Protein AF-0000000073552516 (afdb_homodimer)

Foldseek 3Di:
DVVVVVVVVVVVVVVVVVVVVVVVVVVVVVVCCVVVVCPDPNPPPVVLPPQDDQAADDPPDDPVVSLVVLVVSCVSNVPDQQCSLVRVQVRYDDQLNVQLVVDDPVLSSHPVSSVVSSCVSVVQALVSLVVCLVPPDDDPPDDPVVSVVSNVVSLCSNQVPPVDDPVSSVFSVVQVVVLVPDDPVLSVQLVVVPDPTNVRSVVSSVVVPPPDPPPPPPVPPVPPPDPPDDDDDDPPPPDDD/DVVVVVVVVVVVVVVVVVVVVVVVVVVVVVVCCVVVVCPDVNPCPVVLPPQDDQAAADPPDDPVVSVVVLVVSCVSNVPDQQCSLVRCQVRYDDQLNVQLVVDDPVLSSHPVSSVVSSCVSVVQALVSLVVCLVPPDDDPPDDPVVSVVSNVVSLCSNQVPPVDDPVSSVFSVVQVVVLVPDPPVLSVQLVVVPDPTNVRSVVSSVVVPPPPDPPPPPPPPVPPPDPPDDDPDDPDPPDDD

Organism: Merluccius polli (NCBI:txid89951)

Secondary structure (DSSP, 8-state):
-HHHHHHHHHHHHHHHHHHHHHHHHHHHHHHHHHHHTTTSS-----------PPPPPPTTS-HHHHHHHHHHHHHHHT--HHHHHHHHGGG--HHHHHHHHTS-TTGGG-HHHHHHHHHHHHT-SHHHHHHHHHH----TT--HHHHHHHHHHHHHHHH-TTTS-HHHHHHHHHHHHHHHHS-HHHHHHHHHH--SSHHHHHHHHHHHHS-------------------------------/-HHHHHHHHHHHHHHHHHHHHHHHHHHHHHHHHHHHTTTSS----S------PPPPPPTTS-HHHHHHHHHHHHHHHT--HHHHHHHHGGG--HHHHHHHHTS-HHHHT-HHHHHHHHHHHHT-SHHHHHHHHHH----TT--HHHHHHHHHHHHHHHH-TTTS-HHHHHHHHHHHHHHHHS-HHHHHHHHHH--SSHHHHHHHHHHHHS-------------------------------

Solvent-accessible surface area (backbone atoms only — not comparable to full-atom values): 27420 Å² total; per-residue (Å²): 123,70,63,62,58,48,52,54,49,50,49,50,47,47,51,50,47,48,49,49,47,47,49,50,47,50,48,46,48,48,46,38,39,62,57,43,57,40,44,67,76,48,57,76,66,74,74,63,68,60,87,75,79,81,75,64,51,52,93,85,52,54,63,67,60,49,52,51,50,51,50,50,50,37,58,74,67,60,58,58,68,75,48,46,16,69,62,46,58,82,28,46,45,70,69,46,32,51,29,35,66,70,43,54,77,74,44,42,46,32,38,69,53,31,50,49,37,24,30,59,74,69,51,65,42,38,67,51,24,43,51,48,41,74,63,55,76,65,55,90,87,61,50,51,61,60,55,44,50,53,33,41,53,25,35,40,58,32,52,28,45,89,81,32,52,28,62,54,37,44,42,52,54,30,34,54,53,50,46,69,41,40,60,67,70,51,24,52,52,36,59,72,66,58,54,90,45,48,69,51,37,32,54,48,39,45,63,66,66,50,70,71,68,76,68,69,78,69,73,71,71,69,74,72,78,75,77,80,72,81,80,82,80,83,80,79,77,76,81,84,127,125,68,64,63,56,50,54,52,52,50,49,50,47,48,50,50,47,47,49,48,48,46,48,49,47,49,47,46,47,48,45,40,40,60,55,44,54,35,45,68,73,48,52,74,61,72,77,60,67,60,89,76,80,77,74,63,52,52,92,84,51,54,63,67,61,49,53,50,50,50,51,50,50,38,58,72,67,60,58,58,69,74,48,47,16,69,62,47,58,81,28,47,46,71,70,46,33,52,29,34,65,70,43,53,76,74,44,42,47,33,37,68,52,31,50,48,37,26,30,60,73,69,52,66,40,39,66,49,24,42,52,48,43,72,63,56,75,67,55,91,89,61,49,53,61,60,55,45,50,51,34,41,54,26,37,40,57,33,52,28,46,90,80,32,53,28,63,53,37,42,42,51,54,30,33,54,52,47,44,69,42,38,59,67,70,52,24,53,51,35,58,73,67,57,54,89,46,47,68,50,37,31,52,49,38,45,62,65,67,49,71,70,70,77,68,71,79,69,72,70,72,68,74,73,76,74,78,81,72,83,77,80,79,80,77,78,79,74,80,83,125

pLDDT: mean 78.01, std 23.93, range [27.19, 98.75]

InterPro domains:
  IPR003309 SCAN domain [PF02023] (126-207)
  IPR003309 SCAN domain [PS50804] (130-206)
  IPR003309 SCAN domain [SM00431] (126-228)
  IPR038269 SCAN domain superfamily [G3DSA:1.10.4020.10] (123-210)

Nearest PDB structures (foldseek):
  3lhr-assembly1_A  TM=9.445E-01  e=2.628E-04  Homo sapiens
  2fi2-assembly1_B  TM=8.277E-01  e=6.182E-04  Homo sapiens
  2fi2-assembly1_A  TM=8.047E-01  e=2.353E-03  Homo sapiens
  4e6s-assembly1_A-2  TM=8.278E-01  e=2.230E-03  Mus musculus
  7r1z-assembly1_A  TM=4.523E-01  e=7.201E-02  Rattus norvegicus

Sequence (482 aa):
MSERQAQVQQAQNEVLLELGQALTADRAVLQELLVSGDRGRGPRAAGAVGPIHVPKMGEADDAEAFLETFRGVAEVSGWPRQEWAHRLLPLLTGEAQLAAHSLLAGAQRDYEAVERAIRDRLGLTPEEHRRRFRALPFAEGDRPFTYAQQLRDQARRWLGPERNTPDEIVEQVALERFIEGLPARTSTWVRYHRPENLQAAVNIAEGHLVPPPDGQTTTSTNPEPADRRGGPAGLQTHPATMSERQAQVQQAQNEVLLELGQALTADRAVLQELLVSGDRGRGPRAAGAVGPIHVPKMGEADDAEAFLETFRGVAEVSGWPRQEWAHRLLPLLTGEAQLAAHSLLAGAQRDYEAVERAIRDRLGLTPEEHRRRFRALPFAEGDRPFTYAQQLRDQARRWLGPERNTPDEIVEQVALERFIEGLPARTSTWVRYHRPENLQAAVNIAEGHLVPPPDGQTTTSTNPEPADRRGGPAGLQTHPAT

Structure (mmCIF, N/CA/C/O backbone):
data_AF-0000000073552516-model_v1
#
loop_
_entity.id
_entity.type
_entity.pdbx_description
1 polymer 'SCAN domain-containing protein 3'
#
loop_
_atom_site.group_PDB
_atom_site.id
_atom_site.type_symbol
_atom_site.label_atom_id
_atom_site.label_alt_id
_atom_site.label_comp_id
_atom_site.label_asym_id
_atom_site.label_entity_id
_atom_site.label_seq_id
_atom_site.pdbx_PDB_ins_code
_atom_site.Cartn_x
_atom_site.Cartn_y
_atom_site.Cartn_z
_atom_site.occupancy
_atom_site.B_iso_or_equiv
_atom_site.auth_seq_id
_atom_site.auth_comp_id
_atom_site.auth_asym_id
_atom_site.auth_atom_id
_atom_site.pdbx_PDB_model_num
ATOM 1 N N . MET A 1 1 ? 86.688 -8.789 9.227 1 39.28 1 MET A N 1
ATOM 2 C CA . MET A 1 1 ? 85.562 -8.977 8.352 1 39.28 1 MET A CA 1
ATOM 3 C C . MET A 1 1 ? 84.312 -8.219 8.891 1 39.28 1 MET A C 1
ATOM 5 O O . MET A 1 1 ? 83.375 -8.008 8.164 1 39.28 1 MET A O 1
ATOM 9 N N . SER A 1 2 ? 84.438 -7.863 10.086 1 53.47 2 SER A N 1
ATOM 10 C CA . SER A 1 2 ? 83.375 -7.285 10.953 1 53.47 2 SER A CA 1
ATOM 11 C C . SER A 1 2 ? 83.125 -5.824 10.602 1 53.47 2 SER A C 1
ATOM 13 O O . SER A 1 2 ? 82 -5.363 10.641 1 53.47 2 SER A O 1
ATOM 15 N N . GLU A 1 3 ? 84.188 -5.199 10.07 1 53.72 3 GLU A N 1
ATOM 16 C CA . GLU A 1 3 ? 84.125 -3.75 9.898 1 53.72 3 GLU A CA 1
ATOM 17 C C . GLU A 1 3 ? 83.312 -3.367 8.641 1 53.72 3 GLU A C 1
ATOM 19 O O . GLU A 1 3 ? 82.625 -2.354 8.625 1 53.72 3 GLU A O 1
ATOM 24 N N . ARG A 1 4 ? 83.5 -4.152 7.586 1 54.25 4 ARG A N 1
ATOM 25 C CA . ARG A 1 4 ? 82.875 -3.83 6.305 1 54.25 4 ARG A CA 1
ATOM 26 C C . ARG A 1 4 ? 81.312 -3.893 6.402 1 54.25 4 ARG A C 1
ATOM 28 O O . ARG A 1 4 ? 80.625 -3.078 5.793 1 54.25 4 ARG A O 1
ATOM 35 N N . GLN A 1 5 ? 80.938 -4.879 7.242 1 55.34 5 GLN A N 1
ATOM 36 C CA . GLN A 1 5 ? 79.5 -5.055 7.391 1 55.34 5 GLN A CA 1
ATOM 37 C C . GLN A 1 5 ? 78.875 -3.863 8.102 1 55.34 5 GLN A C 1
ATOM 39 O O . GLN A 1 5 ? 77.75 -3.453 7.777 1 55.34 5 GLN A O 1
ATOM 44 N N . ALA A 1 6 ? 79.75 -3.236 8.875 1 59.5 6 ALA A N 1
ATOM 45 C CA . ALA A 1 6 ? 79.25 -2.084 9.625 1 59.5 6 ALA A CA 1
ATOM 46 C C . ALA A 1 6 ? 79.062 -0.877 8.711 1 59.5 6 ALA A C 1
ATOM 48 O O . ALA A 1 6 ? 78.125 -0.127 8.859 1 59.5 6 ALA A O 1
ATOM 49 N N . GLN A 1 7 ? 79.938 -0.745 7.738 1 59.69 7 GLN A N 1
ATOM 50 C CA . GLN A 1 7 ? 79.875 0.421 6.863 1 59.69 7 GLN A CA 1
ATOM 51 C C . GLN A 1 7 ? 78.688 0.356 5.941 1 59.69 7 GLN A C 1
ATOM 53 O O . GLN A 1 7 ? 78.062 1.379 5.66 1 59.69 7 GLN A O 1
ATOM 58 N N . VAL A 1 8 ? 78.438 -0.927 5.562 1 59.06 8 VAL A N 1
ATOM 59 C CA . VAL A 1 8 ? 77.312 -1.078 4.656 1 59.06 8 VAL A CA 1
ATOM 60 C C . VAL A 1 8 ? 76 -0.771 5.402 1 59.06 8 VAL A C 1
ATOM 62 O O . VAL A 1 8 ? 75.062 -0.113 4.859 1 59.06 8 VAL A O 1
ATOM 65 N N . GLN A 1 9 ? 76 -1.118 6.688 1 59.5 9 GLN A N 1
ATOM 66 C CA . GLN A 1 9 ? 74.812 -0.867 7.504 1 59.5 9 GLN A CA 1
ATOM 67 C C . GLN A 1 9 ? 74.562 0.627 7.738 1 59.5 9 GLN A C 1
ATOM 69 O O . GLN A 1 9 ? 73.438 1.122 7.695 1 59.5 9 GLN A O 1
ATOM 74 N N . GLN A 1 10 ? 75.75 1.337 7.848 1 61.19 10 GLN A N 1
ATOM 75 C CA . GLN A 1 10 ? 75.625 2.779 8.055 1 61.19 10 GLN A CA 1
ATOM 76 C C . GLN A 1 10 ? 75.125 3.479 6.797 1 61.19 10 GLN A C 1
ATOM 78 O O . GLN A 1 10 ? 74.25 4.387 6.883 1 61.19 10 GLN A O 1
ATOM 83 N N . ALA A 1 11 ? 75.625 2.949 5.656 1 59.75 11 ALA A N 1
ATOM 84 C CA . ALA A 1 11 ? 75.188 3.584 4.418 1 59.75 11 ALA A CA 1
ATOM 85 C C . ALA A 1 11 ? 73.75 3.332 4.168 1 59.75 11 ALA A C 1
ATOM 87 O O . ALA A 1 11 ? 73 4.227 3.725 1 59.75 11 ALA A O 1
ATOM 88 N N . GLN A 1 12 ? 73.438 2.062 4.516 1 58.19 12 GLN A N 1
ATOM 89 C CA . GLN A 1 12 ? 72 1.738 4.348 1 58.19 12 GLN A CA 1
ATOM 90 C C . GLN A 1 12 ? 71.125 2.584 5.27 1 58.19 12 GLN A C 1
ATOM 92 O O . GLN A 1 12 ? 70.062 3.051 4.867 1 58.19 12 GLN A O 1
ATOM 97 N N . ASN A 1 13 ? 71.625 2.84 6.438 1 62.44 13 ASN A N 1
ATOM 98 C CA . ASN A 1 13 ? 70.938 3.676 7.375 1 62.44 13 ASN A CA 1
ATOM 99 C C . ASN A 1 13 ? 70.812 5.113 6.879 1 62.44 13 ASN A C 1
ATOM 101 O O . ASN A 1 13 ? 69.75 5.762 7.051 1 62.44 13 ASN A O 1
ATOM 105 N N . GLU A 1 14 ? 71.875 5.547 6.238 1 64.06 14 GLU A N 1
ATOM 106 C CA . GLU A 1 14 ? 71.875 6.918 5.734 1 64.06 14 GLU A CA 1
ATOM 107 C C . GLU A 1 14 ? 70.875 7.074 4.598 1 64.06 14 GLU A C 1
ATOM 109 O O . GLU A 1 14 ? 70.125 8.07 4.535 1 64.06 14 GLU A O 1
ATOM 114 N N . VAL A 1 15 ? 70.938 5.965 3.752 1 63.59 15 VAL A N 1
ATOM 115 C CA . VAL A 1 15 ? 70 6.039 2.658 1 63.59 15 VAL A CA 1
ATOM 116 C C 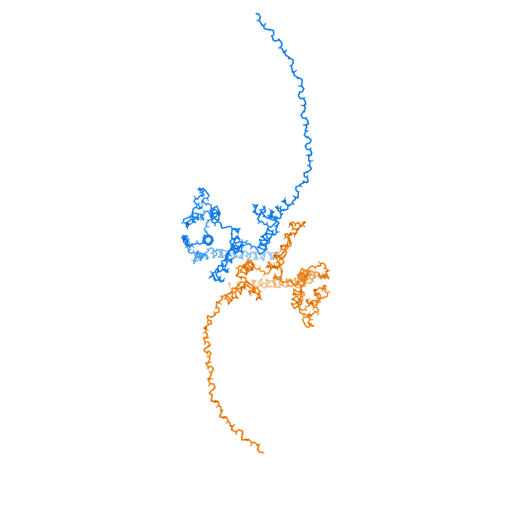. VAL A 1 15 ? 68.562 6 3.217 1 63.59 15 VAL A C 1
ATOM 118 O O . VAL A 1 15 ? 67.688 6.742 2.758 1 63.59 15 VAL A O 1
ATOM 121 N N . LEU A 1 16 ? 68.375 5.191 4.277 1 61 16 LEU A N 1
ATOM 122 C CA . LEU A 1 16 ? 67.062 5.109 4.879 1 61 16 LEU A CA 1
ATOM 123 C C . LEU A 1 16 ? 66.688 6.438 5.527 1 61 16 LEU A C 1
ATOM 125 O O . LEU A 1 16 ? 65.5 6.867 5.434 1 61 16 LEU A O 1
ATOM 129 N N . LEU A 1 17 ? 67.688 7.117 6.09 1 63.59 17 LEU A N 1
ATOM 130 C CA . LEU A 1 17 ? 67.438 8.43 6.676 1 63.59 17 LEU A CA 1
ATOM 131 C C . LEU A 1 17 ?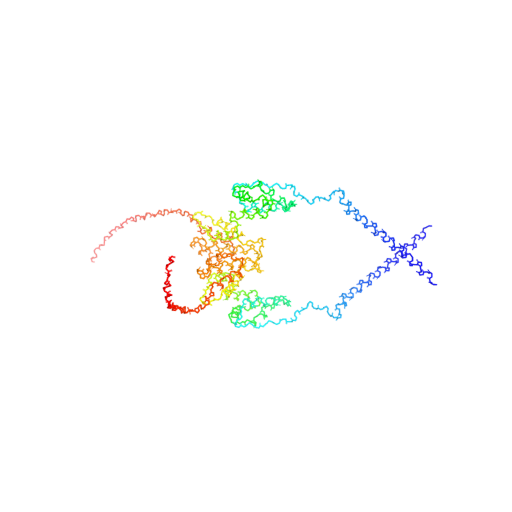 67.125 9.445 5.59 1 63.59 17 LEU A C 1
ATOM 133 O O . LEU A 1 17 ? 66.188 10.258 5.758 1 63.59 17 LEU A O 1
ATOM 137 N N . GLU A 1 18 ? 67.812 9.328 4.508 1 64.94 18 GLU A N 1
ATOM 138 C CA . GLU A 1 18 ? 67.562 10.258 3.426 1 64.94 18 GLU A CA 1
ATOM 139 C C . GLU A 1 18 ? 66.188 10 2.828 1 64.94 18 GLU A C 1
ATOM 141 O O . GLU A 1 18 ? 65.438 10.938 2.51 1 64.94 18 GLU A O 1
ATOM 146 N N . LEU A 1 19 ? 65.938 8.633 2.707 1 58.69 19 LEU A N 1
ATOM 147 C CA . LEU A 1 19 ? 64.625 8.312 2.211 1 58.69 19 LEU A CA 1
ATOM 148 C C . LEU A 1 19 ? 63.562 8.789 3.186 1 58.69 19 LEU A C 1
ATOM 150 O O . LEU A 1 19 ? 62.531 9.312 2.77 1 58.69 19 LEU A O 1
ATOM 154 N N . GLY A 1 20 ? 63.844 8.648 4.48 1 59.12 20 GLY A N 1
ATOM 155 C CA . GLY A 1 20 ? 62.938 9.172 5.48 1 59.12 20 GLY A CA 1
ATOM 156 C C . GLY A 1 20 ? 62.75 10.672 5.402 1 59.12 20 GLY A C 1
ATOM 157 O O . GLY A 1 20 ? 61.625 11.18 5.516 1 59.12 20 GLY A O 1
ATOM 158 N N . GLN A 1 21 ? 63.875 11.312 5.148 1 64.12 21 GLN A N 1
ATOM 159 C CA . GLN A 1 21 ? 63.812 12.766 5.023 1 64.12 21 GLN A CA 1
ATOM 160 C C . GLN A 1 21 ? 63.062 13.164 3.742 1 64.12 21 GLN A C 1
ATOM 162 O O . GLN A 1 21 ? 62.312 14.125 3.738 1 64.12 21 GLN A O 1
ATOM 167 N N . ALA A 1 22 ? 63.406 12.359 2.715 1 59.19 22 ALA A N 1
ATOM 168 C CA . ALA A 1 22 ? 62.688 12.672 1.479 1 59.19 22 ALA A CA 1
ATOM 169 C C . ALA A 1 22 ? 61.188 12.422 1.634 1 59.19 22 ALA A C 1
ATOM 171 O O . ALA A 1 22 ? 60.375 13.203 1.159 1 59.19 22 ALA A O 1
ATOM 172 N N . LEU A 1 23 ? 60.875 11.297 2.357 1 54 23 LEU A N 1
ATOM 173 C CA . LEU A 1 23 ? 59.469 11.031 2.584 1 54 23 LEU A CA 1
ATOM 174 C C . LEU A 1 23 ? 58.844 12.102 3.467 1 54 23 LEU A C 1
ATOM 176 O O . LEU A 1 23 ? 57.719 12.523 3.232 1 54 23 LEU A O 1
ATOM 180 N N . THR A 1 24 ? 59.594 12.547 4.395 1 61.19 24 THR A N 1
ATOM 181 C CA . THR A 1 24 ? 59.094 13.641 5.219 1 61.19 24 THR A CA 1
ATOM 182 C C . THR A 1 24 ? 58.938 14.914 4.395 1 61.19 24 THR A C 1
ATOM 184 O O . THR A 1 24 ? 57.969 15.648 4.562 1 61.19 24 THR A O 1
ATOM 187 N N . ALA A 1 25 ? 59.875 15.164 3.49 1 62.16 25 ALA A N 1
ATOM 188 C CA . ALA A 1 25 ? 59.719 16.328 2.621 1 62.16 25 ALA A CA 1
ATOM 189 C C . ALA A 1 25 ? 58.531 16.172 1.681 1 62.16 25 ALA A C 1
ATOM 191 O O . ALA A 1 25 ? 57.781 17.125 1.447 1 62.16 25 ALA A O 1
ATOM 192 N N . ASP A 1 26 ? 58.469 14.938 1.14 1 55.19 26 ASP A N 1
ATOM 193 C CA . ASP A 1 26 ? 57.312 14.719 0.273 1 55.19 26 ASP A CA 1
ATOM 194 C C . ASP A 1 26 ? 56 14.867 1.05 1 55.19 26 ASP A C 1
ATOM 196 O O . ASP A 1 26 ? 55.031 15.445 0.545 1 55.19 26 ASP A O 1
ATOM 200 N N . ARG A 1 27 ? 55.969 14.352 2.277 1 55.59 27 ARG A N 1
ATOM 201 C CA . ARG A 1 27 ? 54.781 14.539 3.092 1 55.59 27 ARG A CA 1
ATOM 202 C C . ARG A 1 27 ? 54.531 16.016 3.387 1 55.59 27 ARG A C 1
ATOM 204 O O . ARG A 1 27 ? 53.406 16.469 3.398 1 55.59 27 ARG A O 1
ATOM 211 N N . ALA A 1 28 ? 55.594 16.703 3.592 1 60.41 28 ALA A N 1
ATOM 212 C CA . ALA A 1 28 ? 55.438 18.141 3.816 1 60.41 28 ALA A CA 1
ATOM 213 C C . ALA A 1 28 ? 54.906 18.844 2.566 1 60.41 28 ALA A C 1
ATOM 215 O O . ALA A 1 28 ? 54.031 19.703 2.652 1 60.41 28 ALA A O 1
ATOM 216 N N . VAL A 1 29 ? 55.438 18.453 1.419 1 57.19 29 VAL A N 1
ATOM 217 C CA . VAL A 1 29 ? 54.906 19.031 0.188 1 57.19 29 VAL A CA 1
ATOM 218 C C . VAL A 1 29 ? 53.438 18.609 0.004 1 57.19 29 VAL A C 1
ATOM 220 O O . VAL A 1 29 ? 52.594 19.422 -0.369 1 57.19 29 VAL A O 1
ATOM 223 N N . LEU A 1 30 ? 53.188 17.297 0.227 1 54.69 30 LEU A N 1
ATOM 224 C CA . LEU A 1 30 ? 51.781 16.891 0.142 1 54.69 30 LEU A CA 1
ATOM 225 C C . LEU A 1 30 ? 50.938 17.625 1.178 1 54.69 30 LEU A C 1
ATOM 227 O O . LEU A 1 30 ? 49.812 18.062 0.881 1 54.69 30 LEU A O 1
ATOM 231 N N . GLN A 1 31 ? 51.438 17.703 2.381 1 55.69 31 GLN A N 1
ATOM 232 C CA . GLN A 1 31 ? 50.75 18.5 3.385 1 55.69 31 GLN A CA 1
ATOM 233 C C . GLN A 1 31 ? 50.656 19.953 2.961 1 55.69 31 GLN A C 1
ATOM 235 O O . GLN A 1 31 ? 49.625 20.609 3.141 1 55.69 31 GLN A O 1
ATOM 240 N N . GLU A 1 32 ? 51.75 20.453 2.514 1 53.53 32 GLU A N 1
ATOM 241 C CA . GLU A 1 32 ? 51.656 21.812 1.982 1 53.53 32 GLU A CA 1
ATOM 242 C C . GLU A 1 32 ? 50.75 21.891 0.774 1 53.53 32 GLU A C 1
ATOM 244 O O . GLU A 1 32 ? 50 22.859 0.62 1 53.53 32 GLU A O 1
ATOM 249 N N . LEU A 1 33 ? 50.844 20.969 -0.152 1 49.84 33 LEU A N 1
ATOM 250 C CA . LEU A 1 33 ? 49.875 20.953 -1.239 1 49.84 33 LEU A CA 1
ATOM 251 C C . LEU A 1 33 ? 48.469 20.766 -0.701 1 49.84 33 LEU A C 1
ATOM 253 O O . LEU A 1 33 ? 47.5 21.359 -1.222 1 49.84 33 LEU A O 1
ATOM 257 N N . LEU A 1 34 ? 48.219 19.828 0.264 1 47.03 34 LEU A N 1
ATOM 258 C CA . LEU A 1 34 ? 46.938 19.766 0.918 1 47.03 34 LEU A CA 1
ATOM 259 C C . LEU A 1 34 ? 46.625 21.078 1.636 1 47.03 34 LEU A C 1
ATOM 261 O O . LEU A 1 34 ? 45.469 21.531 1.634 1 47.03 34 LEU A O 1
ATOM 265 N N . VAL A 1 35 ? 47.531 21.5 2.357 1 44.84 35 VAL A N 1
ATOM 266 C CA . VAL A 1 35 ? 47.312 22.797 2.98 1 44.84 35 VAL A CA 1
ATOM 267 C C . VAL A 1 35 ? 47.406 23.891 1.923 1 44.84 35 VAL A C 1
ATOM 269 O O . VAL A 1 35 ? 46.625 24.844 1.932 1 44.84 35 VAL A O 1
ATOM 272 N N . SER A 1 36 ? 48.438 23.969 1.192 1 40.31 36 SER A N 1
ATOM 273 C CA . SER A 1 36 ? 48.625 25.016 0.18 1 40.31 36 SER A CA 1
ATOM 274 C C . SER A 1 36 ? 47.75 24.75 -1.038 1 40.31 36 SER A C 1
ATOM 276 O O . SER A 1 36 ? 47.594 25.625 -1.894 1 40.31 36 SER A O 1
ATOM 278 N N . GLY A 1 37 ? 47.625 23.438 -1.553 1 39.12 37 GLY A N 1
ATOM 279 C CA . GLY A 1 37 ? 46.688 23.281 -2.65 1 39.12 37 GLY A CA 1
ATOM 280 C C . GLY A 1 37 ? 45.312 23.875 -2.346 1 39.12 37 GLY A C 1
ATOM 281 O O . GLY A 1 37 ? 44.406 23.75 -3.15 1 39.12 37 GLY A O 1
ATOM 282 N N . ASP A 1 38 ? 44.938 23.875 -1.075 1 35.16 38 ASP A N 1
ATOM 283 C CA . ASP A 1 38 ? 43.844 24.766 -0.688 1 35.16 38 ASP A CA 1
ATOM 284 C C . ASP A 1 38 ? 44.219 26.234 -0.862 1 35.16 38 ASP A C 1
ATOM 286 O O . ASP A 1 38 ? 43.469 27.125 -0.489 1 35.16 38 ASP A O 1
ATOM 290 N N . ARG A 1 39 ? 45.406 26.484 -0.757 1 33.5 39 ARG A N 1
ATOM 291 C CA . ARG A 1 39 ? 45.562 27.922 -0.846 1 33.5 39 ARG A CA 1
ATOM 292 C C . ARG A 1 39 ? 45.094 28.453 -2.201 1 33.5 39 ARG A C 1
ATOM 294 O O . ARG A 1 39 ? 44.719 29.609 -2.328 1 33.5 39 ARG A O 1
ATOM 301 N N . GLY A 1 40 ? 45.906 28.125 -3.17 1 33.44 40 GLY A N 1
ATOM 302 C CA . GLY A 1 40 ? 45.75 29.109 -4.219 1 33.44 40 GLY A CA 1
ATOM 303 C C . GLY A 1 40 ? 44.312 29.297 -4.68 1 33.44 40 GLY A C 1
ATOM 304 O O . GLY A 1 40 ? 43.812 30.422 -4.75 1 33.44 40 GLY A O 1
ATOM 305 N N . ARG A 1 41 ? 43.906 28.688 -5.961 1 34.22 41 ARG A N 1
ATOM 306 C CA . ARG A 1 41 ? 42.5 28.922 -6.133 1 34.22 41 ARG A CA 1
ATOM 307 C C . ARG A 1 41 ? 41.688 28.297 -5 1 34.22 41 ARG A C 1
ATOM 309 O O . ARG A 1 41 ? 41.844 27.094 -4.723 1 34.22 41 ARG A O 1
ATOM 316 N N . GLY A 1 42 ? 41.406 28.844 -3.822 1 30.7 42 GLY A N 1
ATOM 317 C CA . GLY A 1 42 ? 40.688 28.344 -2.674 1 30.7 42 GLY A CA 1
ATOM 318 C C . GLY A 1 42 ? 39.812 27.141 -2.992 1 30.7 42 GLY A C 1
ATOM 319 O O . GLY A 1 42 ? 39.5 26.891 -4.156 1 30.7 42 GLY A O 1
ATOM 320 N N . PRO A 1 43 ? 40.062 25.891 -2.475 1 32.81 43 PRO A N 1
ATOM 321 C CA . PRO A 1 43 ? 39.156 24.844 -2.922 1 32.81 43 PRO A CA 1
ATOM 322 C C . PRO A 1 43 ? 37.781 25.391 -3.346 1 32.81 43 PRO A C 1
ATOM 324 O O . PRO A 1 43 ? 37.312 26.391 -2.789 1 32.81 43 PRO A O 1
ATOM 327 N N . ARG A 1 44 ? 37.438 25.391 -4.586 1 30.69 44 ARG A N 1
ATOM 328 C CA . ARG A 1 44 ? 36.094 25.891 -4.812 1 30.69 44 ARG A CA 1
ATOM 329 C C . ARG A 1 44 ? 35.188 25.578 -3.613 1 30.69 44 ARG A C 1
ATOM 331 O O . ARG A 1 44 ? 35.312 24.516 -2.996 1 30.69 44 ARG A O 1
ATOM 338 N N . ALA A 1 45 ? 34.625 26.516 -2.748 1 31.92 45 ALA A N 1
ATOM 339 C CA . ALA A 1 45 ? 33.406 26.453 -1.946 1 31.92 45 ALA A CA 1
ATOM 340 C C . ALA A 1 45 ? 32.531 25.266 -2.365 1 31.92 45 ALA A C 1
ATOM 342 O O . ALA A 1 45 ? 32.375 25 -3.557 1 31.92 45 ALA A O 1
ATOM 343 N N . ALA A 1 46 ? 32.656 24.078 -1.997 1 35.41 46 ALA A N 1
ATOM 344 C CA . ALA A 1 46 ? 31.469 23.25 -2.188 1 35.41 46 ALA A CA 1
ATOM 345 C C . ALA A 1 46 ? 30.281 24.078 -2.658 1 35.41 46 ALA A C 1
ATOM 347 O O . ALA A 1 46 ? 29.984 25.125 -2.08 1 35.41 46 ALA A O 1
ATOM 348 N N . GLY A 1 47 ? 30.094 24.359 -3.879 1 36.38 47 GLY A N 1
ATOM 349 C CA . GLY A 1 47 ? 29.234 25.375 -4.469 1 36.38 47 GLY A CA 1
ATOM 350 C C . GLY A 1 47 ? 28.078 25.781 -3.572 1 36.38 47 GLY A C 1
ATOM 351 O O . GLY A 1 47 ? 27.172 24.984 -3.34 1 36.38 47 GLY A O 1
ATOM 352 N N . ALA A 1 48 ? 28.219 26.297 -2.34 1 39.69 48 ALA A N 1
ATOM 353 C CA . ALA A 1 48 ? 27.156 26.906 -1.546 1 39.69 48 ALA A CA 1
ATOM 354 C C . ALA A 1 48 ? 25.969 27.297 -2.422 1 39.69 48 ALA A C 1
ATOM 356 O O . ALA A 1 48 ? 26.125 28.031 -3.4 1 39.69 48 ALA A O 1
ATOM 357 N N . VAL A 1 49 ? 25.266 26.391 -2.889 1 48.78 49 VAL A N 1
ATOM 358 C CA . VAL A 1 49 ? 24.016 26.922 -3.434 1 48.78 49 VAL A CA 1
ATOM 359 C C . VAL A 1 49 ? 23.797 28.328 -2.889 1 48.78 49 VAL A C 1
ATOM 361 O O . VAL A 1 49 ? 24.047 28.594 -1.712 1 48.78 49 VAL A O 1
ATOM 364 N N . GLY A 1 50 ? 24.406 29.438 -3.496 1 54.47 50 GLY A N 1
ATOM 365 C CA . GLY A 1 50 ? 23.984 30.75 -3.043 1 54.47 50 GLY A CA 1
ATOM 366 C C . GLY A 1 50 ? 22.766 30.719 -2.133 1 54.47 50 GLY A C 1
ATOM 367 O O . GLY A 1 50 ? 22.109 29.688 -2.02 1 54.47 50 GLY A O 1
ATOM 368 N N . PRO A 1 51 ? 22.734 31.609 -1.146 1 64.12 51 PRO A N 1
ATOM 369 C CA . PRO A 1 51 ? 21.562 31.641 -0.259 1 64.12 51 PRO A CA 1
ATOM 370 C C . PRO A 1 51 ? 20.25 31.391 -0.998 1 64.12 51 PRO A C 1
ATOM 372 O O . PRO A 1 51 ? 19.938 32.094 -1.975 1 64.12 51 PRO A O 1
ATOM 375 N N . ILE A 1 52 ? 19.984 30.125 -0.967 1 77.19 52 ILE A N 1
ATOM 376 C CA . ILE A 1 52 ? 18.672 29.859 -1.54 1 77.19 52 ILE A CA 1
ATOM 377 C C . ILE A 1 52 ? 17.594 30.547 -0.702 1 77.19 52 ILE A C 1
ATOM 379 O O . ILE A 1 52 ? 17.516 30.344 0.514 1 77.19 52 ILE A O 1
ATOM 383 N N . HIS A 1 53 ? 16.969 31.484 -1.28 1 84.19 53 HIS A N 1
ATOM 384 C CA . HIS A 1 53 ? 15.859 32.188 -0.631 1 84.19 53 HIS A CA 1
ATOM 385 C C . HIS A 1 53 ? 14.578 31.344 -0.71 1 84.19 53 HIS A C 1
ATOM 387 O O . HIS A 1 53 ? 14.25 30.812 -1.769 1 84.19 53 HIS A O 1
ATOM 393 N N . VAL A 1 54 ? 14.031 31.078 0.465 1 88.69 54 VAL A N 1
ATOM 394 C CA . VAL A 1 54 ? 12.727 30.438 0.482 1 88.69 54 VAL A CA 1
ATOM 395 C C . VAL A 1 54 ? 11.633 31.5 0.489 1 88.69 54 VAL A C 1
ATOM 397 O O . VAL A 1 54 ? 11.484 32.25 1.462 1 88.69 54 VAL A O 1
ATOM 400 N N . PRO A 1 55 ? 10.844 31.516 -0.527 1 90.12 55 PRO A N 1
ATOM 401 C CA . PRO A 1 55 ? 9.766 32.5 -0.546 1 90.12 55 PRO A CA 1
ATOM 402 C C . PRO A 1 55 ? 8.688 32.219 0.5 1 90.12 55 PRO A C 1
ATOM 404 O O . PRO A 1 55 ? 8.578 31.094 0.989 1 90.12 55 PRO A O 1
ATOM 407 N N . LYS A 1 56 ? 8.031 33.281 0.776 1 94.06 56 LYS A N 1
ATOM 408 C CA . LYS A 1 56 ? 6.91 33.156 1.705 1 94.06 56 LYS A CA 1
ATOM 409 C C . LYS A 1 56 ? 5.828 32.219 1.136 1 94.06 56 LYS A C 1
ATOM 411 O O . LYS A 1 56 ? 5.57 32.25 -0.07 1 94.06 56 LYS A O 1
ATOM 416 N N . MET A 1 57 ? 5.164 31.578 2.002 1 94.19 57 MET A N 1
ATOM 417 C CA . MET A 1 57 ? 4.094 30.672 1.626 1 94.19 57 MET A CA 1
ATOM 418 C C . MET A 1 57 ? 2.881 31.438 1.104 1 94.19 57 MET A C 1
ATOM 420 O O . MET A 1 57 ? 2.389 32.344 1.761 1 94.19 57 MET A O 1
ATOM 424 N N . GLY A 1 58 ? 2.447 31.109 -0.006 1 90.31 58 GLY A N 1
ATOM 425 C CA . GLY A 1 58 ? 1.235 31.703 -0.553 1 90.31 58 GLY A CA 1
ATOM 426 C C . GLY A 1 58 ? -0.033 31.062 -0.021 1 90.31 58 GLY A C 1
ATOM 427 O O . GLY A 1 58 ? 0.012 29.984 0.575 1 90.31 58 GLY A O 1
ATOM 428 N N . GLU A 1 59 ? -1.149 31.75 -0.324 1 87.06 59 GLU A N 1
ATOM 429 C CA . GLU A 1 59 ? -2.438 31.234 0.144 1 87.06 59 GLU A CA 1
ATOM 430 C C . GLU A 1 59 ? -2.82 29.953 -0.576 1 87.06 59 GLU A C 1
ATOM 432 O O . GLU A 1 59 ? -3.498 29.094 -0.005 1 87.06 59 GLU A O 1
ATOM 437 N N . ALA A 1 60 ? -2.264 29.859 -1.696 1 88.44 60 ALA A N 1
ATOM 438 C CA . ALA A 1 60 ? -2.643 28.703 -2.52 1 88.44 60 ALA A CA 1
ATOM 439 C C . ALA A 1 60 ? -1.628 27.578 -2.385 1 88.44 60 ALA A C 1
ATOM 441 O O . ALA A 1 60 ? -1.829 26.484 -2.926 1 88.44 60 ALA A O 1
ATOM 442 N N . ASP A 1 61 ? -0.656 27.828 -1.569 1 89.12 61 ASP A N 1
ATOM 443 C CA . ASP A 1 61 ? 0.401 26.828 -1.454 1 89.12 61 ASP A CA 1
ATOM 444 C C . ASP A 1 61 ? -0.037 25.672 -0.564 1 89.12 61 ASP A C 1
ATOM 446 O O . ASP A 1 61 ? -0.754 25.875 0.418 1 89.12 61 ASP A O 1
ATOM 450 N N . ASP A 1 62 ? 0.39 24.5 -0.916 1 90.38 62 ASP A N 1
ATOM 451 C CA . ASP A 1 62 ? 0.228 23.344 -0.056 1 90.38 62 ASP A CA 1
ATOM 452 C C . ASP A 1 62 ? 1.213 23.375 1.11 1 90.38 62 ASP A C 1
ATOM 454 O O . ASP A 1 62 ? 2.428 23.375 0.904 1 90.38 62 ASP A O 1
ATOM 458 N N . ALA A 1 63 ? 0.657 23.406 2.191 1 92.12 63 ALA A N 1
ATOM 459 C CA . ALA A 1 63 ? 1.48 23.578 3.387 1 92.12 63 ALA A CA 1
ATOM 460 C C . ALA A 1 63 ? 2.486 22.438 3.521 1 92.12 63 ALA A C 1
ATOM 462 O O . ALA A 1 63 ? 3.633 22.656 3.92 1 92.12 63 ALA A O 1
ATOM 463 N N . GLU A 1 64 ? 2.027 21.266 3.258 1 90.94 64 GLU A N 1
ATOM 464 C CA . GLU A 1 64 ? 2.918 20.109 3.379 1 90.94 64 GLU A CA 1
ATOM 465 C C . GLU A 1 64 ? 4.078 20.203 2.393 1 90.94 64 GLU A C 1
ATOM 467 O O . GLU A 1 64 ? 5.23 19.953 2.752 1 90.94 64 GLU A O 1
ATOM 472 N N . ALA A 1 65 ? 3.775 20.5 1.198 1 90.94 65 ALA A N 1
ATOM 473 C CA . ALA A 1 65 ? 4.816 20.703 0.191 1 90.94 65 ALA A CA 1
ATOM 474 C C . ALA A 1 65 ? 5.754 21.844 0.59 1 90.94 65 ALA A C 1
ATOM 476 O O . ALA A 1 65 ? 6.965 21.75 0.373 1 90.94 65 ALA A O 1
ATOM 477 N N . PHE A 1 66 ? 5.203 22.859 1.151 1 93.75 66 PHE A N 1
ATOM 478 C CA . PHE A 1 66 ? 6 24 1.594 1 93.75 66 PHE A CA 1
ATOM 479 C C . PHE A 1 66 ? 6.996 23.578 2.668 1 93.75 66 PHE A C 1
ATOM 481 O O . PHE A 1 66 ? 8.172 23.938 2.6 1 93.75 66 PHE A O 1
ATOM 488 N N . LEU A 1 67 ? 6.5 22.781 3.629 1 93.62 67 LEU A N 1
ATOM 489 C CA . LEU A 1 67 ? 7.355 22.328 4.719 1 93.62 67 LEU A CA 1
ATOM 490 C C . LEU A 1 67 ? 8.469 21.438 4.191 1 93.62 67 LEU A C 1
ATOM 492 O O . LEU A 1 67 ? 9.617 21.531 4.641 1 93.62 67 LEU A O 1
ATOM 496 N N . GLU A 1 68 ? 8.148 20.641 3.252 1 90.38 68 GLU A N 1
ATOM 497 C CA . GLU A 1 68 ? 9.148 19.766 2.654 1 90.38 68 GLU A CA 1
ATOM 498 C C . GLU A 1 68 ? 10.211 20.562 1.907 1 90.38 68 GLU A C 1
ATOM 500 O O . GLU A 1 68 ? 11.406 20.25 2 1 90.38 68 GLU A O 1
ATOM 505 N N . THR A 1 69 ? 9.742 21.453 1.149 1 91.69 69 THR A N 1
ATOM 506 C CA . THR A 1 69 ? 10.664 22.312 0.415 1 91.69 69 THR A CA 1
ATOM 507 C C . THR A 1 69 ? 11.57 23.078 1.374 1 91.69 69 THR A C 1
ATOM 509 O O . THR A 1 69 ? 12.773 23.172 1.152 1 91.69 69 THR A O 1
ATOM 512 N N . PHE A 1 70 ? 11.016 23.672 2.426 1 94.06 70 PHE A N 1
ATOM 513 C CA . PHE A 1 70 ? 11.797 24.375 3.43 1 94.06 70 PHE A CA 1
ATOM 514 C C . PHE A 1 70 ? 12.875 23.484 4.012 1 94.06 70 PHE A C 1
ATOM 516 O O . PHE A 1 70 ? 14.039 23.875 4.113 1 94.06 70 PHE A O 1
ATOM 523 N N . ARG A 1 71 ? 12.43 22.297 4.375 1 92.62 71 ARG A N 1
ATOM 524 C CA . ARG A 1 71 ? 13.375 21.344 4.949 1 92.62 71 ARG A CA 1
ATOM 525 C C . ARG A 1 71 ? 14.508 21.047 3.975 1 92.62 71 ARG A C 1
ATOM 527 O O . ARG A 1 71 ? 15.68 21.016 4.367 1 92.62 71 ARG A O 1
ATOM 534 N N . GLY A 1 72 ? 14.18 20.812 2.76 1 90.88 72 GLY A N 1
ATOM 535 C CA . GLY A 1 72 ? 15.195 20.562 1.746 1 90.88 72 GLY A CA 1
ATOM 536 C C . GLY A 1 72 ? 16.203 21.688 1.61 1 90.88 72 GLY A C 1
ATOM 537 O O . GLY A 1 72 ? 17.406 21.453 1.549 1 90.88 72 GLY A O 1
ATOM 538 N N . VAL A 1 73 ? 15.695 22.859 1.515 1 91.56 73 VAL A N 1
ATOM 539 C CA . VAL A 1 73 ? 16.547 24.031 1.386 1 91.56 73 VAL A CA 1
ATOM 540 C C . VAL A 1 73 ? 17.422 24.172 2.623 1 91.56 73 VAL A C 1
ATOM 542 O O . VAL A 1 73 ? 18.625 24.469 2.514 1 91.56 73 VAL A O 1
ATOM 545 N N . ALA A 1 74 ? 16.844 23.969 3.77 1 92.06 74 ALA A N 1
ATOM 546 C CA . ALA A 1 74 ? 17.594 24.078 5.023 1 92.06 74 ALA A CA 1
ATOM 547 C C . ALA A 1 74 ? 18.734 23.078 5.059 1 92.06 74 ALA A C 1
ATOM 549 O O . ALA A 1 74 ? 19.844 23.406 5.48 1 92.06 74 ALA A O 1
ATOM 550 N N . GLU A 1 75 ? 18.484 21.938 4.633 1 90.81 75 GLU A N 1
ATOM 551 C CA . GLU A 1 75 ? 19.5 20.875 4.648 1 90.81 75 GLU A CA 1
ATOM 552 C C . GLU A 1 75 ? 20.625 21.172 3.654 1 90.81 75 GLU A C 1
ATOM 554 O O . GLU A 1 75 ? 21.797 21.047 3.988 1 90.81 75 GLU A O 1
ATOM 559 N N . VAL A 1 76 ? 20.219 21.547 2.473 1 89.38 76 VAL A N 1
ATOM 560 C CA . VAL A 1 76 ? 21.203 21.797 1.431 1 89.38 76 VAL A CA 1
ATOM 561 C C . VAL A 1 76 ? 22.016 23.031 1.782 1 89.38 76 VAL A C 1
ATOM 563 O O . VAL A 1 76 ? 23.219 23.094 1.499 1 89.38 76 VAL A O 1
ATOM 566 N N . SER A 1 77 ? 21.391 24 2.324 1 90.94 77 SER A N 1
ATOM 567 C CA . SER A 1 77 ? 22.062 25.234 2.711 1 90.94 77 SER A CA 1
ATOM 568 C C . SER A 1 77 ? 22.906 25.031 3.963 1 90.94 77 SER A C 1
ATOM 570 O O . SER A 1 77 ? 23.703 25.906 4.324 1 90.94 77 SER A O 1
ATOM 572 N N . GLY A 1 78 ? 22.703 23.969 4.668 1 89.5 78 GLY A N 1
ATOM 573 C CA . GLY A 1 78 ? 23.469 23.656 5.859 1 89.5 78 GLY A CA 1
ATOM 574 C C . GLY A 1 78 ? 23.125 24.516 7.055 1 89.5 78 GLY A C 1
ATOM 575 O O . GLY A 1 78 ? 23.984 24.828 7.879 1 89.5 78 GLY A O 1
ATOM 576 N N . TRP A 1 79 ? 21.938 25 7.094 1 90.19 79 TRP A N 1
ATOM 577 C CA . TRP A 1 79 ? 21.516 25.781 8.25 1 90.19 79 TRP A CA 1
ATOM 578 C C . TRP A 1 79 ? 21.516 24.922 9.516 1 90.19 79 TRP A C 1
ATOM 580 O O . TRP A 1 79 ? 21.094 23.766 9.484 1 90.19 79 TRP A O 1
ATOM 590 N N . PRO A 1 80 ? 22.062 25.469 10.617 1 91.19 80 PRO A N 1
ATOM 591 C CA . PRO A 1 80 ? 21.922 24.734 11.883 1 91.19 80 PRO A CA 1
ATOM 592 C C . PRO A 1 80 ? 20.469 24.516 12.281 1 91.19 80 PRO A C 1
ATOM 594 O O . PRO A 1 80 ? 19.625 25.391 12.055 1 91.19 80 PRO A O 1
ATOM 597 N N . ARG A 1 81 ? 20.188 23.453 12.906 1 92.69 81 ARG A N 1
ATOM 598 C CA . ARG A 1 81 ? 18.828 23.047 13.258 1 92.69 81 ARG A CA 1
ATOM 599 C C . ARG A 1 81 ? 18.172 24.078 14.18 1 92.69 81 ARG A C 1
ATOM 601 O O . ARG A 1 81 ? 16.969 24.312 14.109 1 92.69 81 ARG A O 1
ATOM 608 N N . GLN A 1 82 ? 18.984 24.672 14.945 1 91.5 82 GLN A N 1
ATOM 609 C CA . GLN A 1 82 ? 18.484 25.625 15.93 1 91.5 82 GLN A CA 1
ATOM 610 C C . GLN A 1 82 ? 17.938 26.875 15.25 1 91.5 82 GLN A C 1
ATOM 612 O O . GLN A 1 82 ? 17.156 27.625 15.852 1 91.5 82 GLN A O 1
ATOM 617 N N . GLU A 1 83 ? 18.25 27.062 13.969 1 92.88 83 GLU A N 1
ATOM 618 C CA . GLU A 1 83 ? 17.812 28.266 13.258 1 92.88 83 GLU A CA 1
ATOM 619 C C . GLU A 1 83 ? 16.594 27.969 12.383 1 92.88 83 GLU A C 1
ATOM 621 O O . GLU A 1 83 ? 15.969 28.891 11.852 1 92.88 83 GLU A O 1
ATOM 626 N N . TRP A 1 84 ? 16.219 26.703 12.281 1 95.19 84 TRP A N 1
ATOM 627 C CA . TRP A 1 84 ? 15.18 26.328 11.32 1 95.19 84 TRP A CA 1
ATOM 628 C C . TRP A 1 84 ? 13.844 26.984 11.672 1 95.19 84 TRP A C 1
ATOM 630 O O . TRP A 1 84 ? 13.18 27.547 10.805 1 95.19 84 TRP A O 1
ATOM 640 N N . ALA A 1 85 ? 13.523 26.938 12.891 1 95.12 85 ALA A N 1
ATOM 641 C CA . ALA A 1 85 ? 12.242 27.5 13.32 1 95.12 85 ALA A CA 1
ATOM 642 C C . ALA A 1 85 ? 12.188 29 13.07 1 95.12 85 ALA A C 1
ATOM 644 O O . ALA A 1 85 ? 11.188 29.516 12.57 1 95.12 85 ALA A O 1
ATOM 645 N N . HIS A 1 86 ? 13.234 29.672 13.383 1 92.69 86 HIS A N 1
ATOM 646 C CA . HIS A 1 86 ? 13.305 31.125 13.234 1 92.69 86 HIS A CA 1
ATOM 647 C C . HIS A 1 86 ? 13.211 31.531 11.766 1 92.69 86 HIS A C 1
ATOM 649 O O . HIS A 1 86 ? 12.68 32.594 11.445 1 92.69 86 HIS A O 1
ATOM 655 N N . ARG A 1 87 ? 13.672 30.672 10.953 1 93.31 87 ARG A N 1
ATOM 656 C CA . ARG A 1 87 ? 13.656 30.969 9.523 1 93.31 87 ARG A CA 1
ATOM 657 C C . ARG A 1 87 ? 12.297 30.609 8.914 1 93.31 87 ARG A C 1
ATOM 659 O O . ARG A 1 87 ? 11.859 31.25 7.949 1 93.31 87 ARG A O 1
ATOM 666 N N . LEU A 1 88 ? 11.68 29.625 9.453 1 95.94 88 LEU A N 1
ATOM 667 C CA . LEU A 1 88 ? 10.422 29.125 8.906 1 95.94 88 LEU A CA 1
ATOM 668 C C . LEU A 1 88 ? 9.258 30.016 9.328 1 95.94 88 LEU A C 1
ATOM 670 O O . LEU A 1 88 ? 8.375 30.312 8.516 1 95.94 88 LEU A O 1
ATOM 674 N N . LEU A 1 89 ? 9.234 30.547 10.531 1 94.88 89 LEU A N 1
ATOM 675 C CA . LEU A 1 89 ? 8.086 31.203 11.148 1 94.88 89 LEU A CA 1
ATOM 676 C C . LEU A 1 89 ? 7.625 32.375 10.312 1 94.88 89 LEU A C 1
ATOM 678 O O . LEU A 1 89 ? 6.438 32.531 10.016 1 94.88 89 LEU A O 1
ATOM 682 N N . PRO A 1 90 ? 8.547 33.188 9.859 1 94.38 90 PRO A N 1
ATOM 683 C CA . PRO A 1 90 ? 8.102 34.375 9.102 1 94.38 90 PRO A CA 1
ATOM 684 C C . PRO A 1 90 ? 7.539 34 7.73 1 94.38 90 PRO A C 1
ATOM 686 O O . PRO A 1 90 ? 6.891 34.812 7.086 1 94.38 90 PRO A O 1
ATOM 689 N N . LEU A 1 91 ? 7.742 32.781 7.32 1 95.62 91 LEU A N 1
ATOM 690 C CA . LEU A 1 91 ? 7.363 32.406 5.969 1 95.62 91 LEU A CA 1
ATOM 691 C C . LEU A 1 91 ? 5.969 31.781 5.953 1 95.62 91 LEU A C 1
ATOM 693 O O . LEU A 1 91 ? 5.402 31.547 4.883 1 95.62 91 LEU A O 1
ATOM 697 N N . LEU A 1 92 ? 5.41 31.516 7.051 1 95.88 92 LEU A N 1
ATOM 698 C CA . LEU A 1 92 ? 4.148 30.781 7.145 1 95.88 92 LEU A CA 1
ATOM 699 C C . LEU A 1 92 ? 2.961 31.719 6.961 1 95.88 92 LEU A C 1
ATOM 701 O O . LEU A 1 92 ? 3.051 32.906 7.266 1 95.88 92 LEU A O 1
ATOM 705 N N . THR A 1 93 ? 1.869 31.203 6.426 1 94.31 93 THR A N 1
ATOM 706 C CA . THR A 1 93 ? 0.627 31.938 6.234 1 94.31 93 THR A CA 1
ATOM 707 C C . THR A 1 93 ? -0.574 31.109 6.664 1 94.31 93 THR A C 1
ATOM 709 O O . THR A 1 93 ? -0.453 29.891 6.871 1 94.31 93 THR A O 1
ATOM 712 N N . GLY A 1 94 ?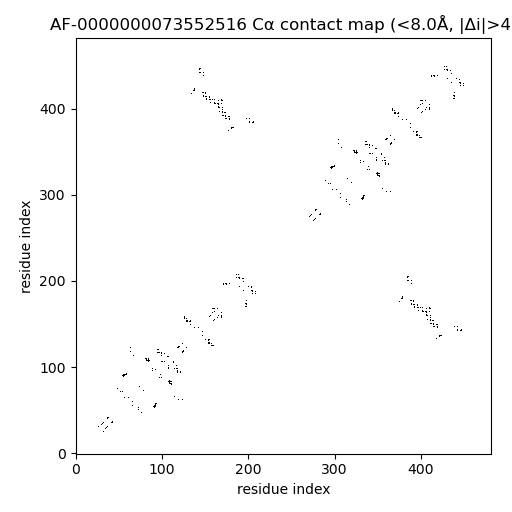 -1.69 31.781 6.961 1 93.5 94 GLY A N 1
ATOM 713 C CA . GLY A 1 94 ? -2.957 31.109 7.203 1 93.5 94 GLY A CA 1
ATOM 714 C C . GLY A 1 94 ? -2.936 30.234 8.438 1 93.5 94 GLY A C 1
ATOM 715 O O . GLY A 1 94 ? -2.426 30.625 9.484 1 93.5 94 GLY A O 1
ATOM 716 N N . GLU A 1 95 ? -3.475 29.031 8.344 1 94.06 95 GLU A N 1
ATOM 717 C CA . GLU A 1 95 ? -3.617 28.109 9.469 1 94.06 95 GLU A CA 1
ATOM 718 C C . GLU A 1 95 ? -2.258 27.641 9.969 1 94.06 95 GLU A C 1
ATOM 720 O O . GLU A 1 95 ? -2.082 27.406 11.164 1 94.06 95 GLU A O 1
ATOM 725 N N . ALA A 1 96 ? -1.369 27.594 9.062 1 95.56 96 ALA A N 1
ATOM 726 C CA . ALA A 1 96 ? -0.022 27.203 9.469 1 95.56 96 ALA A CA 1
ATOM 727 C C . ALA A 1 96 ? 0.595 28.234 10.414 1 95.56 96 ALA A C 1
ATOM 729 O O . ALA A 1 96 ? 1.221 27.859 11.406 1 95.56 96 ALA A O 1
ATOM 730 N N . GLN A 1 97 ? 0.48 29.469 10.023 1 94.62 97 GLN A N 1
ATOM 731 C CA . GLN A 1 97 ? 0.978 30.547 10.859 1 94.62 97 GLN A CA 1
ATOM 732 C C . GLN A 1 97 ? 0.311 30.547 12.234 1 94.62 97 GLN A C 1
ATOM 734 O O . GLN A 1 97 ? 0.983 30.688 13.258 1 94.62 97 GLN A O 1
ATOM 739 N N . LEU A 1 98 ? -1.009 30.328 12.219 1 94.88 98 LEU A N 1
ATOM 740 C CA . LEU A 1 98 ? -1.763 30.297 13.461 1 94.88 98 LEU A CA 1
ATOM 741 C C . LEU A 1 98 ? -1.303 29.156 14.352 1 94.88 98 LEU A C 1
ATOM 743 O O . LEU A 1 98 ? -1.157 29.312 15.562 1 94.88 98 LEU A O 1
ATOM 747 N N . ALA A 1 99 ? -1.023 28.062 13.758 1 95.12 99 ALA A N 1
ATOM 748 C CA . ALA A 1 99 ? -0.575 26.875 14.492 1 95.12 99 ALA A CA 1
ATOM 749 C C . ALA A 1 99 ? 0.767 27.141 15.172 1 95.12 99 ALA A C 1
ATOM 751 O O . ALA A 1 99 ? 0.94 26.812 16.359 1 95.12 99 ALA A O 1
ATOM 752 N N . ALA A 1 100 ? 1.617 27.719 14.438 1 94.38 100 ALA A N 1
ATOM 753 C CA . ALA A 1 100 ? 2.947 28 14.977 1 94.38 100 ALA A CA 1
ATOM 754 C C . ALA A 1 100 ? 2.881 29 16.125 1 94.38 100 ALA A C 1
ATOM 756 O O . ALA A 1 100 ? 3.578 28.844 17.125 1 94.38 100 ALA A O 1
ATOM 757 N N . HIS A 1 101 ? 2.025 29.969 16 1 92.75 101 HIS A N 1
ATOM 758 C CA . HIS A 1 101 ? 1.946 31.047 16.984 1 92.75 101 HIS A CA 1
ATOM 759 C C . HIS A 1 101 ? 1.188 30.609 18.234 1 92.75 101 HIS A C 1
ATOM 761 O O . HIS A 1 101 ? 1.24 31.266 19.266 1 92.75 101 HIS A O 1
ATOM 767 N N . SER A 1 102 ? 0.459 29.562 18.078 1 94.06 102 SER A N 1
ATOM 768 C CA . SER A 1 102 ? -0.271 29.047 19.219 1 94.06 102 SER A CA 1
ATOM 769 C C . SER A 1 102 ? 0.668 28.359 20.219 1 94.06 102 SER A C 1
ATOM 771 O O . SER A 1 102 ? 0.297 28.125 21.359 1 94.06 102 SER A O 1
ATOM 773 N N . LEU A 1 103 ? 1.795 28.078 19.812 1 94.44 103 LEU A N 1
ATOM 774 C CA . LEU A 1 103 ? 2.791 27.422 20.656 1 94.44 103 LEU A CA 1
ATOM 775 C C . LEU A 1 103 ? 3.379 28.422 21.656 1 94.44 103 LEU A C 1
ATOM 777 O O . LEU A 1 103 ? 3.398 29.625 21.406 1 94.44 103 LEU A O 1
ATOM 781 N N . LEU A 1 104 ? 3.826 27.906 22.781 1 92.44 104 LEU A N 1
ATOM 782 C CA . LEU A 1 104 ? 4.57 28.734 23.719 1 92.44 104 LEU A CA 1
ATOM 783 C C . LEU A 1 104 ? 5.891 29.203 23.125 1 92.44 104 LEU A C 1
ATOM 785 O O . LEU A 1 104 ? 6.41 28.578 22.188 1 92.44 104 LEU A O 1
ATOM 789 N N . ALA A 1 105 ? 6.422 30.25 23.734 1 89.5 105 ALA A N 1
ATOM 790 C CA . ALA A 1 105 ? 7.605 30.922 23.188 1 89.5 105 ALA A CA 1
ATOM 791 C C . ALA A 1 105 ? 8.773 29.938 23.078 1 89.5 105 ALA A C 1
ATOM 793 O O . ALA A 1 105 ? 9.484 29.938 22.062 1 89.5 105 ALA A O 1
ATOM 794 N N . GLY A 1 106 ? 8.898 29.156 24 1 90.5 106 GLY A N 1
ATOM 795 C CA . GLY A 1 106 ? 9.984 28.188 23.969 1 90.5 106 GLY A CA 1
ATOM 796 C C . GLY A 1 106 ? 9.82 27.141 22.875 1 90.5 106 GLY A C 1
ATOM 797 O O . GLY A 1 106 ? 10.789 26.781 22.203 1 90.5 106 GLY A O 1
ATOM 798 N N . ALA A 1 107 ? 8.602 26.734 22.625 1 92.5 107 ALA A N 1
ATOM 799 C CA . ALA A 1 107 ? 8.305 25.703 21.625 1 92.5 107 ALA A CA 1
ATOM 800 C C . ALA A 1 107 ? 8.398 26.281 20.219 1 92.5 107 ALA A C 1
ATOM 802 O O . ALA A 1 107 ? 8.688 25.547 19.266 1 92.5 107 ALA A O 1
ATOM 803 N N . GLN A 1 108 ? 8.242 27.562 20.078 1 92.69 108 GLN A N 1
ATOM 804 C CA . GLN A 1 108 ? 8.305 28.203 18.766 1 92.69 108 GLN A CA 1
ATOM 805 C C . GLN A 1 108 ? 9.734 28.219 18.219 1 92.69 108 GLN A C 1
ATOM 807 O O . GLN A 1 108 ? 9.945 28.422 17.031 1 92.69 108 GLN A O 1
ATOM 812 N N . ARG A 1 109 ? 10.68 27.938 19.094 1 92.31 109 ARG A N 1
ATOM 813 C CA . ARG A 1 109 ? 12.078 27.969 18.672 1 92.31 109 ARG A CA 1
ATOM 814 C C . ARG A 1 109 ? 12.539 26.578 18.219 1 92.31 109 ARG A C 1
ATOM 816 O O . ARG A 1 109 ? 13.648 26.422 17.703 1 92.31 109 ARG A O 1
ATOM 823 N N . ASP A 1 110 ? 11.703 25.625 18.484 1 94.56 110 ASP A N 1
ATOM 824 C CA . ASP A 1 110 ? 12 24.25 18.109 1 94.56 110 ASP A CA 1
ATOM 825 C C . ASP A 1 110 ? 11.297 23.875 16.812 1 94.56 110 ASP A C 1
ATOM 827 O O . ASP A 1 110 ? 10.062 23.812 16.75 1 94.56 110 ASP A O 1
ATOM 831 N N . TYR A 1 111 ? 12.062 23.516 15.852 1 95.5 111 TYR A N 1
ATOM 832 C CA . TYR A 1 111 ? 11.508 23.219 14.539 1 95.5 111 TYR A CA 1
ATOM 833 C C . TYR A 1 111 ? 10.539 22.047 14.609 1 95.5 111 TYR A C 1
ATOM 835 O O . TYR A 1 111 ? 9.469 22.062 13.984 1 95.5 111 TYR A O 1
ATOM 843 N N . GLU A 1 112 ? 10.938 21.016 15.328 1 94.31 112 GLU A N 1
ATOM 844 C CA . GLU A 1 112 ? 10.109 19.812 15.406 1 94.31 112 GLU A CA 1
ATOM 845 C C . GLU A 1 112 ? 8.75 20.125 16.031 1 94.31 112 GLU A C 1
ATOM 847 O O . GLU A 1 112 ? 7.719 19.625 15.586 1 94.31 112 GLU A O 1
ATOM 852 N N . ALA A 1 113 ? 8.789 20.953 17.016 1 94.81 113 ALA A N 1
ATOM 853 C CA . ALA A 1 113 ? 7.543 21.344 17.672 1 94.81 113 ALA A CA 1
ATOM 854 C C . ALA A 1 113 ? 6.664 22.172 16.734 1 94.81 113 ALA A C 1
ATOM 856 O O . ALA A 1 113 ? 5.453 21.953 16.672 1 94.81 113 ALA A O 1
ATOM 857 N N . VAL A 1 114 ? 7.258 23.062 16.047 1 95 114 VAL A N 1
ATOM 858 C CA . VAL A 1 114 ? 6.531 23.906 15.117 1 95 114 VAL A CA 1
ATOM 859 C C . VAL A 1 114 ? 5.914 23.062 14.008 1 95 114 VAL A C 1
ATOM 861 O O . VAL A 1 114 ? 4.73 23.203 13.695 1 95 114 VAL A O 1
ATOM 864 N N . GLU A 1 115 ? 6.715 22.234 13.5 1 94.75 115 GLU A N 1
ATOM 865 C CA . GLU A 1 115 ? 6.238 21.359 12.422 1 94.75 115 GLU A CA 1
ATOM 866 C C . GLU A 1 115 ? 5.082 20.484 12.898 1 94.75 115 GLU A C 1
ATOM 868 O O . GLU A 1 115 ? 4.078 20.344 12.195 1 94.75 115 GLU A O 1
ATOM 873 N N . ARG A 1 116 ? 5.289 19.938 13.984 1 93 116 ARG A N 1
ATOM 874 C CA . ARG A 1 116 ? 4.254 19.078 14.547 1 93 116 ARG A CA 1
ATOM 875 C C . ARG A 1 116 ? 2.949 19.844 14.734 1 93 116 ARG A C 1
ATOM 877 O O . ARG A 1 116 ? 1.871 19.328 14.422 1 93 116 ARG A O 1
ATOM 884 N N . ALA A 1 117 ? 3.006 21.016 15.273 1 93.81 117 ALA A N 1
ATOM 885 C CA . ALA A 1 117 ? 1.824 21.844 15.5 1 93.81 117 ALA A CA 1
ATOM 886 C C . ALA A 1 117 ? 1.105 22.156 14.188 1 93.81 117 ALA A C 1
ATOM 888 O O . ALA A 1 117 ? -0.125 22.094 14.117 1 93.81 117 ALA A O 1
ATOM 889 N N . ILE A 1 118 ? 1.901 22.422 13.188 1 94.94 118 ILE A N 1
ATOM 890 C CA . ILE A 1 118 ? 1.335 22.75 11.875 1 94.94 118 ILE A CA 1
ATOM 891 C C . ILE A 1 118 ? 0.648 21.5 11.305 1 94.94 118 ILE A C 1
ATOM 893 O O . ILE A 1 118 ? -0.493 21.578 10.844 1 94.94 118 ILE A O 1
ATOM 897 N N . ARG A 1 119 ? 1.314 20.453 11.344 1 92.94 119 ARG A N 1
ATOM 898 C CA . ARG A 1 119 ? 0.793 19.219 10.789 1 92.94 119 ARG A CA 1
ATOM 899 C C . ARG A 1 119 ? -0.49 18.797 11.5 1 92.94 119 ARG A C 1
ATOM 901 O O . ARG A 1 119 ? -1.448 18.359 10.852 1 92.94 119 ARG A O 1
ATOM 908 N N . ASP A 1 120 ? -0.493 18.969 12.758 1 90.81 120 ASP A N 1
ATOM 909 C CA . ASP A 1 120 ? -1.666 18.625 13.555 1 90.81 120 ASP A CA 1
ATOM 910 C C . ASP A 1 120 ? -2.854 19.516 13.203 1 90.81 120 ASP A C 1
ATOM 912 O O . ASP A 1 120 ? -3.957 19.031 12.961 1 90.81 120 ASP A O 1
ATOM 916 N N . ARG A 1 121 ? -2.592 20.781 13.172 1 91.31 121 ARG A N 1
ATOM 917 C CA . ARG A 1 121 ? -3.65 21.75 12.914 1 91.31 121 ARG A CA 1
ATOM 918 C C . ARG A 1 121 ? -4.23 21.562 11.516 1 91.31 121 ARG A C 1
ATOM 920 O O . ARG A 1 121 ? -5.438 21.703 11.312 1 91.31 121 ARG A O 1
ATOM 927 N N . LEU A 1 122 ? -3.416 21.188 10.625 1 92.19 122 LEU A N 1
ATOM 928 C CA . LEU A 1 122 ? -3.84 21.125 9.227 1 92.19 122 LEU A CA 1
ATOM 929 C C . LEU A 1 122 ? -4.223 19.703 8.852 1 92.19 122 LEU A C 1
ATOM 931 O O . LEU A 1 122 ? -4.594 19.438 7.703 1 92.19 122 LEU A O 1
ATOM 935 N N . GLY A 1 123 ? -4.109 18.812 9.789 1 90.19 123 GLY A N 1
ATOM 936 C CA . GLY A 1 123 ? -4.457 17.422 9.516 1 90.19 123 GLY A CA 1
ATOM 937 C C . GLY A 1 123 ? -3.537 16.781 8.5 1 90.19 123 GLY A C 1
ATOM 938 O O . GLY A 1 123 ? -4.004 16.109 7.574 1 90.19 123 GLY A O 1
ATOM 939 N N . LEU A 1 124 ? -2.365 17.031 8.641 1 90.62 124 LEU A N 1
ATOM 940 C CA . LEU A 1 124 ? -1.366 16.484 7.727 1 90.62 124 LEU A CA 1
ATOM 941 C C . LEU A 1 124 ? -0.733 15.227 8.297 1 90.62 124 LEU A C 1
ATOM 943 O O . LEU A 1 124 ? 0.49 15.141 8.43 1 90.62 124 LEU A O 1
ATOM 947 N N . THR A 1 125 ? -1.512 14.32 8.766 1 90.12 125 THR A N 1
ATOM 948 C CA . THR A 1 125 ? -1.06 13.039 9.289 1 90.12 125 THR A CA 1
ATOM 949 C C . THR A 1 125 ? -1.313 11.922 8.281 1 90.12 125 THR A C 1
ATOM 951 O O . THR A 1 125 ? -2.207 12.031 7.438 1 90.12 125 THR A O 1
ATOM 954 N N . PRO A 1 126 ? -0.533 10.906 8.359 1 92.75 126 PRO A N 1
ATOM 955 C CA . PRO A 1 126 ? -0.766 9.773 7.457 1 92.75 126 PRO A CA 1
ATOM 956 C C . PRO A 1 126 ? -2.203 9.266 7.512 1 92.75 126 PRO A C 1
ATOM 958 O O . PRO A 1 126 ? -2.791 8.953 6.473 1 92.75 126 PRO A O 1
ATOM 961 N N . GLU A 1 127 ? -2.723 9.25 8.688 1 93.12 127 GLU A N 1
ATOM 962 C CA . GLU A 1 127 ? -4.09 8.766 8.836 1 93.12 127 GLU A CA 1
ATOM 963 C C . GLU A 1 127 ? -5.086 9.68 8.133 1 93.12 127 GLU A C 1
ATOM 965 O O . GLU A 1 127 ? -6.039 9.211 7.508 1 93.12 127 GLU A O 1
ATOM 970 N N . GLU A 1 128 ? -4.934 10.914 8.273 1 94.12 128 GLU A N 1
ATOM 971 C CA . GLU A 1 128 ? -5.832 11.844 7.594 1 94.12 128 GLU A CA 1
ATOM 972 C C . GLU A 1 128 ? -5.703 11.734 6.078 1 94.12 128 GLU A C 1
ATOM 974 O O . GLU A 1 128 ? -6.695 11.836 5.355 1 94.12 128 GLU A O 1
ATOM 979 N N . HIS A 1 129 ? -4.504 11.57 5.629 1 96.25 129 HIS A N 1
ATOM 980 C CA . HIS A 1 129 ? -4.293 11.359 4.199 1 96.25 129 HIS A CA 1
ATOM 981 C C . HIS A 1 129 ? -4.945 10.07 3.727 1 96.25 129 HIS A C 1
ATOM 983 O O . HIS A 1 129 ? -5.531 10.023 2.643 1 96.25 129 HIS A O 1
ATOM 989 N N . ARG A 1 130 ? -4.809 9.016 4.52 1 97.56 130 ARG A N 1
ATOM 990 C CA . ARG A 1 130 ? -5.488 7.762 4.207 1 97.56 130 ARG A CA 1
ATOM 991 C C . ARG A 1 130 ? -6.992 7.98 4.051 1 97.56 130 ARG A C 1
ATOM 993 O O . ARG A 1 130 ? -7.602 7.48 3.107 1 97.56 130 ARG A O 1
ATOM 1000 N N . ARG A 1 131 ? -7.562 8.664 4.996 1 96.06 131 ARG A N 1
ATOM 1001 C CA . ARG A 1 131 ? -8.992 8.938 4.965 1 96.06 131 ARG A CA 1
ATOM 1002 C C . ARG A 1 131 ? -9.383 9.688 3.689 1 96.06 131 ARG A C 1
ATOM 1004 O O . ARG A 1 131 ? -10.375 9.344 3.045 1 96.06 131 ARG A O 1
ATOM 1011 N N . ARG A 1 132 ? -8.594 10.688 3.354 1 96.12 132 ARG A N 1
ATOM 1012 C CA . ARG A 1 132 ? -8.852 11.445 2.133 1 96.12 132 ARG A CA 1
ATOM 1013 C C . ARG A 1 132 ? -8.695 10.57 0.899 1 96.12 132 ARG A C 1
ATOM 1015 O O . ARG A 1 132 ? -9.469 10.672 -0.051 1 96.12 132 ARG A O 1
ATOM 1022 N N . PHE A 1 133 ? -7.691 9.766 0.893 1 98.25 133 PHE A N 1
ATOM 1023 C CA . PHE A 1 133 ? -7.426 8.82 -0.19 1 98.25 133 PHE A CA 1
ATOM 1024 C C . PHE A 1 133 ? -8.633 7.922 -0.432 1 98.25 133 PHE A C 1
ATOM 1026 O O . PHE A 1 133 ? -9.047 7.723 -1.576 1 98.25 133 PHE A O 1
ATOM 1033 N N . ARG A 1 134 ? -9.18 7.422 0.66 1 98.19 134 ARG A N 1
ATOM 1034 C CA . ARG A 1 134 ? -10.289 6.477 0.568 1 98.19 134 ARG A CA 1
ATOM 1035 C C . ARG A 1 134 ? -11.594 7.195 0.24 1 98.19 134 ARG A C 1
ATOM 1037 O O . ARG A 1 134 ? -12.477 6.633 -0.414 1 98.19 134 ARG A O 1
ATOM 1044 N N . ALA A 1 135 ? -11.703 8.375 0.606 1 97.12 135 ALA A N 1
ATOM 1045 C CA . ALA A 1 135 ? -12.969 9.094 0.486 1 97.12 135 ALA A CA 1
ATOM 1046 C C . ALA A 1 135 ? -13.023 9.898 -0.81 1 97.12 135 ALA A C 1
ATOM 1048 O O . ALA A 1 135 ? -14.078 10.414 -1.188 1 97.12 135 ALA A O 1
ATOM 1049 N N . LEU A 1 136 ? -11.945 10.039 -1.512 1 96.81 136 LEU A N 1
ATOM 1050 C CA . LEU A 1 136 ? -11.875 10.883 -2.695 1 96.81 136 LEU A CA 1
ATOM 1051 C C . LEU A 1 136 ? -12.852 10.414 -3.764 1 96.81 136 LEU A C 1
ATOM 1053 O O . LEU A 1 136 ? -12.734 9.289 -4.262 1 96.81 136 LEU A O 1
ATOM 1057 N N . PRO A 1 137 ? -13.766 11.219 -4.176 1 96.06 137 PRO A N 1
ATOM 1058 C CA . PRO A 1 137 ? -14.758 10.805 -5.172 1 96.06 137 PRO A CA 1
ATOM 1059 C C . PRO A 1 137 ? -14.32 11.117 -6.602 1 96.06 137 PRO A C 1
ATOM 1061 O O . PRO A 1 137 ? -13.508 12.023 -6.82 1 96.06 137 PRO A O 1
ATOM 1064 N N . PHE A 1 138 ? -14.766 10.383 -7.488 1 96.69 138 PHE A N 1
ATOM 1065 C CA . PHE A 1 138 ? -14.766 10.75 -8.898 1 96.69 138 PHE A CA 1
ATOM 1066 C C . PHE A 1 138 ? -16.078 11.43 -9.281 1 96.69 138 PHE A C 1
ATOM 1068 O O . PHE A 1 138 ? -17.109 10.766 -9.391 1 96.69 138 PHE A O 1
ATOM 1075 N N . ALA A 1 139 ? -15.984 12.688 -9.414 1 91.25 139 ALA A N 1
ATOM 1076 C CA . ALA A 1 139 ? -17.219 13.438 -9.641 1 91.25 139 ALA A CA 1
ATOM 1077 C C . ALA A 1 139 ? -17.5 13.586 -11.133 1 91.25 139 ALA A C 1
ATOM 1079 O O . ALA A 1 139 ? -16.641 13.328 -11.961 1 91.25 139 ALA A O 1
ATOM 1080 N N . GLU A 1 140 ? -18.75 13.922 -11.352 1 85.06 140 GLU A N 1
ATOM 1081 C CA . GLU A 1 140 ? -19.141 14.164 -12.742 1 85.06 140 GLU A CA 1
ATOM 1082 C C . GLU A 1 140 ? -18.297 15.281 -13.359 1 85.06 140 GLU A C 1
ATOM 1084 O O . GLU A 1 140 ? -18.109 16.328 -12.75 1 85.06 140 GLU A O 1
ATOM 1089 N N . GLY A 1 141 ? -17.766 15.047 -14.523 1 86.94 141 GLY A N 1
ATOM 1090 C CA . GLY A 1 141 ? -16.953 16.047 -15.219 1 86.94 141 GLY A CA 1
ATOM 1091 C C . GLY A 1 141 ? -15.477 15.945 -14.883 1 86.94 141 GLY A C 1
ATOM 1092 O O . GLY A 1 141 ? -14.648 16.594 -15.523 1 86.94 141 GLY A O 1
ATOM 1093 N N . ASP A 1 142 ? -15.133 15.211 -13.914 1 91.38 142 ASP A N 1
ATOM 1094 C CA . ASP A 1 142 ? -13.727 15.039 -13.555 1 91.38 142 ASP A CA 1
ATOM 1095 C C . ASP A 1 142 ? -12.961 14.336 -14.672 1 91.38 142 ASP A C 1
ATOM 1097 O O . ASP A 1 142 ? -13.516 13.492 -15.375 1 91.38 142 ASP A O 1
ATOM 1101 N N . ARG A 1 143 ? -11.719 14.641 -14.773 1 94.69 143 ARG A N 1
ATOM 1102 C CA . ARG A 1 143 ? -10.82 13.906 -15.656 1 94.69 143 ARG A CA 1
ATOM 1103 C C . ARG A 1 143 ? -10.125 12.773 -14.914 1 94.69 143 ARG A C 1
ATOM 1105 O O . ARG A 1 143 ? -9.57 12.977 -13.836 1 94.69 143 ARG A O 1
ATOM 1112 N N . PRO A 1 144 ? -10.094 11.648 -15.555 1 97.19 144 PRO A N 1
ATOM 1113 C CA . PRO A 1 144 ? -9.438 10.516 -14.906 1 97.19 144 PRO A CA 1
ATOM 1114 C C . PRO A 1 144 ? -7.988 10.805 -14.531 1 97.19 144 PRO A C 1
ATOM 1116 O O . PRO A 1 144 ? -7.527 10.391 -13.461 1 97.19 144 PRO A O 1
ATOM 1119 N N . PHE A 1 145 ? -7.34 11.531 -15.328 1 96.75 145 PHE A N 1
ATOM 1120 C CA . PHE A 1 145 ? -5.945 11.852 -15.047 1 96.75 145 PHE A CA 1
ATOM 1121 C C . PHE A 1 145 ? -5.824 12.656 -13.758 1 96.75 145 PHE A C 1
ATOM 1123 O O . PHE A 1 145 ? -5.004 12.344 -12.898 1 96.75 145 PHE A O 1
ATOM 1130 N N . THR A 1 146 ? -6.629 13.664 -13.633 1 96.75 146 THR A N 1
ATOM 1131 C CA . THR A 1 146 ? -6.598 14.516 -12.445 1 96.75 146 THR A CA 1
ATOM 1132 C C . THR A 1 146 ? -6.973 13.727 -11.203 1 96.75 146 THR A C 1
ATOM 1134 O O . THR A 1 146 ? -6.348 13.883 -10.148 1 96.75 146 THR A O 1
ATOM 1137 N N . TYR A 1 147 ? -8.055 12.961 -11.367 1 97.69 147 TYR A N 1
ATOM 1138 C CA . TYR A 1 147 ? -8.477 12.094 -10.273 1 97.69 147 TYR A CA 1
ATOM 1139 C C . TYR A 1 147 ? -7.344 11.18 -9.828 1 97.69 147 TYR A C 1
ATOM 1141 O O . TYR A 1 147 ? -7.043 11.086 -8.641 1 97.69 147 TYR A O 1
ATOM 1149 N N . ALA A 1 148 ? -6.613 10.562 -10.766 1 98.31 148 ALA A N 1
ATOM 1150 C CA . ALA A 1 148 ? -5.5 9.656 -10.484 1 98.31 148 ALA A CA 1
ATOM 1151 C C . ALA A 1 148 ? -4.359 10.391 -9.789 1 98.31 148 ALA A C 1
ATOM 1153 O O . ALA A 1 148 ? -3.725 9.844 -8.883 1 98.31 148 ALA A O 1
ATOM 1154 N N . GLN A 1 149 ? -4.094 11.531 -10.188 1 96.88 149 GLN A N 1
ATOM 1155 C CA . GLN A 1 149 ? -3.025 12.328 -9.586 1 96.88 149 GLN A CA 1
ATOM 1156 C C . GLN A 1 149 ? -3.336 12.656 -8.133 1 96.88 149 GLN A C 1
ATOM 1158 O O . GLN A 1 149 ? -2.451 12.602 -7.273 1 96.88 149 GLN A O 1
ATOM 1163 N N . GLN A 1 150 ? -4.559 13.016 -7.922 1 96.94 150 GLN A N 1
ATOM 1164 C CA . GLN A 1 150 ? -4.973 13.32 -6.555 1 96.94 150 GLN A CA 1
ATOM 1165 C C . GLN A 1 150 ? -4.855 12.086 -5.664 1 96.94 150 GLN A C 1
ATOM 1167 O O . GLN A 1 150 ? -4.375 12.172 -4.531 1 96.94 150 GLN A O 1
ATOM 1172 N N . LEU A 1 151 ? -5.266 10.969 -6.199 1 98.38 151 LEU A N 1
ATOM 1173 C CA . LEU A 1 151 ? -5.152 9.719 -5.457 1 98.38 151 LEU A CA 1
ATOM 1174 C C . LEU A 1 151 ? -3.691 9.398 -5.148 1 98.38 151 LEU A C 1
ATOM 1176 O O . LEU A 1 151 ? -3.354 9.047 -4.016 1 98.38 151 LEU A O 1
ATOM 1180 N N . ARG A 1 152 ? -2.893 9.523 -6.133 1 97.75 152 ARG A N 1
ATOM 1181 C CA . ARG A 1 152 ? -1.467 9.258 -5.969 1 97.75 152 ARG A CA 1
ATOM 1182 C C . ARG A 1 152 ? -0.866 10.156 -4.891 1 97.75 152 ARG A C 1
ATOM 1184 O O . ARG A 1 152 ? -0.075 9.695 -4.062 1 97.75 152 ARG A O 1
ATOM 1191 N N . ASP A 1 153 ? -1.235 11.406 -4.938 1 95.62 153 ASP A N 1
ATOM 1192 C CA . ASP A 1 153 ? -0.722 12.359 -3.959 1 95.62 153 ASP A CA 1
ATOM 1193 C C . ASP A 1 153 ? -1.123 11.961 -2.541 1 95.62 153 ASP A C 1
ATOM 1195 O O . ASP A 1 153 ? -0.286 11.938 -1.636 1 95.62 153 ASP A O 1
ATOM 1199 N N . GLN A 1 154 ? -2.396 11.672 -2.375 1 97 154 GLN A N 1
ATOM 1200 C CA . GLN A 1 154 ? -2.877 11.266 -1.057 1 97 154 GLN A CA 1
ATOM 1201 C C . GLN A 1 154 ? -2.25 9.945 -0.62 1 97 154 GLN A C 1
ATOM 1203 O O . GLN A 1 154 ? -1.877 9.789 0.544 1 97 154 GLN A O 1
ATOM 1208 N N . ALA A 1 155 ? -2.105 9.008 -1.51 1 98.44 155 ALA A N 1
ATOM 1209 C CA . ALA A 1 155 ? -1.491 7.723 -1.205 1 98.44 155 ALA A CA 1
ATOM 1210 C C . ALA A 1 155 ? -0.039 7.895 -0.771 1 98.44 155 ALA A C 1
ATOM 1212 O O . ALA A 1 155 ? 0.416 7.242 0.173 1 98.44 155 ALA A O 1
ATOM 1213 N N . ARG A 1 156 ? 0.674 8.711 -1.463 1 97.06 156 ARG A N 1
ATOM 1214 C CA . ARG A 1 156 ? 2.072 8.969 -1.136 1 97.06 156 ARG A CA 1
ATOM 1215 C C . ARG A 1 156 ? 2.209 9.539 0.273 1 97.06 156 ARG A C 1
ATOM 1217 O O . ARG A 1 156 ? 3.094 9.133 1.029 1 97.06 156 ARG A O 1
ATOM 1224 N N . ARG A 1 157 ? 1.393 10.43 0.573 1 94.69 157 ARG A N 1
ATOM 1225 C CA . ARG A 1 157 ? 1.448 11.078 1.882 1 94.69 157 ARG A CA 1
ATOM 1226 C C . ARG A 1 157 ? 0.982 10.125 2.979 1 94.69 157 ARG A C 1
ATOM 1228 O O . ARG A 1 157 ? 1.465 10.188 4.109 1 94.69 157 ARG A O 1
ATOM 1235 N N . TRP A 1 158 ? 0.108 9.258 2.621 1 97.19 158 TRP A N 1
ATOM 1236 C CA . TRP A 1 158 ? -0.362 8.227 3.539 1 97.19 158 TRP A CA 1
ATOM 1237 C C . TRP A 1 158 ? 0.721 7.184 3.783 1 97.19 158 TRP A C 1
ATOM 1239 O O . TRP A 1 158 ? 1.112 6.941 4.93 1 97.19 158 TRP A O 1
ATOM 1249 N N . LEU A 1 159 ? 1.293 6.707 2.754 1 98 159 LEU A N 1
ATOM 1250 C CA . LEU A 1 159 ? 2.152 5.531 2.838 1 98 159 LEU A CA 1
ATOM 1251 C C . LEU A 1 159 ? 3.615 5.934 2.986 1 98 159 LEU A C 1
ATOM 1253 O O . LEU A 1 159 ? 4.441 5.141 3.441 1 98 159 LEU A O 1
ATOM 1257 N N . GLY A 1 160 ? 3.945 7.023 2.574 1 95.31 160 GLY A N 1
ATOM 1258 C CA . GLY A 1 160 ? 5.262 7.602 2.797 1 95.31 160 GLY A CA 1
ATOM 1259 C C . GLY A 1 160 ? 6.379 6.801 2.166 1 95.31 160 GLY A C 1
ATOM 1260 O O . GLY A 1 160 ? 7.27 6.309 2.863 1 95.31 160 GLY A O 1
ATOM 1261 N N . PRO A 1 161 ? 6.383 6.758 0.845 1 95.62 161 PRO A N 1
ATOM 1262 C CA . PRO A 1 161 ? 7.434 5.984 0.176 1 95.62 161 PRO A CA 1
ATOM 1263 C C . PRO A 1 161 ? 8.828 6.57 0.395 1 95.62 161 PRO A C 1
ATOM 1265 O O . PRO A 1 161 ? 9.828 5.867 0.225 1 95.62 161 PRO A O 1
ATOM 1268 N N . GLU A 1 162 ? 8.984 7.762 0.825 1 89 162 GLU A N 1
ATOM 1269 C CA . GLU A 1 162 ? 10.266 8.406 1.08 1 89 162 GLU A CA 1
ATOM 1270 C C . GLU A 1 162 ? 10.812 8.023 2.453 1 89 162 GLU A C 1
ATOM 1272 O O . GLU A 1 162 ? 12.016 8.148 2.707 1 89 162 GLU A O 1
ATOM 1277 N N . ARG A 1 163 ? 10.016 7.586 3.258 1 90.19 163 ARG A N 1
ATOM 1278 C CA . ARG A 1 163 ? 10.414 7.348 4.645 1 90.19 163 ARG A CA 1
ATOM 1279 C C . ARG A 1 163 ? 10.297 5.871 5 1 90.19 163 ARG A C 1
ATOM 1281 O O . ARG A 1 163 ? 10.906 5.41 5.961 1 90.19 163 ARG A O 1
ATOM 1288 N N . ASN A 1 164 ? 9.5 5.195 4.246 1 94.12 164 ASN A N 1
ATOM 1289 C CA . ASN A 1 164 ? 9.203 3.811 4.598 1 94.12 164 ASN A CA 1
ATOM 1290 C C . ASN A 1 164 ? 9.75 2.84 3.551 1 94.12 164 ASN A C 1
ATOM 1292 O O . ASN A 1 164 ? 9.758 3.148 2.357 1 94.12 164 ASN A O 1
ATOM 1296 N N . THR A 1 165 ? 10.156 1.733 4.074 1 95.94 165 THR A N 1
ATOM 1297 C CA . THR A 1 165 ? 10.586 0.656 3.191 1 95.94 165 THR A CA 1
ATOM 1298 C C . THR A 1 165 ? 9.383 -0.016 2.535 1 95.94 165 THR A C 1
ATOM 1300 O O . THR A 1 165 ? 8.25 0.154 2.982 1 95.94 165 THR A O 1
ATOM 1303 N N . PRO A 1 166 ? 9.617 -0.75 1.516 1 97.25 166 PRO A N 1
ATOM 1304 C CA . PRO A 1 166 ? 8.523 -1.483 0.881 1 97.25 166 PRO A CA 1
ATOM 1305 C C . PRO A 1 166 ? 7.754 -2.365 1.863 1 97.25 166 PRO A C 1
ATOM 1307 O O . PRO A 1 166 ? 6.52 -2.383 1.852 1 97.25 166 PRO A O 1
ATOM 1310 N N . ASP A 1 167 ? 8.516 -3.031 2.754 1 97.38 167 ASP A N 1
ATOM 1311 C CA . ASP A 1 167 ? 7.875 -3.908 3.732 1 97.38 167 ASP A CA 1
ATOM 1312 C C . ASP A 1 167 ? 6.988 -3.113 4.684 1 97.38 167 ASP A C 1
ATOM 1314 O O . ASP A 1 167 ? 5.906 -3.57 5.062 1 97.38 167 ASP A O 1
ATOM 1318 N N . GLU A 1 168 ? 7.434 -2.014 5.016 1 97 168 GLU A N 1
ATOM 1319 C CA . GLU A 1 168 ? 6.672 -1.168 5.93 1 97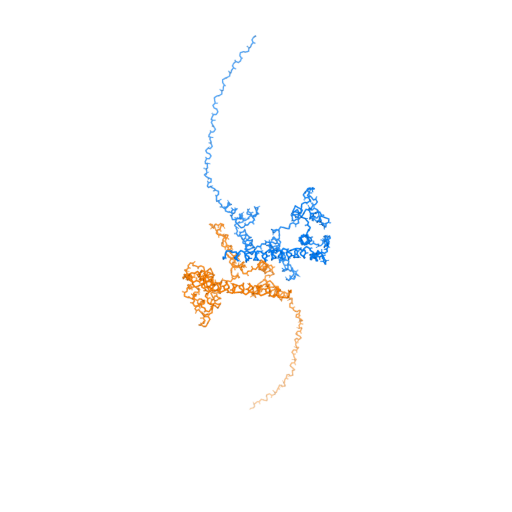 168 GLU A CA 1
ATOM 1320 C C . GLU A 1 168 ? 5.391 -0.662 5.277 1 97 168 GLU A C 1
ATOM 1322 O O . GLU A 1 168 ? 4.352 -0.556 5.938 1 97 168 GLU A O 1
ATOM 1327 N N . ILE A 1 169 ? 5.477 -0.34 4.047 1 98.5 169 ILE A N 1
ATOM 1328 C CA . ILE A 1 169 ? 4.301 0.122 3.318 1 98.5 169 ILE A CA 1
ATOM 1329 C C . ILE A 1 169 ? 3.279 -1.009 3.217 1 98.5 169 ILE A C 1
ATOM 1331 O O . ILE A 1 169 ? 2.084 -0.797 3.436 1 98.5 169 ILE A O 1
ATOM 1335 N N . VAL A 1 170 ? 3.744 -2.168 2.91 1 98.56 170 VAL A N 1
ATOM 1336 C CA . VAL A 1 170 ? 2.871 -3.334 2.832 1 98.56 170 VAL A CA 1
ATOM 1337 C C . VAL A 1 170 ? 2.154 -3.533 4.164 1 98.56 170 VAL A C 1
ATOM 1339 O O . VAL A 1 170 ? 0.958 -3.83 4.195 1 98.56 170 VAL A O 1
ATOM 1342 N N . GLU A 1 171 ? 2.873 -3.346 5.203 1 98 171 GLU A N 1
ATOM 1343 C CA . GLU A 1 171 ? 2.299 -3.508 6.535 1 98 171 GLU A CA 1
ATOM 1344 C C . GLU A 1 171 ? 1.209 -2.471 6.797 1 98 171 GLU A C 1
ATOM 1346 O O . GLU A 1 171 ? 0.204 -2.77 7.445 1 98 171 GLU A O 1
ATOM 1351 N N . GLN A 1 172 ? 1.408 -1.304 6.324 1 98.06 172 GLN A N 1
ATOM 1352 C CA . GLN A 1 172 ? 0.406 -0.257 6.492 1 98.06 172 GLN A CA 1
ATOM 1353 C C . GLN A 1 172 ? -0.875 -0.597 5.738 1 98.06 172 GLN A C 1
ATOM 1355 O O . GLN A 1 172 ? -1.978 -0.375 6.242 1 98.06 172 GLN A O 1
ATOM 1360 N N . VAL A 1 173 ? -0.724 -1.139 4.605 1 98.75 173 VAL A N 1
ATOM 1361 C CA . VAL A 1 173 ? -1.873 -1.551 3.807 1 98.75 173 VAL A CA 1
ATOM 1362 C C . VAL A 1 173 ? -2.598 -2.701 4.5 1 98.75 173 VAL A C 1
ATOM 1364 O O . VAL A 1 173 ? -3.828 -2.713 4.574 1 98.75 173 VAL A O 1
ATOM 1367 N N . ALA A 1 174 ? -1.82 -3.65 5 1 98.75 174 ALA A N 1
ATOM 1368 C CA . ALA A 1 174 ? -2.389 -4.773 5.742 1 98.75 174 ALA A CA 1
ATOM 1369 C C . ALA A 1 174 ? -3.109 -4.293 6.996 1 98.75 174 ALA A C 1
ATOM 1371 O O . ALA A 1 174 ? -4.16 -4.828 7.363 1 98.75 174 ALA A O 1
ATOM 1372 N N . LEU A 1 175 ? -2.531 -3.307 7.625 1 98.62 175 LEU A N 1
ATOM 1373 C CA . LEU A 1 175 ? -3.129 -2.727 8.82 1 98.62 175 LEU A CA 1
ATOM 1374 C C . LEU A 1 175 ? -4.512 -2.162 8.523 1 98.62 175 LEU A C 1
ATOM 1376 O O . LEU A 1 175 ? -5.469 -2.418 9.258 1 98.62 175 LEU A O 1
ATOM 1380 N N . GLU A 1 176 ? -4.582 -1.403 7.484 1 98.44 176 GLU A N 1
ATOM 1381 C CA . GLU A 1 176 ? -5.875 -0.844 7.098 1 98.44 176 GLU A CA 1
ATOM 1382 C C . GLU A 1 176 ? -6.914 -1.943 6.887 1 98.44 176 GLU A C 1
ATOM 1384 O O . GLU A 1 176 ? -8.023 -1.867 7.422 1 98.44 176 GLU A O 1
ATOM 1389 N N . ARG A 1 177 ? -6.531 -2.961 6.086 1 98.56 177 ARG A N 1
ATOM 1390 C CA . ARG A 1 177 ? -7.461 -4.043 5.777 1 98.56 177 ARG A CA 1
ATOM 1391 C C . ARG A 1 177 ? -7.816 -4.832 7.031 1 98.56 177 ARG A C 1
ATOM 1393 O O . ARG A 1 177 ? -8.953 -5.297 7.176 1 98.56 177 ARG A O 1
ATOM 1400 N N . PHE A 1 178 ? -6.898 -5.035 7.938 1 98.75 178 PHE A N 1
ATOM 1401 C CA . PHE A 1 178 ? -7.133 -5.734 9.195 1 98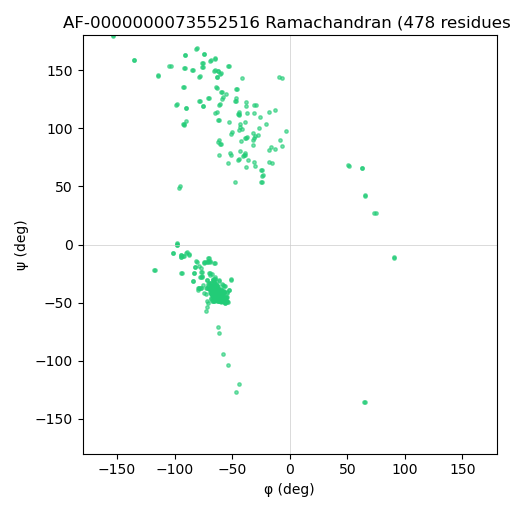.75 178 PHE A CA 1
ATOM 1402 C C . PHE A 1 178 ? -8.227 -5.043 10 1 98.75 178 PHE A C 1
ATOM 1404 O O . PHE A 1 178 ? -9.18 -5.688 10.438 1 98.75 178 PHE A O 1
ATOM 1411 N N . ILE A 1 179 ? -8.094 -3.797 10.109 1 98.5 179 ILE A N 1
ATOM 1412 C CA . ILE A 1 179 ? -9.047 -3.021 10.891 1 98.5 179 ILE A CA 1
ATOM 1413 C C . ILE A 1 179 ? -10.414 -3.064 10.227 1 98.5 179 ILE A C 1
ATOM 1415 O O . ILE A 1 179 ? -11.438 -3.246 10.898 1 98.5 179 ILE A O 1
ATOM 1419 N N . GLU A 1 180 ? -10.469 -2.965 8.953 1 97.69 180 GLU A N 1
ATOM 1420 C CA . GLU A 1 180 ? -11.711 -2.979 8.188 1 97.69 180 GLU A CA 1
ATOM 1421 C C . GLU A 1 180 ? -12.406 -4.332 8.289 1 97.69 180 GLU A C 1
ATOM 1423 O O . GLU A 1 180 ? -13.633 -4.41 8.211 1 97.69 180 GLU A O 1
ATOM 1428 N N . GLY A 1 181 ? -11.656 -5.363 8.422 1 97.88 181 GLY A N 1
ATOM 1429 C CA . GLY A 1 181 ? -12.195 -6.711 8.359 1 97.88 181 GLY A CA 1
ATOM 1430 C C . GLY A 1 181 ? -12.688 -7.219 9.703 1 97.88 181 GLY A C 1
ATOM 1431 O O . GLY A 1 181 ? -13.359 -8.25 9.773 1 97.88 181 GLY A O 1
ATOM 1432 N N . LEU A 1 182 ? -12.43 -6.516 10.68 1 97.56 182 LEU A N 1
ATOM 1433 C CA . LEU A 1 182 ? -12.859 -6.902 12.023 1 97.56 182 LEU A CA 1
ATOM 1434 C C . LEU A 1 182 ? -14.344 -6.637 12.219 1 97.56 182 LEU A C 1
ATOM 1436 O O . LEU A 1 182 ? -14.938 -5.824 11.5 1 97.56 182 LEU A O 1
ATOM 1440 N N . PRO A 1 183 ? -14.938 -7.379 13.18 1 96 183 PRO A N 1
ATOM 1441 C CA . PRO A 1 183 ? -16.312 -7.027 13.539 1 96 183 PRO A CA 1
ATOM 1442 C C . PRO A 1 183 ? -16.469 -5.551 13.898 1 96 183 PRO A C 1
ATOM 1444 O O . PRO A 1 183 ? -15.555 -4.949 14.469 1 96 183 PRO A O 1
ATOM 1447 N N . ALA A 1 184 ? -17.594 -4.992 13.742 1 96.19 184 ALA A N 1
ATOM 1448 C CA . ALA A 1 184 ? -17.828 -3.551 13.789 1 96.19 184 ALA A CA 1
ATOM 1449 C C . ALA A 1 184 ? -17.391 -2.965 15.125 1 96.19 184 ALA A C 1
ATOM 1451 O O . ALA A 1 184 ? -16.703 -1.948 15.172 1 96.19 184 ALA A O 1
ATOM 1452 N N . ARG A 1 185 ? -17.797 -3.564 16.172 1 95.62 185 ARG A N 1
ATOM 1453 C CA . ARG A 1 185 ? -17.469 -3.051 17.5 1 95.62 185 ARG A CA 1
ATOM 1454 C C . ARG A 1 185 ? -15.969 -3.062 17.734 1 95.62 185 ARG A C 1
ATOM 1456 O O . ARG A 1 185 ? -15.414 -2.102 18.281 1 95.62 185 ARG A O 1
ATOM 1463 N N . THR A 1 186 ? -15.352 -4.164 17.391 1 96.88 186 THR A N 1
ATOM 1464 C CA . THR A 1 186 ? -13.906 -4.293 17.578 1 96.88 186 THR A CA 1
ATOM 1465 C C . THR A 1 186 ? -13.156 -3.33 16.672 1 96.88 186 THR A C 1
ATOM 1467 O O . THR A 1 186 ? -12.148 -2.736 17.078 1 96.88 186 THR A O 1
ATOM 1470 N N . SER A 1 187 ? -13.586 -3.268 15.453 1 97.75 187 SER A N 1
ATOM 1471 C CA . SER A 1 187 ? -12.984 -2.33 14.508 1 97.75 187 SER A CA 1
ATOM 1472 C C . SER A 1 187 ? -13 -0.908 15.055 1 97.75 187 SER A C 1
ATOM 1474 O O . SER A 1 187 ? -11.984 -0.21 15.016 1 97.75 187 SER A O 1
ATOM 1476 N N . THR A 1 188 ? -14.117 -0.442 15.539 1 97.75 188 THR A N 1
ATOM 1477 C CA . THR A 1 188 ? -14.25 0.884 16.125 1 97.75 188 THR A CA 1
ATOM 1478 C C . THR A 1 188 ? -13.297 1.046 17.312 1 97.75 188 THR A C 1
ATOM 1480 O O . THR A 1 188 ? -12.656 2.088 17.453 1 97.75 188 THR A O 1
ATOM 1483 N N . TRP A 1 189 ? -13.227 0.032 18.109 1 97.38 189 TRP A N 1
ATOM 1484 C CA . TRP A 1 189 ? -12.344 0.022 19.266 1 97.38 189 TRP A CA 1
ATOM 1485 C C . TRP A 1 189 ? -10.891 0.183 18.844 1 97.38 189 TRP A C 1
ATOM 1487 O O . TRP A 1 189 ? -10.156 0.99 19.422 1 97.38 189 TRP A O 1
ATOM 1497 N N . VAL A 1 190 ? -10.492 -0.538 17.906 1 98 190 VAL A N 1
ATOM 1498 C CA . VAL A 1 190 ? -9.109 -0.493 17.438 1 98 190 VAL A CA 1
ATOM 1499 C C . VAL A 1 190 ? -8.812 0.881 16.844 1 98 190 VAL A C 1
ATOM 1501 O O . VAL A 1 190 ? -7.754 1.458 17.094 1 98 190 VAL A O 1
ATOM 1504 N N . ARG A 1 191 ? -9.734 1.389 16.062 1 96.94 191 ARG A N 1
ATOM 1505 C CA . ARG A 1 191 ? -9.562 2.713 15.477 1 96.94 191 ARG A CA 1
ATOM 1506 C C . ARG A 1 191 ? -9.398 3.773 16.562 1 96.94 191 ARG A C 1
ATOM 1508 O O . ARG A 1 191 ? -8.57 4.68 16.438 1 96.94 191 ARG A O 1
ATOM 1515 N N . TYR A 1 192 ? -10.211 3.627 17.562 1 95.81 192 TYR A N 1
ATOM 1516 C CA . TYR A 1 192 ? -10.18 4.57 18.672 1 95.81 192 TYR A CA 1
ATOM 1517 C C . TYR A 1 192 ? -8.797 4.598 19.328 1 95.81 192 TYR A C 1
ATOM 1519 O O . TYR A 1 192 ? -8.328 5.652 19.75 1 95.81 192 TYR A O 1
ATOM 1527 N N . HIS A 1 193 ? -8.086 3.539 19.391 1 96.56 193 HIS A N 1
ATOM 1528 C CA . HIS A 1 193 ? -6.797 3.428 20.062 1 96.56 193 HIS A CA 1
ATOM 1529 C C . HIS A 1 193 ? -5.648 3.754 19.125 1 96.56 193 HIS A C 1
ATOM 1531 O O . HIS A 1 193 ? -4.488 3.783 19.531 1 96.56 193 HIS A O 1
ATOM 1537 N N . ARG A 1 194 ? -5.871 3.951 17.859 1 93.69 194 ARG A N 1
ATOM 1538 C CA . ARG A 1 194 ? -4.922 4.438 16.859 1 93.69 194 ARG A CA 1
ATOM 1539 C C . ARG A 1 194 ? -3.631 3.631 16.891 1 93.69 194 ARG A C 1
ATOM 1541 O O . ARG A 1 194 ? -2.555 4.184 17.141 1 93.69 194 ARG A O 1
ATOM 1548 N N . PRO A 1 195 ? -3.709 2.396 16.516 1 96.44 195 PRO A N 1
ATOM 1549 C CA . PRO A 1 195 ? -2.494 1.578 16.531 1 96.44 195 PRO A CA 1
ATOM 1550 C C . PRO A 1 195 ? -1.427 2.098 15.57 1 96.44 195 PRO A C 1
ATOM 1552 O O . PRO A 1 195 ? -1.75 2.564 14.477 1 96.44 195 PRO A O 1
ATOM 1555 N N . GLU A 1 196 ? -0.184 1.978 15.969 1 92.25 196 GLU A N 1
ATOM 1556 C CA . GLU A 1 196 ? 0.932 2.486 15.18 1 92.25 196 GLU A CA 1
ATOM 1557 C C . GLU A 1 196 ? 1.342 1.489 14.102 1 92.25 196 GLU A C 1
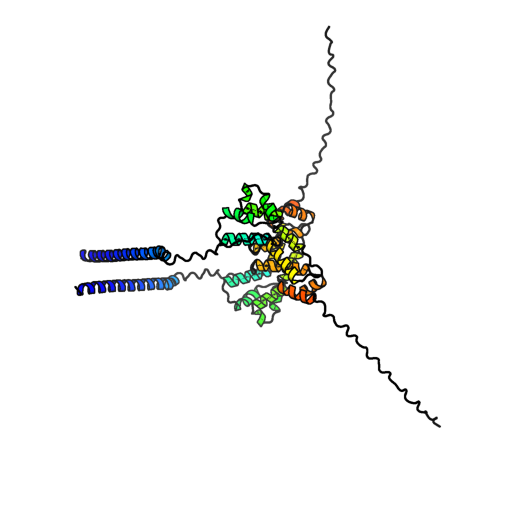ATOM 1559 O O . GLU A 1 196 ? 2.037 1.849 13.148 1 92.25 196 GLU A O 1
ATOM 1564 N N . ASN A 1 197 ? 1.065 0.288 14.312 1 94.81 197 ASN A N 1
ATOM 1565 C CA . ASN A 1 197 ? 1.406 -0.771 13.367 1 94.81 197 ASN A CA 1
ATOM 1566 C C . ASN A 1 197 ? 0.452 -1.956 13.484 1 94.81 197 ASN A C 1
ATOM 1568 O O . ASN A 1 197 ? -0.442 -1.957 14.328 1 94.81 197 ASN A O 1
ATOM 1572 N N . LEU A 1 198 ? 0.676 -2.883 12.719 1 97.69 198 LEU A N 1
ATOM 1573 C CA . LEU A 1 198 ? -0.22 -4.031 12.633 1 97.69 198 LEU A CA 1
ATOM 1574 C C . LEU A 1 198 ? -0.197 -4.832 13.93 1 97.69 198 LEU A C 1
ATOM 1576 O O . LEU A 1 198 ? -1.244 -5.27 14.414 1 97.69 198 LEU A O 1
ATOM 1580 N N . GLN A 1 199 ? 1.007 -5.059 14.484 1 97.38 199 GLN A N 1
ATOM 1581 C CA . GLN A 1 199 ? 1.128 -5.82 15.719 1 97.38 199 GLN A CA 1
ATOM 1582 C C . GLN A 1 199 ? 0.36 -5.152 16.859 1 97.38 199 GLN A C 1
ATOM 1584 O O . GLN A 1 199 ? -0.325 -5.828 17.625 1 97.38 199 GLN A O 1
ATOM 1589 N N . ALA A 1 200 ? 0.418 -3.91 16.953 1 97.75 200 ALA A N 1
ATOM 1590 C CA . ALA A 1 200 ? -0.327 -3.172 17.969 1 97.75 200 ALA A CA 1
ATOM 1591 C C . ALA A 1 200 ? -1.831 -3.334 17.766 1 97.75 200 ALA A C 1
ATOM 1593 O O . ALA A 1 200 ? -2.574 -3.51 18.734 1 97.75 200 ALA A O 1
ATOM 1594 N N . ALA A 1 201 ? -2.266 -3.27 16.547 1 98.5 201 ALA A N 1
ATOM 1595 C CA . ALA A 1 201 ? -3.682 -3.457 16.234 1 98.5 201 ALA A CA 1
ATOM 1596 C C . ALA A 1 201 ? -4.156 -4.848 16.656 1 98.5 201 ALA A C 1
ATOM 1598 O O . ALA A 1 201 ? -5.25 -4.996 17.203 1 98.5 201 ALA A O 1
ATOM 1599 N N . VAL A 1 202 ? -3.346 -5.824 16.391 1 98.12 202 VAL A N 1
ATOM 1600 C CA . VAL A 1 202 ? -3.654 -7.199 16.766 1 98.12 202 VAL A CA 1
ATOM 1601 C C . VAL A 1 202 ? -3.828 -7.285 18.281 1 98.12 202 VAL A C 1
ATOM 1603 O O . VAL A 1 202 ? -4.805 -7.859 18.766 1 98.12 202 VAL A O 1
ATOM 1606 N N . ASN A 1 203 ? -2.877 -6.711 18.984 1 97.62 203 ASN A N 1
ATOM 1607 C CA . ASN A 1 203 ? -2.93 -6.742 20.438 1 97.62 203 ASN A CA 1
ATOM 1608 C C . ASN A 1 203 ? -4.203 -6.094 20.969 1 97.62 203 ASN A C 1
ATOM 1610 O O . ASN A 1 203 ? -4.848 -6.625 21.875 1 97.62 203 ASN A O 1
ATOM 1614 N N . ILE A 1 204 ? -4.574 -5 20.438 1 97.81 204 ILE A N 1
ATOM 1615 C CA . ILE A 1 204 ? -5.773 -4.277 20.859 1 97.81 204 ILE A CA 1
ATOM 1616 C C . ILE A 1 204 ? -7.012 -5.117 20.562 1 97.81 204 ILE A C 1
ATOM 1618 O O . ILE A 1 204 ? -7.898 -5.254 21.406 1 97.81 204 ILE A O 1
ATOM 1622 N N . ALA A 1 205 ? -7.07 -5.672 19.406 1 97.69 205 ALA A N 1
ATOM 1623 C CA . ALA A 1 205 ? -8.203 -6.492 18.984 1 97.69 205 ALA A CA 1
ATOM 1624 C C . ALA A 1 205 ? -8.344 -7.727 19.875 1 97.69 205 ALA A C 1
ATOM 1626 O O . ALA A 1 205 ? -9.445 -8.086 20.297 1 97.69 205 ALA A O 1
ATOM 1627 N N . GLU A 1 206 ? -7.223 -8.391 20.062 1 96.31 206 GLU A N 1
ATOM 1628 C CA . GLU A 1 206 ? -7.246 -9.586 20.906 1 96.31 206 GLU A CA 1
ATOM 1629 C C . GLU A 1 206 ? -7.75 -9.266 22.312 1 96.31 206 GLU A C 1
ATOM 1631 O O . GLU A 1 206 ? -8.5 -10.047 22.891 1 96.31 206 GLU A O 1
ATOM 1636 N N . GLY A 1 207 ? -7.359 -8.195 22.844 1 94.38 207 GLY A N 1
ATOM 1637 C CA . GLY A 1 207 ? -7.84 -7.766 24.141 1 94.38 207 GLY A CA 1
ATOM 1638 C C . GLY A 1 207 ? -9.336 -7.492 24.172 1 94.38 207 GLY A C 1
ATOM 1639 O O . GLY A 1 207 ? -9.992 -7.73 25.188 1 94.38 207 GLY A O 1
ATOM 1640 N N . HIS A 1 208 ? -9.766 -7.004 23.125 1 94.62 208 HIS A N 1
ATOM 1641 C CA . HIS A 1 208 ? -11.188 -6.66 23.031 1 94.62 208 HIS A CA 1
ATOM 1642 C C . HIS A 1 208 ? -12.039 -7.902 22.812 1 94.62 208 HIS A C 1
ATOM 1644 O O . HIS A 1 208 ? -13.172 -7.977 23.281 1 94.62 208 HIS A O 1
ATOM 1650 N N . LEU A 1 209 ? -11.523 -8.836 22.031 1 91.81 209 LEU A N 1
ATOM 1651 C CA . LEU A 1 209 ? -12.281 -10.031 21.672 1 91.81 209 LEU A CA 1
ATOM 1652 C C . LEU A 1 209 ? -12.219 -11.07 22.797 1 91.81 209 LEU A C 1
ATOM 1654 O O . LEU A 1 209 ? -12.945 -12.062 22.766 1 91.81 209 LEU A O 1
ATOM 1658 N N . VAL A 1 210 ? -11.312 -10.977 23.812 1 77.12 210 VAL A N 1
ATOM 1659 C CA . VAL A 1 210 ? -11.25 -11.898 24.938 1 77.12 210 VAL A CA 1
ATOM 1660 C C . VAL A 1 210 ? -12.547 -11.82 25.734 1 77.12 210 VAL A C 1
ATOM 1662 O O . VAL A 1 210 ? -13 -10.727 26.094 1 77.12 210 VAL A O 1
ATOM 1665 N N . PRO A 1 211 ? -13.352 -12.883 25.578 1 66.06 211 PRO A N 1
ATOM 1666 C CA . PRO A 1 211 ? -14.57 -12.914 26.391 1 66.06 211 PRO A CA 1
ATOM 1667 C C . PRO A 1 211 ? -14.312 -12.578 27.859 1 66.06 211 PRO A C 1
ATOM 1669 O O . PRO A 1 211 ? -13.234 -12.859 28.375 1 66.06 211 PRO A O 1
ATOM 1672 N N . PRO A 1 212 ? -15 -11.562 28.359 1 58.09 212 PRO A N 1
ATOM 1673 C CA . PRO A 1 212 ? -14.852 -11.273 29.781 1 58.09 212 PRO A CA 1
ATOM 1674 C C . PRO A 1 212 ? -14.742 -12.547 30.625 1 58.09 212 PRO A C 1
ATOM 1676 O O . PRO A 1 212 ? -15.289 -13.586 30.266 1 58.09 212 PRO A O 1
ATOM 1679 N N . PRO A 1 213 ? -13.633 -12.68 31.297 1 53.75 213 PRO A N 1
ATOM 1680 C CA . PRO A 1 213 ? -13.648 -13.859 32.156 1 53.75 213 PRO A CA 1
ATOM 1681 C C . PRO A 1 213 ? -15.047 -14.234 32.625 1 53.75 213 PRO A C 1
ATOM 1683 O O . PRO A 1 213 ? -15.93 -13.375 32.688 1 53.75 213 PRO A O 1
ATOM 1686 N N . ASP A 1 214 ? -15.5 -15.32 32.344 1 49.28 214 ASP A N 1
ATOM 1687 C CA . ASP A 1 214 ? -16.734 -15.75 33 1 49.28 214 ASP A CA 1
ATOM 1688 C C . ASP A 1 214 ? -16.922 -15.023 34.344 1 49.28 214 ASP A C 1
ATOM 1690 O O . ASP A 1 214 ? -16.125 -15.195 35.281 1 49.28 214 ASP A O 1
ATOM 1694 N N . GLY A 1 215 ? -17.078 -13.82 34.406 1 42.19 215 GLY A N 1
ATOM 1695 C CA . GLY A 1 215 ? -17.547 -13.422 35.75 1 42.19 215 GLY A CA 1
ATOM 1696 C C . GLY A 1 215 ? -18.406 -14.477 36.406 1 42.19 215 GLY A C 1
ATOM 1697 O O . GLY A 1 215 ? -19.359 -14.977 35.812 1 42.19 215 GLY A O 1
ATOM 1698 N N . GLN A 1 216 ? -17.859 -15.414 37.156 1 43.34 216 GLN A N 1
ATOM 1699 C CA . GLN A 1 216 ? -18.641 -16.078 38.188 1 43.34 216 GLN A CA 1
ATOM 1700 C C . GLN A 1 216 ? -19.766 -15.195 38.688 1 43.34 216 GLN A C 1
ATOM 1702 O O . GLN A 1 216 ? -19.562 -14 38.938 1 43.34 216 GLN A O 1
ATOM 1707 N N . THR A 1 217 ? -21.031 -15.398 38.219 1 42.22 217 THR A N 1
ATOM 1708 C CA . THR A 1 217 ? -22.219 -15.016 38.969 1 42.22 217 THR A CA 1
ATOM 1709 C C . THR A 1 217 ? -21.906 -14.977 40.469 1 42.22 217 THR A C 1
ATOM 1711 O O . THR A 1 217 ? -21.75 -16.031 41.094 1 42.22 217 THR A O 1
ATOM 1714 N N . THR A 1 218 ? -20.906 -14.25 40.875 1 40.78 218 THR A N 1
ATOM 1715 C CA . THR A 1 218 ? -20.922 -14.047 42.344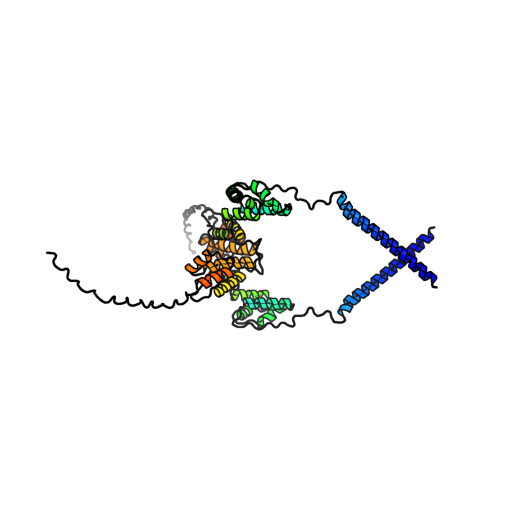 1 40.78 218 THR A CA 1
ATOM 1716 C C . THR A 1 218 ? -22.344 -13.812 42.844 1 40.78 218 THR A C 1
ATOM 1718 O O . THR A 1 218 ? -22.984 -12.828 42.438 1 40.78 218 THR A O 1
ATOM 1721 N N . THR A 1 219 ? -23.125 -14.906 42.938 1 39.66 219 THR A N 1
ATOM 1722 C CA . THR A 1 219 ? -24.312 -14.883 43.781 1 39.66 219 THR A CA 1
ATOM 1723 C C . THR A 1 219 ? -24.094 -13.953 44.969 1 39.66 219 THR A C 1
ATOM 1725 O O . THR A 1 219 ? -23.25 -14.227 45.844 1 39.66 219 THR A O 1
ATOM 1728 N N . SER A 1 220 ? -24.062 -12.68 44.719 1 38.97 220 SER A N 1
ATOM 1729 C CA . SER A 1 220 ? -24.203 -11.734 45.812 1 38.97 220 SER A CA 1
ATOM 1730 C C . SER A 1 220 ? -25.219 -12.219 46.844 1 38.97 220 SER A C 1
ATOM 1732 O O . SER A 1 220 ? -26.422 -12.25 46.562 1 38.97 220 SER A O 1
ATOM 1734 N N . THR A 1 221 ? -24.828 -13.344 47.531 1 37.34 221 THR A N 1
ATOM 1735 C CA . THR A 1 221 ? -25.625 -13.625 48.719 1 37.34 221 THR A CA 1
ATOM 1736 C C . THR A 1 221 ? -25.875 -12.344 49.5 1 37.34 221 THR A C 1
ATOM 1738 O O . THR A 1 221 ? -24.938 -11.711 50 1 37.34 221 THR A O 1
ATOM 1741 N N . ASN A 1 222 ? -26.859 -11.555 49.062 1 36.75 222 ASN A N 1
ATOM 1742 C CA . ASN A 1 222 ? -27.391 -10.445 49.844 1 36.75 222 ASN A CA 1
ATOM 1743 C C . ASN A 1 222 ? -27.328 -10.742 51.344 1 36.75 222 ASN A C 1
ATOM 1745 O O . ASN A 1 222 ? -27.969 -11.688 51.812 1 36.75 222 ASN A O 1
ATOM 1749 N N . PRO A 1 223 ? -26.203 -10.461 51.969 1 40.06 223 PRO A N 1
ATOM 1750 C CA . PRO A 1 223 ? -26.25 -10.742 53.406 1 40.06 223 PRO A CA 1
ATOM 1751 C C . PRO A 1 223 ? -27.547 -10.273 54.062 1 40.06 223 PRO A C 1
ATOM 1753 O O . PRO A 1 223 ? -28.094 -9.242 53.688 1 40.06 223 PRO A O 1
ATOM 1756 N N . GLU A 1 224 ? -28.438 -11.133 54.531 1 37.44 224 GLU A N 1
ATOM 1757 C CA . GLU A 1 224 ? -29.641 -10.844 55.281 1 37.44 224 GLU A CA 1
ATOM 1758 C C . GLU A 1 224 ? -29.391 -9.797 56.344 1 37.44 224 GLU A C 1
ATOM 1760 O O . GLU A 1 224 ? -28.406 -9.891 57.094 1 37.44 224 GLU A O 1
ATOM 1765 N N . PRO A 1 225 ? -29.812 -8.539 56.156 1 32.69 225 PRO A N 1
ATOM 1766 C CA . PRO A 1 225 ? -29.578 -7.5 57.156 1 32.69 225 PRO A CA 1
ATOM 1767 C C . PRO A 1 225 ? -29.734 -8.023 58.562 1 32.69 225 PRO A C 1
ATOM 1769 O O . PRO A 1 225 ? -30.641 -8.812 58.844 1 32.69 225 PRO A O 1
ATOM 1772 N N . ALA A 1 226 ? -28.609 -8.219 59.25 1 32.66 226 ALA A N 1
ATOM 1773 C CA . ALA A 1 226 ? -28.641 -8.648 60.625 1 32.66 226 ALA A CA 1
ATOM 1774 C C . ALA A 1 226 ? -29.688 -7.883 61.438 1 32.66 226 ALA A C 1
ATOM 1776 O O . ALA A 1 226 ? -29.906 -6.688 61.188 1 32.66 226 ALA A O 1
ATOM 1777 N N . ASP A 1 227 ? -30.766 -8.5 61.938 1 32.91 227 ASP A N 1
ATOM 1778 C CA . ASP A 1 227 ? -31.859 -8.016 62.781 1 32.91 227 ASP A CA 1
ATOM 1779 C C . ASP A 1 227 ? -31.328 -7.117 63.875 1 32.91 227 ASP A C 1
ATOM 1781 O O . ASP A 1 227 ? -30.469 -7.527 64.688 1 32.91 227 ASP A O 1
ATOM 1785 N N . ARG A 1 228 ? -31.203 -5.812 63.688 1 32.56 228 ARG A N 1
ATOM 1786 C CA . ARG A 1 228 ? -30.859 -4.789 64.688 1 32.56 228 ARG A CA 1
ATOM 1787 C C . ARG A 1 228 ? -31.516 -5.07 66 1 32.56 228 ARG A C 1
ATOM 1789 O O . ARG A 1 228 ? -32.75 -4.969 66.125 1 32.56 228 ARG A O 1
ATOM 1796 N N . ARG A 1 229 ? -30.922 -6.074 66.75 1 28.92 229 ARG A N 1
ATOM 1797 C CA . ARG A 1 229 ? -31.5 -6.426 68 1 28.92 229 ARG A CA 1
ATOM 1798 C C . ARG A 1 229 ? -31.828 -5.176 68.812 1 28.92 229 ARG A C 1
ATOM 1800 O O . ARG A 1 229 ? -31.406 -4.074 68.5 1 28.92 229 ARG A O 1
ATOM 1807 N N . GLY A 1 230 ? -31.281 -5.176 70.125 1 30.83 230 GLY A N 1
ATOM 1808 C CA . GLY A 1 230 ? -31.859 -4.957 71.438 1 30.83 230 GLY A CA 1
ATOM 1809 C C . GLY A 1 230 ? -31.781 -3.512 71.875 1 30.83 230 GLY A C 1
ATOM 1810 O O . GLY A 1 230 ? -30.797 -2.824 71.625 1 30.83 230 GLY A O 1
ATOM 1811 N N . GLY A 1 231 ? -32.875 -2.764 71.812 1 29.81 231 GLY A N 1
ATOM 1812 C CA . GLY A 1 231 ? -33.219 -1.423 72.25 1 29.81 231 GLY A CA 1
ATOM 1813 C C . GLY A 1 231 ? -32.719 -1.098 73.688 1 29.81 231 GLY A C 1
ATOM 1814 O O . GLY A 1 231 ? -32.844 -1.908 74.562 1 29.81 231 GLY A O 1
ATOM 1815 N N . PRO A 1 232 ? -31.5 -0.363 73.812 1 32.84 232 PRO A N 1
ATOM 1816 C CA . PRO A 1 232 ? -30.922 -0.004 75.125 1 32.84 232 PRO A CA 1
ATOM 1817 C C . PRO A 1 232 ? -31.953 0.569 76.062 1 32.84 232 PRO A C 1
ATOM 1819 O O . PRO A 1 232 ? -32.969 1.12 75.625 1 32.84 232 PRO A O 1
ATOM 1822 N N . ALA A 1 233 ? -31.984 0.097 77.375 1 33.69 233 ALA A N 1
ATOM 1823 C CA . ALA A 1 233 ? -32.75 0.31 78.562 1 33.69 233 ALA A CA 1
ATOM 1824 C C . ALA A 1 233 ? -32.688 1.775 79 1 33.69 233 ALA A C 1
ATOM 1826 O O . ALA A 1 233 ? -31.688 2.463 78.812 1 33.69 233 ALA A O 1
ATOM 1827 N N . GLY A 1 234 ? -33.812 2.451 79.188 1 30.38 234 GLY A N 1
ATOM 1828 C CA . GLY A 1 234 ? -34.312 3.764 79.562 1 30.38 234 GLY A CA 1
ATOM 1829 C C . GLY A 1 234 ? -33.688 4.293 80.875 1 30.38 234 GLY A C 1
ATOM 1830 O O . GLY A 1 234 ? -33.875 3.709 81.938 1 30.38 234 GLY A O 1
ATOM 1831 N N . LEU A 1 235 ? -32.438 4.801 80.875 1 32.78 235 LEU A N 1
ATOM 1832 C CA . LEU A 1 235 ? -31.719 5.355 82 1 32.78 235 LEU A CA 1
ATOM 1833 C C . LEU A 1 235 ? -32.594 6.402 82.75 1 32.78 235 LEU A C 1
ATOM 1835 O O . LEU A 1 235 ? -33.062 7.336 82.062 1 32.78 235 LEU A O 1
ATOM 1839 N N . GLN A 1 236 ? -33.281 6.066 83.812 1 33.22 236 GLN A N 1
ATOM 1840 C CA . GLN A 1 236 ? -34.094 6.797 84.812 1 33.22 236 GLN A CA 1
ATOM 1841 C C . GLN A 1 236 ? -33.312 7.938 85.438 1 33.22 236 GLN A C 1
ATOM 1843 O O . GLN A 1 236 ? -32.344 7.699 86.125 1 33.22 236 GLN A O 1
ATOM 1848 N N . THR A 1 237 ? -33.031 9 84.688 1 31.5 237 THR A N 1
ATOM 1849 C CA . THR A 1 237 ? -32.281 10.148 85.188 1 31.5 237 THR A CA 1
ATOM 1850 C C . THR A 1 237 ? -32.969 10.797 86.375 1 31.5 237 THR A C 1
ATOM 1852 O O . THR A 1 237 ? -34.125 11.211 86.25 1 31.5 237 THR A O 1
ATOM 1855 N N . HIS A 1 238 ? -32.719 10.328 87.562 1 39.06 238 HIS A N 1
ATOM 1856 C CA . HIS A 1 238 ? -33.188 10.828 88.875 1 39.06 238 HIS A CA 1
ATOM 1857 C C . HIS A 1 238 ? -32.906 12.32 89 1 39.06 238 HIS A C 1
ATOM 1859 O O . HIS A 1 238 ? -31.75 12.75 88.875 1 39.06 238 HIS A O 1
ATOM 1865 N N . PRO A 1 239 ? -33.844 13.203 88.688 1 34.81 239 PRO A N 1
ATOM 1866 C CA . PRO A 1 239 ? -33.656 14.648 88.75 1 34.81 239 PRO A CA 1
ATOM 1867 C C . PRO A 1 239 ? -33.188 15.094 90.125 1 34.81 239 PRO A C 1
ATOM 1869 O O . PRO A 1 239 ? -33.438 14.414 91.125 1 34.81 239 PRO A O 1
ATOM 1872 N N . ALA A 1 240 ? -32.125 15.898 90.312 1 35.66 240 ALA A N 1
ATOM 1873 C CA . ALA A 1 240 ? -31.359 16.625 91.312 1 35.66 240 ALA A CA 1
ATOM 1874 C C . ALA A 1 240 ? -32.281 17.516 92.125 1 35.66 240 ALA A C 1
ATOM 1876 O O . ALA A 1 240 ? -32.969 18.391 91.562 1 35.66 240 ALA A O 1
ATOM 1877 N N . THR A 1 241 ? -32.656 17.25 93.375 1 29.36 241 THR A N 1
ATOM 1878 C CA . THR A 1 241 ? -33.156 18.125 94.375 1 29.36 241 THR A CA 1
ATOM 1879 C C . THR A 1 241 ? -32.156 19.234 94.688 1 29.36 241 THR A C 1
ATOM 1881 O O . THR A 1 241 ? -30.969 18.984 94.875 1 29.36 241 THR A O 1
ATOM 1884 N N . MET B 1 1 ? 86.938 13.609 -9.336 1 39.22 1 MET B N 1
ATOM 1885 C CA . MET B 1 1 ? 85.688 13.797 -8.633 1 39.22 1 MET B CA 1
ATOM 1886 C C . MET B 1 1 ? 84.562 13 -9.289 1 39.22 1 MET B C 1
ATOM 1888 O O . MET B 1 1 ? 83.5 12.727 -8.664 1 39.22 1 MET B O 1
ATOM 1892 N N . SER B 1 2 ? 84.75 12.664 -10.492 1 54.44 2 SER B N 1
ATOM 1893 C CA . SER B 1 2 ? 83.812 12.062 -11.438 1 54.44 2 SER B CA 1
ATOM 1894 C C . SER B 1 2 ? 83.625 10.586 -11.133 1 54.44 2 SER B C 1
ATOM 1896 O O . SER B 1 2 ? 82.5 10.078 -11.266 1 54.44 2 SER B O 1
ATOM 1898 N N . GLU B 1 3 ? 84.625 9.977 -10.57 1 55 3 GLU B N 1
ATOM 1899 C CA . GLU B 1 3 ? 84.625 8.523 -10.414 1 55 3 GLU B CA 1
ATOM 1900 C C . GLU B 1 3 ? 83.75 8.094 -9.219 1 55 3 GLU B C 1
ATOM 1902 O O . GLU B 1 3 ? 83.125 7.051 -9.258 1 55 3 GLU B O 1
ATOM 1907 N N . ARG B 1 4 ? 83.812 8.891 -8.188 1 54.75 4 ARG B N 1
ATOM 1908 C CA . ARG B 1 4 ? 83.062 8.539 -6.965 1 54.75 4 ARG B CA 1
ATOM 1909 C C . ARG B 1 4 ? 81.562 8.547 -7.184 1 54.75 4 ARG B C 1
ATOM 1911 O O . ARG B 1 4 ? 80.875 7.703 -6.637 1 54.75 4 ARG B O 1
ATOM 1918 N N . GLN B 1 5 ? 81.25 9.492 -8.047 1 56.22 5 GLN B N 1
ATOM 1919 C CA . GLN B 1 5 ? 79.812 9.617 -8.32 1 56.22 5 GLN B CA 1
ATOM 1920 C C . GLN B 1 5 ? 79.312 8.414 -9.094 1 56.22 5 GLN B C 1
ATOM 1922 O O . GLN B 1 5 ? 78.188 7.961 -8.867 1 56.22 5 GLN B O 1
ATOM 1927 N N . ALA B 1 6 ? 80.25 7.824 -9.812 1 60.12 6 ALA B N 1
ATOM 1928 C CA . ALA B 1 6 ? 79.875 6.668 -10.609 1 60.12 6 ALA B CA 1
ATOM 1929 C C . ALA B 1 6 ? 79.625 5.438 -9.734 1 60.12 6 ALA B C 1
ATOM 1931 O O . ALA B 1 6 ? 78.75 4.648 -9.969 1 60.12 6 ALA B O 1
ATOM 1932 N N . GLN B 1 7 ? 80.438 5.328 -8.711 1 60.41 7 GLN B N 1
ATOM 1933 C CA . GLN B 1 7 ? 80.312 4.148 -7.852 1 60.41 7 GLN B CA 1
ATOM 1934 C C . GLN B 1 7 ? 79.062 4.145 -7.023 1 60.41 7 GLN B C 1
ATOM 1936 O O . GLN B 1 7 ? 78.438 3.088 -6.801 1 60.41 7 GLN B O 1
ATOM 1941 N N . VAL B 1 8 ? 78.688 5.422 -6.664 1 59.88 8 VAL B N 1
ATOM 1942 C CA . VAL B 1 8 ? 77.5 5.512 -5.848 1 59.88 8 VAL B CA 1
ATOM 1943 C C . VAL B 1 8 ? 76.25 5.156 -6.691 1 59.88 8 VAL B C 1
ATOM 1945 O O . VAL B 1 8 ? 75.375 4.449 -6.227 1 59.88 8 VAL B O 1
ATOM 1948 N N . GLN B 1 9 ? 76.312 5.523 -7.949 1 59.34 9 GLN B N 1
ATOM 1949 C CA . GLN B 1 9 ? 75.25 5.238 -8.859 1 59.34 9 GLN B CA 1
ATOM 1950 C C . GLN B 1 9 ? 75.125 3.74 -9.141 1 59.34 9 GLN B C 1
ATOM 1952 O O . GLN B 1 9 ? 74 3.195 -9.195 1 59.34 9 GLN B O 1
ATOM 1957 N N . GLN B 1 10 ? 76.312 3.062 -9.195 1 60.09 10 GLN B N 1
ATOM 1958 C CA . GLN B 1 10 ? 76.25 1.622 -9.422 1 60.09 10 GLN B CA 1
ATOM 1959 C C . GLN B 1 10 ? 75.688 0.881 -8.219 1 60.09 10 GLN B C 1
ATOM 1961 O O . GLN B 1 10 ? 74.938 -0.073 -8.375 1 60.09 10 GLN B O 1
ATOM 1966 N N . ALA B 1 11 ? 76.125 1.424 -7.039 1 58.88 11 ALA B N 1
ATOM 1967 C CA . ALA B 1 11 ? 75.625 0.76 -5.836 1 58.88 11 ALA B CA 1
ATOM 1968 C C . ALA B 1 11 ? 74.125 0.941 -5.703 1 58.88 11 ALA B C 1
ATOM 1970 O O . ALA B 1 11 ? 73.375 0.011 -5.316 1 58.88 11 ALA B O 1
ATOM 1971 N N . GLN B 1 12 ? 73.75 2.184 -6.027 1 57.44 12 GLN B N 1
ATOM 1972 C CA . GLN B 1 12 ? 72.312 2.449 -5.961 1 57.44 12 GLN B CA 1
ATOM 1973 C C . GLN B 1 12 ? 71.562 1.59 -6.961 1 57.44 12 GLN B C 1
ATOM 1975 O O . GLN B 1 12 ? 70.5 1.069 -6.648 1 57.44 12 GLN B O 1
ATOM 1980 N N . ASN B 1 13 ? 72.188 1.376 -8.102 1 62.53 13 ASN B N 1
ATOM 1981 C CA . ASN B 1 13 ? 71.562 0.527 -9.109 1 62.53 13 ASN B CA 1
ATOM 1982 C C . ASN B 1 13 ? 71.5 -0.927 -8.648 1 62.53 13 ASN B C 1
ATOM 1984 O O . ASN B 1 13 ? 70.5 -1.617 -8.906 1 62.53 13 ASN B O 1
ATOM 1988 N N . GLU B 1 14 ? 72.562 -1.341 -7.949 1 64.06 14 GLU B N 1
ATOM 1989 C CA . GLU B 1 14 ? 72.562 -2.719 -7.465 1 64.06 14 GLU B CA 1
ATOM 1990 C C . GLU B 1 14 ? 71.5 -2.939 -6.41 1 64.06 14 GLU B C 1
ATOM 1992 O O . GLU B 1 14 ? 70.812 -3.973 -6.41 1 64.06 14 GLU B O 1
ATOM 1997 N N . VAL B 1 15 ? 71.438 -1.82 -5.539 1 63.84 15 VAL B N 1
ATOM 1998 C CA . VAL B 1 15 ? 70.375 -1.952 -4.52 1 63.84 15 VAL B CA 1
ATOM 1999 C C . VAL B 1 15 ? 69 -1.97 -5.176 1 63.84 15 VAL B C 1
ATOM 2001 O O . VAL B 1 15 ? 68.125 -2.756 -4.793 1 63.84 15 VAL B O 1
ATOM 2004 N N . LEU B 1 16 ? 68.875 -1.159 -6.23 1 60.84 16 LEU B N 1
ATOM 2005 C CA . LEU B 1 16 ? 67.562 -1.126 -6.926 1 60.84 16 LEU B CA 1
ATOM 2006 C C . LEU B 1 16 ? 67.312 -2.449 -7.633 1 60.84 16 LEU B C 1
ATOM 2008 O O . LEU B 1 16 ? 66.188 -2.941 -7.633 1 60.84 16 LEU B O 1
ATOM 2012 N N . LEU B 1 17 ? 68.438 -3.092 -8.133 1 63.69 17 LEU B N 1
ATOM 2013 C CA . LEU B 1 17 ? 68.25 -4.402 -8.758 1 63.69 17 LEU B CA 1
ATOM 2014 C C . LEU B 1 17 ? 67.938 -5.461 -7.723 1 63.69 17 LEU B C 1
ATOM 2016 O O . LEU B 1 17 ? 67.062 -6.316 -7.973 1 63.69 17 LEU B O 1
ATOM 2020 N N . GLU B 1 18 ? 68.562 -5.348 -6.594 1 65.25 18 GLU B N 1
ATOM 2021 C CA . GLU B 1 18 ? 68.25 -6.312 -5.547 1 65.25 18 GLU B CA 1
ATOM 2022 C C . GLU B 1 18 ? 66.812 -6.133 -5.051 1 65.25 18 GLU B C 1
ATOM 2024 O O . GLU B 1 18 ? 66.125 -7.113 -4.797 1 65.25 18 GLU B O 1
ATOM 2029 N N . LEU B 1 19 ? 66.5 -4.766 -4.922 1 59.78 19 LEU B N 1
ATOM 2030 C CA . LEU B 1 19 ? 65.125 -4.523 -4.516 1 59.78 19 LEU B CA 1
ATOM 2031 C C . LEU B 1 19 ? 64.125 -5.02 -5.578 1 59.78 19 LEU B C 1
ATOM 2033 O O . LEU B 1 19 ? 63.125 -5.602 -5.25 1 59.78 19 LEU B O 1
ATOM 2037 N N . GLY B 1 20 ? 64.562 -4.84 -6.836 1 59.38 20 GLY B N 1
ATOM 2038 C CA . GLY B 1 20 ? 63.719 -5.371 -7.91 1 59.38 20 GLY B CA 1
ATOM 2039 C C . GLY B 1 20 ? 63.625 -6.887 -7.891 1 59.38 20 GLY B C 1
ATOM 2040 O O . GLY B 1 20 ? 62.531 -7.441 -8.102 1 59.38 20 GLY B O 1
ATOM 2041 N N . GLN B 1 21 ? 64.75 -7.496 -7.594 1 64.5 21 GLN B N 1
ATOM 2042 C CA . GLN B 1 21 ? 64.75 -8.953 -7.512 1 64.5 21 GLN B CA 1
ATOM 2043 C C . GLN B 1 21 ? 63.938 -9.43 -6.297 1 64.5 21 GLN B C 1
ATOM 2045 O O . GLN B 1 21 ? 63.219 -10.422 -6.367 1 64.5 21 GLN B O 1
ATOM 2050 N N . ALA B 1 22 ? 64.125 -8.625 -5.227 1 59.66 22 ALA B N 1
ATOM 2051 C CA . ALA B 1 22 ? 63.344 -9 -4.051 1 59.66 22 ALA B CA 1
ATOM 2052 C C . ALA B 1 22 ? 61.875 -8.82 -4.309 1 59.66 22 ALA B C 1
ATOM 2054 O O . ALA B 1 22 ? 61.062 -9.664 -3.912 1 59.66 22 ALA B O 1
ATOM 2055 N N . LEU B 1 23 ? 61.562 -7.711 -4.996 1 54.31 23 LEU B N 1
ATOM 2056 C CA . LEU B 1 23 ? 60.156 -7.5 -5.316 1 54.31 23 LEU B CA 1
ATOM 2057 C C . LEU B 1 23 ? 59.656 -8.578 -6.273 1 54.31 23 LEU B C 1
ATOM 2059 O O . LEU B 1 23 ? 58.531 -9.055 -6.133 1 54.31 23 LEU B O 1
ATOM 2063 N N . THR B 1 24 ? 60.469 -8.953 -7.176 1 61.5 24 THR B N 1
ATOM 2064 C CA . THR B 1 24 ? 60.094 -10.047 -8.07 1 61.5 24 THR B CA 1
ATOM 2065 C C . THR B 1 24 ? 59.938 -11.352 -7.293 1 61.5 24 THR B C 1
ATOM 2067 O O . THR B 1 24 ? 59.031 -12.133 -7.547 1 61.5 24 THR B O 1
ATOM 2070 N N . ALA B 1 25 ? 60.812 -11.57 -6.375 1 62.47 25 ALA B N 1
ATOM 2071 C CA . ALA B 1 25 ? 60.688 -12.773 -5.551 1 62.47 25 ALA B CA 1
ATOM 2072 C C . ALA B 1 25 ? 59.438 -12.703 -4.688 1 62.47 25 ALA B C 1
ATOM 2074 O O . ALA B 1 25 ? 58.719 -13.695 -4.531 1 62.47 25 ALA B O 1
ATOM 2075 N N . ASP B 1 26 ? 59.25 -11.492 -4.086 1 56.16 26 ASP B N 1
ATOM 2076 C CA . ASP B 1 26 ? 58.031 -11.359 -3.289 1 56.16 26 ASP B CA 1
ATOM 2077 C C . ASP B 1 26 ? 56.781 -11.539 -4.156 1 56.16 26 ASP B C 1
ATOM 2079 O O . ASP B 1 26 ? 55.812 -12.18 -3.732 1 56.16 26 ASP B O 1
ATOM 2083 N N . ARG B 1 27 ? 56.812 -10.984 -5.359 1 56 27 ARG B N 1
ATOM 2084 C CA . ARG B 1 27 ? 55.688 -11.203 -6.262 1 56 27 ARG B CA 1
ATOM 2085 C C . ARG B 1 27 ? 55.531 -12.68 -6.617 1 56 27 ARG B C 1
ATOM 2087 O O . ARG B 1 27 ? 54.438 -13.195 -6.73 1 56 27 ARG B O 1
ATOM 2094 N N . ALA B 1 28 ? 56.688 -13.328 -6.785 1 60.66 28 ALA B N 1
ATOM 2095 C CA . ALA B 1 28 ? 56.594 -14.758 -7.07 1 60.66 28 ALA B CA 1
ATOM 2096 C C . ALA B 1 28 ? 56.031 -15.523 -5.879 1 60.66 28 ALA B C 1
ATOM 2098 O O . ALA B 1 28 ? 55.219 -16.438 -6.047 1 60.66 28 ALA B O 1
ATOM 2099 N N . VAL B 1 29 ? 56.469 -15.148 -4.688 1 57.44 29 VAL B N 1
ATOM 2100 C CA . VAL B 1 29 ? 55.875 -15.797 -3.512 1 57.44 29 VAL B CA 1
ATOM 2101 C C . VAL B 1 29 ? 54.406 -15.445 -3.41 1 57.44 29 VAL B C 1
ATOM 2103 O O . VAL B 1 29 ? 53.562 -16.312 -3.119 1 57.44 29 VAL B O 1
ATOM 2106 N N . LEU B 1 30 ? 54.062 -14.164 -3.607 1 55.31 30 LEU B N 1
ATOM 2107 C CA . LEU B 1 30 ? 52.656 -13.828 -3.604 1 55.31 30 LEU B CA 1
ATOM 2108 C C . LEU B 1 30 ? 51.906 -14.57 -4.719 1 55.31 30 LEU B C 1
ATOM 2110 O O . LEU B 1 30 ? 50.812 -15.07 -4.512 1 55.31 30 LEU B O 1
ATOM 2114 N N . GLN B 1 31 ? 52.5 -14.578 -5.875 1 56.12 31 GLN B N 1
ATOM 2115 C CA . GLN B 1 31 ? 51.906 -15.367 -6.953 1 56.12 31 GLN B CA 1
ATOM 2116 C C . GLN B 1 31 ? 51.875 -16.859 -6.598 1 56.12 31 GLN B C 1
ATOM 2118 O O . GLN B 1 31 ? 50.906 -17.547 -6.867 1 56.12 31 GLN B O 1
ATOM 2123 N N . GLU B 1 32 ? 52.938 -17.328 -6.117 1 53.66 32 GLU B N 1
ATOM 2124 C CA . GLU B 1 32 ? 52.938 -18.719 -5.645 1 53.66 32 GLU B CA 1
ATOM 2125 C C . GLU B 1 32 ? 51.938 -18.891 -4.496 1 53.66 32 GLU B C 1
ATOM 2127 O O . GLU B 1 32 ? 51.219 -19.891 -4.426 1 53.66 32 GLU B O 1
ATOM 2132 N N . LEU B 1 33 ? 51.906 -18.016 -3.494 1 49.97 33 LEU B N 1
ATOM 2133 C CA . LEU B 1 33 ? 50.875 -18.094 -2.475 1 49.97 33 LEU B CA 1
ATOM 2134 C C . LEU B 1 33 ? 49.5 -17.953 -3.1 1 49.97 33 LEU B C 1
ATOM 2136 O O . LEU B 1 33 ? 48.531 -18.609 -2.674 1 49.97 33 LEU B O 1
ATOM 2140 N N . LEU B 1 34 ? 49.281 -17.016 -4.023 1 47.59 34 LEU B N 1
ATOM 2141 C CA . LEU B 1 34 ? 48.031 -16.969 -4.766 1 47.59 34 LEU B CA 1
ATOM 2142 C C . LEU B 1 34 ? 47.812 -18.25 -5.574 1 47.59 34 LEU B C 1
ATOM 2144 O O . LEU B 1 34 ? 46.719 -18.766 -5.688 1 47.59 34 LEU B O 1
ATOM 2148 N N . VAL B 1 35 ? 48.812 -18.609 -6.262 1 45.16 35 VAL B N 1
ATOM 2149 C CA . VAL B 1 35 ? 48.719 -19.891 -6.973 1 45.16 35 VAL B CA 1
ATOM 2150 C C . VAL B 1 35 ? 48.812 -21.047 -5.98 1 45.16 35 VAL B C 1
ATOM 2152 O O . VAL B 1 35 ? 48.094 -22.031 -6.086 1 45.16 35 VAL B O 1
ATOM 2155 N N . SER B 1 36 ? 49.812 -21.156 -5.215 1 40.22 36 SER B N 1
ATOM 2156 C CA . SER B 1 36 ? 49.969 -22.25 -4.262 1 40.22 36 SER B CA 1
ATOM 2157 C C . SER B 1 36 ? 49.031 -22.109 -3.078 1 40.22 36 SER B C 1
ATOM 2159 O O . SER B 1 36 ? 48.844 -23.047 -2.311 1 40.22 36 SER B O 1
ATOM 2161 N N . GLY B 1 37 ? 48.844 -20.844 -2.461 1 39.47 37 GLY B N 1
ATOM 2162 C CA . GLY B 1 37 ? 47.812 -20.781 -1.447 1 39.47 37 GLY B CA 1
ATOM 2163 C C . GLY B 1 37 ? 46.469 -21.359 -1.916 1 39.47 37 GLY B C 1
ATOM 2164 O O . GLY B 1 37 ? 45.5 -21.328 -1.186 1 39.47 37 GLY B O 1
ATOM 2165 N N . ASP B 1 38 ? 46.188 -21.25 -3.189 1 35.53 38 ASP B N 1
ATOM 2166 C CA . ASP B 1 38 ? 45.156 -22.125 -3.773 1 35.53 38 ASP B CA 1
ATOM 2167 C C . ASP B 1 38 ? 45.625 -23.578 -3.75 1 35.53 38 ASP B C 1
ATOM 2169 O O . ASP B 1 38 ? 44.906 -24.453 -4.273 1 35.53 38 ASP B O 1
ATOM 2173 N N . ARG B 1 39 ? 46.812 -23.812 -3.838 1 34.03 39 ARG B N 1
ATOM 2174 C CA . ARG B 1 39 ? 47.031 -25.266 -3.891 1 34.03 39 ARG B CA 1
ATOM 2175 C C . ARG B 1 39 ? 46.531 -25.938 -2.627 1 34.03 39 ARG B C 1
ATOM 2177 O O . ARG B 1 39 ? 46.062 -27.078 -2.672 1 34.03 39 ARG B O 1
ATOM 2184 N N . GLY B 1 40 ? 47.312 -25.781 -1.621 1 33.66 40 GLY B N 1
ATOM 2185 C CA . GLY B 1 40 ? 47.062 -26.875 -0.692 1 33.66 40 GLY B CA 1
ATOM 2186 C C . GLY B 1 40 ? 45.625 -26.969 -0.224 1 33.66 40 GLY B C 1
ATOM 2187 O O . GLY B 1 40 ? 45.062 -28.047 -0.174 1 33.66 40 GLY B O 1
ATOM 2188 N N . ARG B 1 41 ? 45.281 -26.328 1.003 1 34.5 41 ARG B N 1
ATOM 2189 C CA . ARG B 1 41 ? 43.844 -26.531 1.119 1 34.5 41 ARG B CA 1
ATOM 2190 C C . ARG B 1 41 ? 43.094 -25.875 -0.041 1 34.5 41 ARG B C 1
ATOM 2192 O O . ARG B 1 41 ? 43.312 -24.703 -0.341 1 34.5 41 ARG B O 1
ATOM 2199 N N . GLY B 1 42 ? 42.781 -26.453 -1.239 1 31.38 42 GLY B N 1
ATOM 2200 C CA . GLY B 1 42 ? 42.031 -25.922 -2.359 1 31.38 42 GLY B CA 1
ATOM 2201 C C . GLY B 1 42 ? 41.281 -24.656 -2.023 1 31.38 42 GLY B C 1
ATOM 2202 O O . GLY B 1 42 ? 41.062 -24.328 -0.849 1 31.38 42 GLY B O 1
ATOM 2203 N N . PRO B 1 43 ? 41.594 -23.406 -2.641 1 33.25 43 PRO B N 1
ATOM 2204 C CA . PRO B 1 43 ? 40.719 -22.297 -2.213 1 33.25 43 PRO B CA 1
ATOM 2205 C C . PRO B 1 43 ? 39.406 -22.797 -1.62 1 33.25 43 PRO B C 1
ATOM 2207 O O . PRO B 1 43 ? 38.844 -23.766 -2.113 1 33.25 43 PRO B O 1
ATOM 2210 N N . ARG B 1 44 ? 39.25 -22.781 -0.363 1 30.39 44 ARG B N 1
ATOM 2211 C CA . ARG B 1 44 ? 37.906 -23.219 -0.021 1 30.39 44 ARG B CA 1
ATOM 2212 C C . ARG B 1 44 ? 36.906 -22.812 -1.102 1 30.39 44 ARG B C 1
ATOM 2214 O O . ARG B 1 44 ? 36.938 -21.688 -1.602 1 30.39 44 ARG B O 1
ATOM 2221 N N . ALA B 1 45 ? 36.438 -23.547 -2.16 1 30.88 45 ALA B N 1
ATOM 2222 C CA . ALA B 1 45 ? 35.188 -23.281 -2.861 1 30.88 45 ALA B CA 1
ATOM 2223 C C . ALA B 1 45 ? 34.375 -22.219 -2.137 1 30.88 45 ALA B C 1
ATOM 2225 O O . ALA B 1 45 ? 34.312 -22.203 -0.906 1 30.88 45 ALA B O 1
ATOM 2226 N N . ALA B 1 46 ? 34.438 -20.953 -2.326 1 35.66 46 ALA B N 1
ATOM 2227 C CA . ALA B 1 46 ? 33.312 -20.203 -1.8 1 35.66 46 ALA B CA 1
ATOM 2228 C C . ALA B 1 46 ? 32.25 -21.141 -1.201 1 35.66 46 ALA B C 1
ATOM 2230 O O . ALA B 1 46 ? 31.969 -22.203 -1.763 1 35.66 46 ALA B O 1
ATOM 2231 N N . GLY B 1 47 ? 32.156 -21.406 0.087 1 35.72 47 GLY B N 1
ATOM 2232 C CA . GLY B 1 47 ? 31.5 -22.5 0.786 1 35.72 47 GLY B CA 1
ATOM 2233 C C . GLY B 1 47 ? 30.375 -23.125 -0.014 1 35.72 47 GLY B C 1
ATOM 2234 O O . GLY B 1 47 ? 29.328 -22.5 -0.21 1 35.72 47 GLY B O 1
ATOM 2235 N N . ALA B 1 48 ? 30.562 -23.578 -1.273 1 40.31 48 ALA B N 1
ATOM 2236 C CA . ALA B 1 48 ? 29.531 -24.344 -1.958 1 40.31 48 ALA B CA 1
ATOM 2237 C C . ALA B 1 48 ? 28.484 -24.859 -0.97 1 40.31 48 ALA B C 1
ATOM 2239 O O . ALA B 1 48 ? 28.828 -25.578 -0.021 1 40.31 48 ALA B O 1
ATOM 2240 N N . VAL B 1 49 ? 27.734 -23.969 -0.466 1 49.62 49 VAL B N 1
ATOM 2241 C CA . VAL B 1 49 ? 26.625 -24.641 0.214 1 49.62 49 VAL B CA 1
ATOM 2242 C C . VAL B 1 49 ? 26.5 -26.062 -0.286 1 49.62 49 VAL B C 1
ATOM 2244 O O . VAL B 1 49 ? 26.656 -26.328 -1.481 1 49.62 49 VAL B O 1
ATOM 2247 N N . GLY B 1 50 ? 27.359 -27.062 0.243 1 54.94 50 GLY B N 1
ATOM 2248 C CA . GLY B 1 50 ? 27.047 -28.438 -0.145 1 54.94 50 GLY B CA 1
ATOM 2249 C C . GLY B 1 50 ? 25.75 -28.547 -0.932 1 54.94 50 GLY B C 1
ATOM 2250 O O . GLY B 1 50 ? 24.969 -27.594 -0.991 1 54.94 50 GLY B O 1
ATOM 2251 N N . PRO B 1 51 ? 25.75 -29.484 -1.932 1 65.06 51 PRO B N 1
ATOM 2252 C CA . PRO B 1 51 ? 24.516 -29.672 -2.695 1 65.06 51 PRO B CA 1
ATOM 2253 C C . PRO B 1 51 ? 23.266 -29.547 -1.829 1 65.06 51 PRO B C 1
ATOM 2255 O O . PRO B 1 51 ? 23.125 -30.25 -0.829 1 65.06 51 PRO B O 1
ATOM 2258 N N . ILE B 1 52 ? 22.859 -28.344 -1.86 1 77.31 52 ILE B N 1
ATOM 2259 C CA . ILE B 1 52 ? 21.594 -28.203 -1.153 1 77.31 52 ILE B CA 1
ATOM 2260 C C . ILE B 1 52 ? 20.516 -29 -1.876 1 77.31 52 ILE B C 1
ATOM 2262 O O . ILE B 1 52 ? 20.297 -28.812 -3.078 1 77.31 52 ILE B O 1
ATOM 2266 N N . HIS B 1 53 ? 20.062 -30 -1.243 1 84.19 53 HIS B N 1
ATOM 2267 C CA . HIS B 1 53 ? 18.953 -30.797 -1.776 1 84.19 53 HIS B CA 1
ATOM 2268 C C . HIS B 1 53 ? 17.625 -30.109 -1.561 1 84.19 53 HIS B C 1
ATOM 2270 O O . HIS B 1 53 ? 17.344 -29.594 -0.472 1 84.19 53 HIS B O 1
ATOM 2276 N N . VAL B 1 54 ? 16.922 -29.906 -2.68 1 88.75 54 VAL B N 1
ATOM 2277 C CA . VAL B 1 54 ? 15.562 -29.406 -2.559 1 88.75 54 VAL B CA 1
ATOM 2278 C C . VAL B 1 54 ? 14.594 -30.578 -2.463 1 88.75 54 VAL B C 1
ATOM 2280 O O . VAL B 1 54 ? 14.422 -31.328 -3.426 1 88.75 54 VAL B O 1
ATOM 2283 N N . PRO B 1 55 ? 13.922 -30.672 -1.365 1 90.06 55 PRO B N 1
ATOM 2284 C CA . PRO B 1 55 ? 12.961 -31.766 -1.245 1 90.06 55 PRO B CA 1
ATOM 2285 C C . PRO B 1 55 ? 11.758 -31.609 -2.168 1 90.06 55 PRO B C 1
ATOM 2287 O O . PRO B 1 55 ? 11.477 -30.5 -2.635 1 90.06 55 PRO B O 1
ATOM 2290 N N . LYS B 1 56 ? 11.18 -32.719 -2.371 1 94.06 56 LYS B N 1
ATOM 2291 C CA . LYS B 1 56 ? 9.969 -32.719 -3.176 1 94.06 56 LYS B CA 1
ATOM 2292 C C . LYS B 1 56 ? 8.867 -31.891 -2.494 1 94.06 56 LYS B C 1
ATOM 2294 O O . LYS B 1 56 ? 8.742 -31.922 -1.268 1 94.06 56 LYS B O 1
ATOM 2299 N N . MET B 1 57 ? 8.047 -31.312 -3.279 1 94.25 57 MET B N 1
ATOM 2300 C CA . MET B 1 57 ? 6.934 -30.5 -2.789 1 94.25 57 MET B CA 1
ATOM 2301 C C . MET B 1 57 ? 5.867 -31.375 -2.141 1 94.25 57 MET B C 1
ATOM 2303 O O . MET B 1 57 ? 5.398 -32.344 -2.746 1 94.25 57 MET B O 1
ATOM 2307 N N . GLY B 1 58 ? 5.527 -31.094 -0.984 1 90.25 58 GLY B N 1
ATOM 2308 C CA . GLY B 1 58 ? 4.445 -31.797 -0.311 1 90.25 58 GLY B CA 1
ATOM 2309 C C . GLY B 1 58 ? 3.072 -31.297 -0.704 1 90.25 58 GLY B C 1
ATOM 2310 O O . GLY B 1 58 ? 2.945 -30.219 -1.296 1 90.25 58 GLY B O 1
ATOM 2311 N N . GLU B 1 59 ? 2.064 -32.062 -0.287 1 86.88 59 GLU B N 1
ATOM 2312 C CA . GLU B 1 59 ? 0.69 -31.703 -0.615 1 86.88 59 GLU B CA 1
ATOM 2313 C C . GLU B 1 59 ? 0.258 -30.453 0.145 1 86.88 59 GLU B C 1
ATOM 2315 O O . GLU B 1 59 ? -0.558 -29.672 -0.348 1 86.88 59 GLU B O 1
ATOM 2320 N N . ALA B 1 60 ? 0.917 -30.297 1.197 1 88.5 60 ALA B N 1
ATOM 2321 C CA . ALA B 1 60 ? 0.515 -29.188 2.059 1 88.5 60 ALA B CA 1
ATOM 2322 C C . ALA B 1 60 ? 1.391 -27.969 1.82 1 88.5 60 ALA B C 1
ATOM 2324 O O . ALA B 1 60 ? 1.143 -26.906 2.385 1 88.5 60 ALA B O 1
ATOM 2325 N N . ASP B 1 61 ? 2.305 -28.141 0.901 1 89 61 ASP B N 1
ATOM 2326 C CA . ASP B 1 61 ? 3.234 -27.031 0.676 1 89 61 ASP B CA 1
ATOM 2327 C C . ASP B 1 61 ? 2.588 -25.938 -0.159 1 89 61 ASP B C 1
ATOM 2329 O O . ASP B 1 61 ? 1.796 -26.219 -1.061 1 89 61 ASP B O 1
ATOM 2333 N N . ASP B 1 62 ? 2.932 -24.734 0.143 1 90.38 62 ASP B N 1
ATOM 2334 C CA . ASP B 1 62 ? 2.559 -23.594 -0.689 1 90.38 62 ASP B CA 1
ATOM 2335 C C . ASP B 1 62 ? 3.412 -23.531 -1.954 1 90.38 62 ASP B C 1
ATOM 2337 O O . ASP B 1 62 ? 4.637 -23.406 -1.878 1 90.38 62 ASP B O 1
ATOM 2341 N N . ALA B 1 63 ? 2.742 -23.625 -2.973 1 92.25 63 ALA B N 1
ATOM 2342 C CA . ALA B 1 63 ? 3.447 -23.719 -4.25 1 92.25 63 ALA B CA 1
ATOM 2343 C C . ALA B 1 63 ? 4.312 -22.484 -4.484 1 92.25 63 ALA B C 1
ATOM 2345 O O . ALA B 1 63 ? 5.426 -22.594 -5.004 1 92.25 63 ALA B O 1
ATOM 2346 N N . GLU B 1 64 ? 3.771 -21.359 -4.168 1 91.06 64 GLU B N 1
ATOM 2347 C CA . GLU B 1 64 ? 4.527 -20.125 -4.375 1 91.06 64 GLU B CA 1
ATOM 2348 C C . GLU B 1 64 ? 5.789 -20.109 -3.516 1 91.06 64 GLU B C 1
ATOM 2350 O O . GLU B 1 64 ? 6.863 -19.734 -3.994 1 91.06 64 GLU B O 1
ATOM 2355 N N . ALA B 1 65 ? 5.633 -20.422 -2.295 1 91.06 65 ALA B N 1
ATOM 2356 C CA . ALA B 1 65 ? 6.785 -20.516 -1.404 1 91.06 65 ALA B CA 1
ATOM 2357 C C . ALA B 1 65 ? 7.789 -21.547 -1.906 1 91.06 65 ALA B C 1
ATOM 2359 O O . ALA B 1 65 ? 9 -21.344 -1.816 1 91.06 65 ALA B O 1
ATOM 2360 N N . PHE B 1 66 ? 7.297 -22.625 -2.42 1 93.81 66 PHE B N 1
ATOM 2361 C CA . PHE B 1 66 ? 8.148 -23.688 -2.951 1 93.81 66 PHE B CA 1
ATOM 2362 C C . PHE B 1 66 ? 8.984 -23.172 -4.121 1 93.81 66 PHE B C 1
ATOM 2364 O O . PHE B 1 66 ? 10.195 -23.391 -4.176 1 93.81 66 PHE B O 1
ATOM 2371 N N . LEU B 1 67 ? 8.305 -22.438 -5.012 1 93.75 67 LEU B N 1
ATOM 2372 C CA . LEU B 1 67 ? 8.992 -21.891 -6.184 1 93.75 67 LEU B CA 1
ATOM 2373 C C . LEU B 1 67 ? 10.062 -20.891 -5.773 1 93.75 67 LEU B C 1
ATOM 2375 O O . LEU B 1 67 ? 11.156 -20.875 -6.34 1 93.75 67 LEU B O 1
ATOM 2379 N N . GLU B 1 68 ? 9.75 -20.141 -4.805 1 90.38 68 GLU B N 1
ATOM 2380 C CA . GLU B 1 68 ? 10.719 -19.156 -4.312 1 90.38 68 GLU B CA 1
ATOM 2381 C C . GLU B 1 68 ? 11.93 -19.844 -3.686 1 90.38 68 GLU B C 1
ATOM 2383 O O . GLU B 1 68 ? 13.062 -19.422 -3.9 1 90.38 68 GLU B O 1
ATOM 2388 N N . THR B 1 69 ? 11.641 -20.781 -2.887 1 91.75 69 THR B N 1
ATOM 2389 C CA . THR B 1 69 ? 12.711 -21.531 -2.254 1 91.75 69 THR B CA 1
ATOM 2390 C C . THR B 1 69 ? 13.586 -22.219 -3.305 1 91.75 69 THR B C 1
ATOM 2392 O O . THR B 1 69 ? 14.812 -22.188 -3.211 1 91.75 69 THR B O 1
ATOM 2395 N N . PHE B 1 70 ? 12.984 -22.859 -4.301 1 94.12 70 PHE B N 1
ATOM 2396 C CA . PHE B 1 70 ? 13.727 -23.5 -5.379 1 94.12 70 PHE B CA 1
ATOM 2397 C C . PHE B 1 70 ? 14.641 -22.5 -6.07 1 94.12 70 PHE B C 1
ATOM 2399 O O . PHE B 1 70 ? 15.82 -22.781 -6.293 1 94.12 70 PHE B O 1
ATOM 2406 N N . ARG B 1 71 ? 14.039 -21.359 -6.383 1 92.75 71 ARG B N 1
ATOM 2407 C CA . ARG B 1 71 ? 14.812 -20.328 -7.047 1 92.75 71 ARG B CA 1
ATOM 2408 C C . ARG B 1 71 ? 16.016 -19.906 -6.199 1 92.75 71 ARG B C 1
ATOM 2410 O O . ARG B 1 71 ? 17.125 -19.766 -6.711 1 92.75 71 ARG B O 1
ATOM 2417 N N . GLY B 1 72 ? 15.797 -19.719 -4.945 1 90.81 72 GLY B N 1
ATOM 2418 C CA . GLY B 1 72 ? 16.875 -19.359 -4.043 1 90.81 72 GLY B CA 1
ATOM 2419 C C . GLY B 1 72 ? 18 -20.375 -4.02 1 90.81 72 GLY B C 1
ATOM 2420 O O . GLY B 1 72 ? 19.172 -20.016 -4.082 1 90.81 72 GLY B O 1
ATOM 2421 N N . VAL B 1 73 ? 17.625 -21.578 -3.875 1 91.69 73 VAL B N 1
ATOM 2422 C CA . VAL B 1 73 ? 18.594 -22.656 -3.842 1 91.69 73 VAL B CA 1
ATOM 2423 C C . VAL B 1 73 ? 19.359 -22.719 -5.164 1 91.69 73 VAL B C 1
ATOM 2425 O O . VAL B 1 73 ? 20.578 -22.891 -5.184 1 91.69 73 VAL B O 1
ATOM 2428 N N . ALA B 1 74 ? 18.641 -22.594 -6.25 1 92.25 74 ALA B N 1
ATOM 2429 C CA . ALA B 1 74 ? 19.25 -22.625 -7.57 1 92.25 74 ALA B CA 1
ATOM 2430 C C . ALA B 1 74 ? 20.297 -21.516 -7.727 1 92.25 74 ALA B C 1
ATOM 2432 O O . ALA B 1 74 ? 21.375 -21.75 -8.258 1 92.25 74 ALA B O 1
ATOM 2433 N N . GLU B 1 75 ? 19.969 -20.391 -7.27 1 90.81 75 GLU B N 1
ATOM 2434 C CA . GLU B 1 75 ? 20.859 -19.25 -7.383 1 90.81 75 GLU B CA 1
ATOM 2435 C C . GLU B 1 75 ? 22.094 -19.422 -6.512 1 90.81 75 GLU B C 1
ATOM 2437 O O . GLU B 1 75 ? 23.219 -19.188 -6.969 1 90.81 75 GLU B O 1
ATOM 2442 N N . VAL B 1 76 ? 21.859 -19.828 -5.297 1 89.38 76 VAL B N 1
ATOM 2443 C CA . VAL B 1 76 ? 22.969 -19.969 -4.367 1 89.38 76 VAL B CA 1
ATOM 2444 C C . VAL B 1 76 ? 23.859 -21.125 -4.805 1 89.38 76 VAL B C 1
ATOM 2446 O O . VAL B 1 76 ? 25.094 -21.062 -4.648 1 89.38 76 VAL B O 1
ATOM 2449 N N . SER B 1 77 ? 23.297 -22.141 -5.289 1 91.06 77 SER B N 1
ATOM 2450 C CA . SER B 1 77 ? 24.047 -23.312 -5.746 1 91.06 77 SER B CA 1
ATOM 2451 C C . SER B 1 77 ? 24.734 -23.031 -7.078 1 91.06 77 SER B C 1
ATOM 2453 O O . SER B 1 77 ? 25.562 -23.828 -7.523 1 91.06 77 SER B O 1
ATOM 2455 N N . GLY B 1 78 ? 24.344 -22.016 -7.758 1 89.69 78 GLY B N 1
ATOM 2456 C CA . GLY B 1 78 ? 24.953 -21.625 -9.023 1 89.69 78 GLY B CA 1
ATOM 2457 C C . GLY B 1 78 ? 24.562 -22.531 -10.172 1 89.69 78 GLY B C 1
ATOM 2458 O O . GLY B 1 78 ? 25.359 -22.75 -11.094 1 89.69 78 GLY B O 1
ATOM 2459 N N . TRP B 1 79 ? 23.438 -23.125 -10.086 1 90.31 79 TRP B N 1
ATOM 2460 C CA . TRP B 1 79 ? 22.984 -23.953 -11.195 1 90.31 79 TRP B CA 1
ATOM 2461 C C . TRP B 1 79 ? 22.766 -23.125 -12.445 1 90.31 79 TRP B C 1
ATOM 2463 O O . TRP B 1 79 ? 22.234 -22.016 -12.367 1 90.31 79 TRP B O 1
ATOM 2473 N N . PRO B 1 80 ? 23.234 -23.609 -13.594 1 91.38 80 PRO B N 1
ATOM 2474 C CA . PRO B 1 80 ? 22.906 -22.906 -14.836 1 91.38 80 PRO B CA 1
ATOM 2475 C C . PRO B 1 80 ? 21.391 -22.844 -15.078 1 91.38 80 PRO B C 1
ATOM 2477 O O . PRO B 1 80 ? 20.672 -23.781 -14.766 1 91.38 80 PRO B O 1
ATOM 2480 N N . ARG B 1 81 ? 20.938 -21.797 -15.672 1 92.75 81 ARG B N 1
ATOM 2481 C CA . ARG B 1 81 ? 19.516 -21.547 -15.883 1 92.75 81 ARG B CA 1
ATOM 2482 C C . ARG B 1 81 ? 18.891 -22.625 -16.734 1 92.75 81 ARG B C 1
ATOM 2484 O O . ARG B 1 81 ? 17.719 -22.984 -16.531 1 92.75 81 ARG B O 1
ATOM 2491 N N . GLN B 1 82 ? 19.672 -23.156 -17.578 1 91.62 82 GLN B N 1
ATOM 2492 C CA . GLN B 1 82 ? 19.172 -24.156 -18.516 1 91.62 82 GLN B CA 1
ATOM 2493 C C . GLN B 1 82 ? 18.812 -25.453 -17.781 1 91.62 82 GLN B C 1
ATOM 2495 O O . GLN B 1 82 ? 18.062 -26.281 -18.297 1 91.62 82 GLN B O 1
ATOM 2500 N N . GLU B 1 83 ? 19.266 -25.609 -16.547 1 93 83 GLU B N 1
ATOM 2501 C CA . GLU B 1 83 ? 19.031 -26.844 -15.805 1 93 83 GLU B CA 1
ATOM 2502 C C . GLU B 1 83 ? 17.891 -26.672 -14.805 1 93 83 GLU B C 1
ATOM 2504 O O . GLU B 1 83 ? 17.422 -27.641 -14.219 1 93 83 GLU B O 1
ATOM 2509 N N . TRP B 1 84 ? 17.406 -25.438 -14.648 1 95.25 84 TRP B N 1
ATOM 2510 C CA . TRP B 1 84 ? 16.453 -25.156 -13.594 1 95.25 84 TRP B CA 1
ATOM 2511 C C . TRP B 1 84 ? 15.164 -25.938 -13.805 1 95.25 84 TRP B C 1
ATOM 2513 O O . TRP B 1 84 ? 14.648 -26.562 -12.867 1 95.25 84 TRP B O 1
ATOM 2523 N N . ALA B 1 85 ? 14.711 -25.938 -14.984 1 95.25 85 ALA B N 1
ATOM 2524 C CA . ALA B 1 85 ? 13.453 -26.625 -15.281 1 95.25 85 ALA B CA 1
ATOM 2525 C C . ALA B 1 85 ? 13.578 -28.125 -15.031 1 95.25 85 ALA B C 1
ATOM 2527 O O . ALA B 1 85 ? 12.695 -28.734 -14.43 1 95.25 85 ALA B O 1
ATOM 2528 N N . HIS B 1 86 ? 14.648 -28.688 -15.445 1 92.69 86 HIS B N 1
ATOM 2529 C CA . HIS B 1 86 ? 14.883 -30.125 -15.312 1 92.69 86 HIS B CA 1
ATOM 2530 C C . HIS B 1 86 ? 14.984 -30.516 -13.844 1 92.69 86 HIS B C 1
ATOM 2532 O O . HIS B 1 86 ? 14.602 -31.625 -13.469 1 92.69 86 HIS B O 1
ATOM 2538 N N . ARG B 1 87 ? 15.43 -29.609 -13.07 1 93.38 87 ARG B N 1
ATOM 2539 C CA . ARG B 1 87 ? 15.586 -29.891 -11.641 1 93.38 87 ARG B CA 1
ATOM 2540 C C . ARG B 1 87 ? 14.273 -29.672 -10.898 1 93.38 87 ARG B C 1
ATOM 2542 O O . ARG B 1 87 ? 14.008 -30.344 -9.898 1 93.38 87 ARG B O 1
ATOM 2549 N N . LEU B 1 88 ? 13.516 -28.766 -11.375 1 96 88 LEU B N 1
ATOM 2550 C CA . LEU B 1 88 ? 12.281 -28.391 -10.695 1 96 88 LEU B CA 1
ATOM 2551 C C . LEU B 1 88 ? 11.172 -29.391 -10.992 1 96 88 LEU B C 1
ATOM 2553 O O . LEU B 1 88 ? 10.414 -29.766 -10.094 1 96 88 LEU B O 1
ATOM 2557 N N . LEU B 1 89 ? 11.078 -29.922 -12.195 1 94.88 89 LEU B N 1
ATOM 2558 C CA . LEU B 1 89 ? 9.938 -30.688 -12.688 1 94.88 89 LEU B CA 1
ATOM 2559 C C . LEU B 1 89 ? 9.695 -31.922 -11.812 1 94.88 89 LEU B C 1
ATOM 2561 O O . LEU B 1 89 ? 8.562 -32.156 -11.391 1 94.88 89 LEU B O 1
ATOM 2565 N N . PRO B 1 90 ? 10.734 -32.625 -11.461 1 94.44 90 PRO B N 1
ATOM 2566 C CA . PRO B 1 90 ? 10.492 -33.844 -10.664 1 94.44 90 PRO B CA 1
ATOM 2567 C C . PRO B 1 90 ? 10.039 -33.5 -9.242 1 94.44 90 PRO B C 1
ATOM 2569 O O . PRO B 1 90 ? 9.555 -34.406 -8.531 1 94.44 90 PRO B O 1
ATOM 2572 N N . LEU B 1 91 ? 10.148 -32.281 -8.844 1 95.56 91 LEU B N 1
ATOM 2573 C CA . LEU B 1 91 ? 9.875 -31.922 -7.457 1 95.56 91 LEU B CA 1
ATOM 2574 C C . LEU B 1 91 ? 8.438 -31.453 -7.297 1 95.56 91 LEU B C 1
ATOM 2576 O O . LEU B 1 91 ? 7.961 -31.266 -6.172 1 95.56 91 LEU B O 1
ATOM 2580 N N . LEU B 1 92 ? 7.746 -31.266 -8.328 1 95.81 92 LEU B N 1
ATOM 2581 C CA . LEU B 1 92 ? 6.418 -30.656 -8.289 1 95.81 92 LEU B CA 1
ATOM 2582 C C . LEU B 1 92 ? 5.355 -31.719 -7.988 1 95.81 92 LEU B C 1
ATOM 2584 O O . LEU B 1 92 ? 5.531 -32.875 -8.305 1 95.81 92 LEU B O 1
ATOM 2588 N N . THR B 1 93 ? 4.281 -31.297 -7.332 1 94.19 93 THR B N 1
ATOM 2589 C CA . THR B 1 93 ? 3.146 -32.156 -7.02 1 94.19 93 THR B CA 1
ATOM 2590 C C . THR B 1 93 ? 1.831 -31.438 -7.316 1 94.19 93 THR B C 1
ATOM 2592 O O . THR B 1 93 ? 1.812 -30.219 -7.535 1 94.19 93 THR B O 1
ATOM 2595 N N . GLY B 1 94 ? 0.769 -32.219 -7.492 1 93.44 94 GLY B N 1
ATOM 2596 C CA . GLY B 1 94 ? -0.576 -31.688 -7.598 1 93.44 94 GLY B CA 1
ATOM 2597 C C . GLY B 1 94 ? -0.774 -30.812 -8.828 1 93.44 94 GLY B C 1
ATOM 2598 O O . GLY B 1 94 ? -0.341 -31.172 -9.922 1 93.44 94 GLY B O 1
ATOM 2599 N N . GLU B 1 95 ? -1.411 -29.688 -8.664 1 94.06 95 GLU B N 1
ATOM 2600 C CA . GLU B 1 95 ? -1.764 -28.797 -9.758 1 94.06 95 GLU B CA 1
ATOM 2601 C C . GLU B 1 95 ? -0.518 -28.188 -10.406 1 94.06 95 GLU B C 1
ATOM 2603 O O . GLU B 1 95 ? -0.494 -27.938 -11.609 1 94.06 95 GLU B O 1
ATOM 2608 N N . ALA B 1 96 ? 0.448 -28.062 -9.594 1 95.56 96 ALA B N 1
ATOM 2609 C CA . ALA B 1 96 ? 1.698 -27.531 -10.133 1 95.56 96 ALA B CA 1
ATOM 2610 C C . ALA B 1 96 ? 2.312 -28.5 -11.141 1 95.56 96 ALA B C 1
ATOM 2612 O O . ALA B 1 96 ? 2.789 -28.078 -12.203 1 95.56 96 ALA B O 1
ATOM 2613 N N . GLN B 1 97 ? 2.354 -29.734 -10.758 1 94.62 97 GLN B N 1
ATOM 2614 C CA . GLN B 1 97 ? 2.869 -30.766 -11.641 1 94.62 97 GLN B CA 1
ATOM 2615 C C . GLN B 1 97 ? 2.066 -30.828 -12.938 1 94.62 97 GLN B C 1
ATOM 2617 O O . GLN B 1 97 ? 2.641 -30.922 -14.023 1 94.62 97 GLN B O 1
ATOM 2622 N N . LEU B 1 98 ? 0.751 -30.75 -12.781 1 94.88 98 LEU B N 1
ATOM 2623 C CA . LEU B 1 98 ? -0.129 -30.812 -13.945 1 94.88 98 LEU B CA 1
ATOM 2624 C C . LEU B 1 98 ? 0.118 -29.625 -14.867 1 94.88 98 LEU B C 1
ATOM 2626 O O . LEU B 1 98 ? 0.152 -29.766 -16.094 1 94.88 98 LEU B O 1
ATOM 2630 N N . ALA B 1 99 ? 0.342 -28.5 -14.312 1 95.19 99 ALA B N 1
ATOM 2631 C CA . ALA B 1 99 ? 0.589 -27.281 -15.086 1 95.19 99 ALA B CA 1
ATOM 2632 C C . ALA B 1 99 ? 1.869 -27.406 -15.906 1 95.19 99 ALA B C 1
ATOM 2634 O O . ALA B 1 99 ? 1.885 -27.078 -17.094 1 95.19 99 ALA B O 1
ATOM 2635 N N . ALA B 1 100 ? 2.854 -27.906 -15.273 1 94.38 100 ALA B N 1
ATOM 2636 C CA . ALA B 1 100 ? 4.141 -28.047 -15.953 1 94.38 100 ALA B CA 1
ATOM 2637 C C . ALA B 1 100 ? 4.055 -29.062 -17.094 1 94.38 100 ALA B C 1
ATOM 2639 O O . ALA B 1 100 ? 4.617 -28.844 -18.156 1 94.38 100 ALA B O 1
ATOM 2640 N N . HIS B 1 101 ? 3.316 -30.109 -16.859 1 92.62 101 HIS B N 1
ATOM 2641 C CA . HIS B 1 101 ? 3.244 -31.203 -17.828 1 92.62 101 HIS B CA 1
ATOM 2642 C C . HIS B 1 101 ? 2.326 -30.828 -19 1 92.62 101 HIS B C 1
ATOM 2644 O O . HIS B 1 101 ? 2.34 -31.5 -20.031 1 92.62 101 HIS B O 1
ATOM 2650 N N . SER B 1 102 ? 1.502 -29.875 -18.766 1 94.06 102 SER B N 1
ATOM 2651 C CA . SER B 1 102 ? 0.607 -29.438 -19.844 1 94.06 102 SER B CA 1
ATOM 2652 C C . SER B 1 102 ? 1.366 -28.688 -20.922 1 94.06 102 SER B C 1
ATOM 2654 O O . SER B 1 102 ? 0.855 -28.484 -22.031 1 94.06 102 SER B O 1
ATOM 2656 N N . LEU B 1 103 ? 2.512 -28.297 -20.625 1 94.38 103 LEU B N 1
ATOM 2657 C CA . LEU B 1 103 ? 3.344 -27.547 -21.578 1 94.38 103 LEU B CA 1
ATOM 2658 C C . LEU B 1 103 ? 3.924 -28.484 -22.625 1 94.38 103 LEU B C 1
ATOM 2660 O O . LEU B 1 103 ? 4.094 -29.688 -22.375 1 94.38 103 LEU B O 1
ATOM 2664 N N . LEU B 1 104 ? 4.203 -27.938 -23.797 1 92.38 104 LEU B N 1
ATOM 2665 C CA . LEU B 1 104 ? 4.922 -28.688 -24.812 1 92.38 104 LEU B CA 1
ATOM 2666 C C . LEU B 1 104 ? 6.34 -29 -24.359 1 92.38 104 LEU B C 1
ATOM 2668 O O . LEU B 1 104 ? 6.891 -28.312 -23.484 1 92.38 104 LEU B O 1
ATOM 2672 N N . ALA B 1 105 ? 6.902 -30.016 -25.016 1 89.5 105 ALA B N 1
ATOM 2673 C CA . ALA B 1 105 ? 8.195 -30.547 -24.609 1 89.5 105 ALA B CA 1
ATOM 2674 C C . ALA B 1 105 ? 9.266 -29.469 -24.609 1 89.5 105 ALA B C 1
ATOM 2676 O O . ALA B 1 105 ? 10.078 -29.375 -23.672 1 89.5 105 ALA B O 1
ATOM 2677 N N . GLY B 1 106 ? 9.219 -28.672 -25.531 1 90.5 106 GLY B N 1
ATOM 2678 C CA . GLY B 1 106 ? 10.195 -27.594 -25.609 1 90.5 106 GLY B CA 1
ATOM 2679 C C . GLY B 1 106 ? 10.039 -26.562 -24.5 1 90.5 106 GLY B C 1
ATOM 2680 O O . GLY B 1 106 ? 11.031 -26.109 -23.938 1 90.5 106 GLY B O 1
ATOM 2681 N N . ALA B 1 107 ? 8.812 -26.297 -24.125 1 92.62 107 ALA B N 1
ATOM 2682 C CA . ALA B 1 107 ? 8.516 -25.297 -23.109 1 92.62 107 ALA B CA 1
ATOM 2683 C C . ALA B 1 107 ? 8.812 -25.844 -21.719 1 92.62 107 ALA B C 1
ATOM 2685 O O . ALA B 1 107 ? 9.125 -25.078 -20.797 1 92.62 107 ALA B O 1
ATOM 2686 N N . GLN B 1 108 ? 8.805 -27.141 -21.562 1 92.81 108 GLN B N 1
ATOM 2687 C CA . GLN B 1 108 ? 9.07 -27.766 -20.281 1 92.81 108 GLN B CA 1
ATOM 2688 C C . GLN B 1 108 ? 10.539 -27.625 -19.891 1 92.81 108 GLN B C 1
ATOM 2690 O O . GLN B 1 108 ? 10.898 -27.812 -18.719 1 92.81 108 GLN B O 1
ATOM 2695 N N . ARG B 1 109 ? 11.352 -27.266 -20.859 1 92.38 109 ARG B N 1
ATOM 2696 C CA . ARG B 1 109 ? 12.781 -27.141 -20.578 1 92.38 109 ARG B CA 1
ATOM 2697 C C . ARG B 1 109 ? 13.148 -25.719 -20.172 1 92.38 109 ARG B C 1
ATOM 2699 O O . ARG B 1 109 ? 14.281 -25.453 -19.766 1 92.38 109 ARG B O 1
ATOM 2706 N N . ASP B 1 110 ? 12.195 -24.844 -20.344 1 94.69 110 ASP B N 1
ATOM 2707 C CA . ASP B 1 110 ? 12.383 -23.453 -19.984 1 94.69 110 ASP B CA 1
ATOM 2708 C C . ASP B 1 110 ? 11.789 -23.141 -18.625 1 94.69 110 ASP B C 1
ATOM 2710 O O . ASP B 1 110 ? 10.57 -23.203 -18.438 1 94.69 110 ASP B O 1
ATOM 2714 N N . TYR B 1 111 ? 12.602 -22.688 -17.75 1 95.56 111 TYR B N 1
ATOM 2715 C CA . TYR B 1 111 ? 12.164 -22.453 -16.375 1 95.56 111 TYR B CA 1
ATOM 2716 C C . TYR B 1 111 ? 11.078 -21.375 -16.344 1 95.56 111 TYR B C 1
ATOM 2718 O O . TYR B 1 111 ? 10.094 -21.5 -15.609 1 95.56 111 TYR B O 1
ATOM 2726 N N . GLU B 1 112 ? 11.297 -20.312 -17.109 1 94.38 112 GLU B N 1
ATOM 2727 C CA . GLU B 1 112 ? 10.344 -19.203 -17.094 1 94.38 112 GLU B CA 1
ATOM 2728 C C . GLU B 1 112 ? 8.969 -19.656 -17.578 1 94.38 112 GLU B C 1
ATOM 2730 O O . GLU B 1 112 ? 7.941 -19.25 -17.016 1 94.38 112 GLU B O 1
ATOM 2735 N N . ALA B 1 113 ? 8.992 -20.484 -18.547 1 94.94 113 ALA B N 1
ATOM 2736 C CA . ALA B 1 113 ? 7.738 -21 -19.078 1 94.94 113 ALA B CA 1
ATOM 2737 C C . ALA B 1 113 ? 7.047 -21.906 -18.062 1 94.94 113 ALA B C 1
ATOM 2739 O O . ALA B 1 113 ? 5.832 -21.812 -17.859 1 94.94 113 ALA B O 1
ATOM 2740 N N . VAL B 1 114 ? 7.785 -22.719 -17.438 1 95.12 114 VAL B N 1
ATOM 2741 C CA . VAL B 1 114 ? 7.25 -23.641 -16.438 1 95.12 114 VAL B CA 1
ATOM 2742 C C . VAL B 1 114 ? 6.668 -22.844 -15.266 1 95.12 114 VAL B C 1
ATOM 2744 O O . VAL B 1 114 ? 5.543 -23.094 -14.836 1 95.12 114 VAL B O 1
ATOM 2747 N N . GLU B 1 115 ? 7.434 -21.922 -14.836 1 94.75 115 GLU B N 1
ATOM 2748 C CA . GLU B 1 115 ? 6.988 -21.109 -13.711 1 94.75 115 GLU B CA 1
ATOM 2749 C C . GLU B 1 115 ? 5.703 -20.359 -14.062 1 94.75 115 GLU B C 1
ATOM 2751 O O . GLU B 1 115 ? 4.773 -20.297 -13.258 1 94.75 115 GLU B O 1
ATOM 2756 N N . ARG B 1 116 ? 5.746 -19.781 -15.164 1 93.12 116 ARG B N 1
ATOM 2757 C CA . ARG B 1 116 ? 4.57 -19.047 -15.609 1 93.12 116 ARG B CA 1
ATOM 2758 C C . ARG B 1 116 ? 3.34 -19.938 -15.672 1 93.12 116 ARG B C 1
ATOM 2760 O O . ARG B 1 116 ? 2.256 -19.547 -15.234 1 93.12 116 ARG B O 1
ATOM 2767 N N . ALA B 1 117 ? 3.455 -21.109 -16.219 1 93.88 117 ALA B N 1
ATOM 2768 C CA . ALA B 1 117 ? 2.346 -22.062 -16.312 1 93.88 117 ALA B CA 1
ATOM 2769 C C . ALA B 1 117 ? 1.801 -22.422 -14.938 1 93.88 117 ALA B C 1
ATOM 2771 O O . ALA B 1 117 ? 0.585 -22.484 -14.742 1 93.88 117 ALA B O 1
ATOM 2772 N N . ILE B 1 118 ? 2.713 -22.609 -14.023 1 95 118 ILE B N 1
ATOM 2773 C CA . ILE B 1 118 ? 2.32 -22.969 -12.672 1 95 118 ILE B CA 1
ATOM 2774 C C . ILE B 1 118 ? 1.577 -21.797 -12.023 1 95 118 ILE B C 1
ATOM 2776 O O . ILE B 1 118 ? 0.502 -21.984 -11.445 1 95 118 ILE B O 1
ATOM 2780 N N . ARG B 1 119 ? 2.131 -20.688 -12.125 1 93.06 119 ARG B N 1
ATOM 2781 C CA . ARG B 1 119 ? 1.549 -19.5 -11.516 1 93.06 119 ARG B CA 1
ATOM 2782 C C . ARG B 1 119 ? 0.163 -19.219 -12.086 1 93.06 119 ARG B C 1
ATOM 2784 O O . ARG B 1 119 ? -0.762 -18.891 -11.344 1 93.06 119 ARG B O 1
ATOM 2791 N N . ASP B 1 120 ? 0.051 -19.406 -13.344 1 91 120 ASP B N 1
ATOM 2792 C CA . ASP B 1 120 ? -1.226 -19.188 -14.016 1 91 120 ASP B CA 1
ATOM 2793 C C . ASP B 1 120 ? -2.275 -20.188 -13.547 1 91 120 ASP B C 1
ATOM 2795 O O . ASP B 1 120 ? -3.395 -19.812 -13.195 1 91 120 ASP B O 1
ATOM 2799 N N . ARG B 1 121 ? -1.897 -21.406 -13.547 1 91.31 121 ARG B N 1
ATOM 2800 C CA . ARG B 1 121 ? -2.824 -22.469 -13.18 1 91.31 121 ARG B CA 1
ATOM 2801 C C . ARG B 1 121 ? -3.27 -22.328 -11.727 1 91.31 121 ARG B C 1
ATOM 2803 O O . ARG B 1 121 ? -4.43 -22.578 -11.398 1 91.31 121 ARG B O 1
ATOM 2810 N N . LEU B 1 122 ? -2.402 -21.875 -10.922 1 92.31 122 LEU B N 1
ATOM 2811 C CA . LEU B 1 122 ? -2.682 -21.844 -9.492 1 92.31 122 LEU B CA 1
ATOM 2812 C C . LEU B 1 122 ? -3.162 -20.453 -9.07 1 92.31 122 LEU B C 1
ATOM 2814 O O . LEU B 1 122 ? -3.436 -20.219 -7.887 1 92.31 122 LEU B O 1
ATOM 2818 N N . GLY B 1 123 ? -3.232 -19.578 -10.016 1 90.25 123 GLY B N 1
ATOM 2819 C CA . GLY B 1 123 ? -3.684 -18.234 -9.703 1 90.25 123 GLY B CA 1
ATOM 2820 C C . GLY B 1 123 ? -2.732 -17.484 -8.789 1 90.25 123 GLY B C 1
ATOM 2821 O O . GLY B 1 123 ? -3.164 -16.844 -7.828 1 90.25 123 GLY B O 1
ATOM 2822 N N . LEU B 1 124 ? -1.556 -17.641 -9.055 1 90.62 124 LEU B N 1
ATOM 2823 C CA . LEU B 1 124 ? -0.524 -17 -8.242 1 90.62 124 LEU B CA 1
ATOM 2824 C C . LEU B 1 124 ? -0.082 -15.68 -8.875 1 90.62 124 LEU B C 1
ATOM 2826 O O . LEU B 1 124 ? 1.103 -15.492 -9.164 1 90.62 124 LEU B O 1
ATOM 2830 N N . THR B 1 125 ? -0.996 -14.844 -9.219 1 90.44 125 THR B N 1
ATOM 2831 C CA . THR B 1 125 ? -0.731 -13.523 -9.781 1 90.44 125 THR B CA 1
ATOM 2832 C C . THR B 1 125 ? -0.989 -12.43 -8.742 1 90.44 125 THR B C 1
ATOM 2834 O O . THR B 1 125 ? -1.778 -12.625 -7.816 1 90.44 125 THR B O 1
ATOM 2837 N N . PRO B 1 126 ? -0.322 -11.352 -8.906 1 92.75 126 PRO B N 1
ATOM 2838 C CA . PRO B 1 126 ? -0.572 -10.25 -7.977 1 92.75 126 PRO B CA 1
ATOM 2839 C C . PRO B 1 126 ? -2.051 -9.883 -7.879 1 92.75 126 PRO B C 1
ATOM 2841 O O . PRO B 1 126 ? -2.557 -9.625 -6.785 1 92.75 126 PRO B O 1
ATOM 2844 N N . GLU B 1 127 ? -2.691 -9.914 -8.992 1 93.06 127 GLU B N 1
ATOM 2845 C CA . GLU B 1 127 ? -4.109 -9.57 -9 1 93.06 127 GLU B CA 1
ATOM 2846 C C . GLU B 1 127 ? -4.93 -10.578 -8.203 1 93.06 127 GLU B C 1
ATOM 2848 O O . GLU B 1 127 ? -5.852 -10.195 -7.48 1 93.06 127 GLU B O 1
ATOM 2853 N N . GLU B 1 128 ? -4.672 -11.789 -8.359 1 94.12 128 GLU B N 1
ATOM 2854 C CA . GLU B 1 128 ? -5.398 -12.805 -7.594 1 94.12 128 GLU B CA 1
ATOM 2855 C C . GLU B 1 128 ? -5.121 -12.672 -6.102 1 94.12 128 GLU B C 1
ATOM 2857 O O . GLU B 1 128 ? -6.02 -12.867 -5.277 1 94.12 128 GLU B O 1
ATOM 2862 N N . HIS B 1 129 ? -3.912 -12.391 -5.781 1 96.19 129 HIS B N 1
ATOM 2863 C CA . HIS B 1 129 ? -3.572 -12.156 -4.383 1 96.19 129 HIS B CA 1
ATOM 2864 C C . HIS B 1 129 ? -4.293 -10.93 -3.834 1 96.19 129 HIS B C 1
ATOM 2866 O O . HIS B 1 129 ? -4.766 -10.938 -2.695 1 96.19 129 HIS B O 1
ATOM 2872 N N . ARG B 1 130 ? -4.34 -9.875 -4.625 1 97.56 130 ARG B N 1
ATOM 2873 C CA . ARG B 1 130 ? -5.105 -8.695 -4.238 1 97.56 130 ARG B CA 1
ATOM 2874 C C . ARG B 1 130 ? -6.555 -9.062 -3.928 1 97.56 130 ARG B C 1
ATOM 2876 O O . ARG B 1 130 ? -7.109 -8.625 -2.92 1 97.56 130 ARG B O 1
ATOM 2883 N N . ARG B 1 131 ? -7.152 -9.805 -4.812 1 96.06 131 ARG B N 1
ATOM 2884 C CA . ARG B 1 131 ? -8.539 -10.219 -4.633 1 96.06 131 ARG B CA 1
ATOM 2885 C C . ARG B 1 131 ? -8.719 -10.992 -3.33 1 96.06 131 ARG B C 1
ATOM 2887 O O . ARG B 1 131 ? -9.664 -10.75 -2.578 1 96.06 131 ARG B O 1
ATOM 2894 N N . ARG B 1 132 ? -7.816 -11.914 -3.084 1 96.19 132 ARG B N 1
ATOM 2895 C CA . ARG B 1 132 ? -7.863 -12.688 -1.847 1 96.19 132 ARG B CA 1
ATOM 2896 C C . ARG B 1 132 ? -7.668 -11.789 -0.631 1 96.19 132 ARG B C 1
ATOM 2898 O O . ARG B 1 132 ? -8.328 -11.969 0.394 1 96.19 132 ARG B O 1
ATOM 2905 N N . PHE B 1 133 ? -6.754 -10.891 -0.729 1 98.25 133 PHE B N 1
ATOM 2906 C CA . PHE B 1 133 ? -6.465 -9.922 0.325 1 98.25 133 PHE B CA 1
ATOM 2907 C C . PHE B 1 133 ? -7.719 -9.141 0.696 1 98.25 133 PHE B C 1
ATOM 2909 O O . PHE B 1 133 ? -8.031 -8.977 1.879 1 98.25 133 PHE B O 1
ATOM 2916 N N . ARG B 1 134 ? -8.438 -8.711 -0.327 1 98.19 134 ARG B N 1
ATOM 2917 C CA . ARG B 1 134 ? -9.617 -7.879 -0.113 1 98.19 134 ARG B CA 1
ATOM 2918 C C . ARG B 1 134 ? -10.805 -8.719 0.339 1 98.19 134 ARG B C 1
ATOM 2920 O O . ARG B 1 134 ? -11.664 -8.242 1.084 1 98.19 134 ARG B O 1
ATOM 2927 N N . ALA B 1 135 ? -10.828 -9.906 -0.026 1 97.19 135 ALA B N 1
ATOM 2928 C CA . ALA B 1 135 ? -12 -10.742 0.218 1 97.19 135 ALA B CA 1
ATOM 2929 C C . ALA B 1 135 ? -11.836 -11.539 1.509 1 97.19 135 ALA B C 1
ATOM 2931 O O . ALA B 1 135 ? -12.797 -12.148 1.99 1 97.19 135 ALA B O 1
ATOM 2932 N N . LEU B 1 136 ? -10.688 -11.57 2.105 1 96.81 136 LEU B N 1
ATOM 2933 C CA . LEU B 1 136 ? -10.414 -12.398 3.271 1 96.81 136 LEU B CA 1
ATOM 2934 C C . LEU B 1 136 ? -11.312 -12.016 4.438 1 96.81 136 LEU B C 1
ATOM 2936 O O . LEU B 1 136 ? -11.258 -10.883 4.926 1 96.81 136 LEU B O 1
ATOM 2940 N N . PRO B 1 137 ? -12.109 -12.906 4.934 1 96.12 137 PRO B N 1
ATOM 2941 C CA . PRO B 1 137 ? -13.023 -12.586 6.031 1 96.12 137 PRO B CA 1
ATOM 2942 C C . PRO B 1 137 ? -12.406 -12.844 7.406 1 96.12 137 PRO B C 1
ATOM 2944 O O . PRO B 1 137 ? -11.492 -13.664 7.531 1 96.12 137 PRO B O 1
ATOM 2947 N N . PHE B 1 138 ? -12.82 -12.156 8.336 1 96.69 138 PHE B N 1
ATOM 2948 C CA . PHE B 1 138 ? -12.641 -12.516 9.734 1 96.69 138 PHE B CA 1
ATOM 2949 C C . PHE B 1 138 ? -13.828 -13.328 10.242 1 96.69 138 PHE B C 1
ATOM 2951 O O . PHE B 1 138 ? -14.914 -12.773 10.461 1 96.69 138 PHE B O 1
ATOM 2958 N N . ALA B 1 139 ? -13.602 -14.57 10.359 1 91.38 139 ALA B N 1
ATOM 2959 C CA . ALA B 1 139 ? -14.719 -15.445 10.703 1 91.38 139 ALA B CA 1
ATOM 2960 C C . ALA B 1 139 ? -14.844 -15.609 12.219 1 91.38 139 ALA B C 1
ATOM 2962 O O . ALA B 1 139 ? -13.93 -15.242 12.961 1 91.38 139 ALA B O 1
ATOM 2963 N N . GLU B 1 140 ? -16.016 -16.078 12.555 1 85.44 140 GLU B N 1
ATOM 2964 C CA . GLU B 1 140 ? -16.234 -16.344 13.969 1 85.44 140 GLU B CA 1
ATOM 2965 C C . GLU B 1 140 ? -15.234 -17.359 14.5 1 85.44 140 GLU B C 1
ATOM 2967 O O . GLU B 1 140 ? -15 -18.406 13.875 1 85.44 140 GLU B O 1
ATOM 2972 N N . GLY B 1 141 ? -14.609 -17.062 15.609 1 87 141 GLY B N 1
ATOM 2973 C CA . GLY B 1 141 ? -13.641 -17.969 16.219 1 87 141 GLY B CA 1
ATOM 2974 C C . GLY B 1 141 ? -12.219 -17.719 15.734 1 87 141 GLY B C 1
ATOM 2975 O O . GLY B 1 141 ? -11.273 -18.297 16.281 1 87 141 GLY B O 1
ATOM 2976 N N . ASP B 1 142 ? -12.047 -16.953 14.75 1 91.5 142 ASP B N 1
ATOM 2977 C CA . ASP B 1 142 ? -10.711 -16.656 14.25 1 91.5 142 ASP B CA 1
ATOM 2978 C C . ASP B 1 142 ? -9.906 -15.867 15.281 1 91.5 142 ASP B C 1
ATOM 2980 O O . ASP B 1 142 ? -10.469 -15.07 16.047 1 91.5 142 ASP B O 1
ATOM 2984 N N . ARG B 1 143 ? -8.641 -16.062 15.258 1 94.69 143 ARG B N 1
ATOM 2985 C CA . ARG B 1 143 ? -7.734 -15.227 16.047 1 94.69 143 ARG B CA 1
ATOM 2986 C C . ARG B 1 143 ? -7.242 -14.031 15.242 1 94.69 143 ARG B C 1
ATOM 2988 O O . ARG B 1 143 ? -6.785 -14.188 14.109 1 94.69 143 ARG B O 1
ATOM 2995 N N . PRO B 1 144 ? -7.258 -12.914 15.883 1 97.19 144 PRO B N 1
ATOM 2996 C CA . PRO B 1 144 ? -6.789 -11.727 15.18 1 97.19 144 PRO B CA 1
ATOM 2997 C C . PRO B 1 144 ? -5.363 -11.875 14.648 1 97.19 144 PRO B C 1
ATOM 2999 O O . PRO B 1 144 ? -5.062 -11.422 13.539 1 97.19 144 PRO B O 1
ATOM 3002 N N . PHE B 1 145 ? -4.578 -12.531 15.367 1 96.81 145 PHE B N 1
ATOM 3003 C CA . PHE B 1 145 ? -3.193 -12.719 14.938 1 96.81 145 PHE B CA 1
ATOM 3004 C C . PHE B 1 145 ? -3.127 -13.508 13.641 1 96.81 145 PHE B C 1
ATOM 3006 O O . PHE B 1 145 ? -2.432 -13.117 12.703 1 96.81 145 PHE B O 1
ATOM 3013 N N . THR B 1 146 ? -3.816 -14.586 13.586 1 96.81 146 THR B N 1
ATOM 3014 C CA . THR B 1 146 ? -3.822 -15.438 12.406 1 96.81 146 THR B CA 1
ATOM 3015 C C . THR B 1 146 ? -4.398 -14.688 11.203 1 96.81 146 THR B C 1
ATOM 3017 O O . THR B 1 146 ? -3.873 -14.789 10.094 1 96.81 146 THR B O 1
ATOM 3020 N N . TYR B 1 147 ? -5.523 -14.039 11.492 1 97.75 147 TYR B N 1
ATOM 3021 C CA . TYR B 1 147 ? -6.141 -13.219 10.453 1 97.75 147 TYR B CA 1
ATOM 3022 C C . TYR B 1 147 ? -5.152 -12.195 9.898 1 97.75 147 TYR B C 1
ATOM 3024 O O . TYR B 1 147 ? -4.984 -12.086 8.688 1 97.75 147 TYR B O 1
ATOM 3032 N N . ALA B 1 148 ? -4.402 -11.516 10.758 1 98.31 148 ALA B N 1
ATOM 3033 C CA . ALA B 1 148 ? -3.422 -10.508 10.375 1 98.31 148 ALA B CA 1
ATOM 3034 C C . ALA B 1 148 ? -2.289 -11.125 9.562 1 98.31 148 ALA B C 1
ATOM 3036 O O . ALA B 1 148 ? -1.812 -10.523 8.594 1 98.31 148 ALA B O 1
ATOM 3037 N N . GLN B 1 149 ? -1.885 -12.234 9.922 1 96.94 149 GLN B N 1
ATOM 3038 C CA . GLN B 1 149 ? -0.808 -12.914 9.211 1 96.94 149 GLN B CA 1
ATOM 3039 C C . GLN B 1 149 ? -1.23 -13.281 7.793 1 96.94 149 GLN B C 1
ATOM 3041 O O . GLN B 1 149 ? -0.449 -13.141 6.852 1 96.94 149 GLN B O 1
ATOM 3046 N N . GLN B 1 150 ? -2.428 -13.766 7.711 1 96.94 150 GLN B N 1
ATOM 3047 C CA . GLN B 1 150 ? -2.945 -14.109 6.391 1 96.94 150 GLN B CA 1
ATOM 3048 C C . GLN B 1 150 ? -3.047 -12.883 5.496 1 96.94 150 GLN B C 1
ATOM 3050 O O . GLN B 1 150 ? -2.68 -12.93 4.32 1 96.94 150 GLN B O 1
ATOM 3055 N N . LEU B 1 151 ? -3.51 -11.805 6.078 1 98.38 151 LEU B N 1
ATOM 3056 C CA . LEU B 1 151 ? -3.596 -10.555 5.332 1 98.38 151 LEU B CA 1
ATOM 3057 C C . LEU B 1 151 ? -2.215 -10.094 4.879 1 98.38 151 LEU B C 1
ATOM 3059 O O . LEU B 1 151 ? -2.031 -9.719 3.719 1 98.38 151 LEU B O 1
ATOM 3063 N N . ARG B 1 152 ? -1.303 -10.141 5.777 1 97.75 152 ARG B N 1
ATOM 3064 C CA . ARG B 1 152 ? 0.065 -9.734 5.465 1 97.75 152 ARG B CA 1
ATOM 3065 C C . ARG B 1 152 ? 0.638 -10.57 4.328 1 97.75 152 ARG B C 1
ATOM 3067 O O . ARG B 1 152 ? 1.289 -10.039 3.426 1 97.75 152 ARG B O 1
ATOM 3074 N N . ASP B 1 153 ? 0.398 -11.852 4.402 1 95.69 153 ASP B N 1
ATOM 3075 C CA . ASP B 1 153 ? 0.902 -12.758 3.373 1 95.69 153 ASP B CA 1
ATOM 3076 C C . ASP B 1 153 ? 0.317 -12.406 2.006 1 95.69 153 ASP B C 1
ATOM 3078 O O . ASP B 1 153 ? 1.049 -12.305 1.019 1 95.69 153 ASP B O 1
ATOM 3082 N N . GLN B 1 154 ? -0.98 -12.242 1.971 1 97.12 154 GLN B N 1
ATOM 3083 C CA . GLN B 1 154 ? -1.631 -11.898 0.71 1 97.12 154 GLN B CA 1
ATOM 3084 C C . GLN B 1 154 ? -1.187 -10.523 0.217 1 97.12 154 GLN B C 1
ATOM 3086 O O . GLN B 1 154 ? -0.96 -10.336 -0.979 1 97.12 154 GLN B O 1
ATOM 3091 N N . ALA B 1 155 ? -1.04 -9.578 1.094 1 98.44 155 ALA B N 1
ATOM 3092 C CA . ALA B 1 155 ? -0.589 -8.234 0.734 1 98.44 155 ALA B CA 1
ATOM 3093 C C . ALA B 1 155 ? 0.821 -8.266 0.153 1 98.44 155 ALA B C 1
ATOM 3095 O O . ALA B 1 155 ? 1.11 -7.582 -0.83 1 98.44 155 ALA B O 1
ATOM 3096 N N . ARG B 1 156 ? 1.676 -9.008 0.755 1 97.06 156 ARG B N 1
ATOM 3097 C CA . ARG B 1 156 ? 3.053 -9.133 0.287 1 97.06 156 ARG B CA 1
ATOM 3098 C C . ARG B 1 156 ? 3.1 -9.695 -1.131 1 97.06 156 ARG B C 1
ATOM 3100 O O . ARG B 1 156 ? 3.854 -9.203 -1.974 1 97.06 156 ARG B O 1
ATOM 3107 N N . ARG B 1 157 ? 2.334 -10.664 -1.348 1 94.81 157 ARG B N 1
ATOM 3108 C CA . ARG B 1 157 ? 2.316 -11.305 -2.658 1 94.81 157 ARG B CA 1
ATOM 3109 C C . ARG B 1 157 ? 1.653 -10.406 -3.697 1 94.81 157 ARG B C 1
ATOM 3111 O O . ARG B 1 157 ? 2.027 -10.43 -4.871 1 94.81 157 ARG B O 1
ATOM 3118 N N . TRP B 1 158 ? 0.741 -9.633 -3.248 1 97.25 158 TRP B N 1
ATOM 3119 C CA . TRP B 1 158 ? 0.083 -8.656 -4.109 1 97.25 158 TRP B CA 1
ATOM 3120 C C . TRP B 1 158 ? 1.029 -7.516 -4.461 1 97.25 158 TRP B C 1
ATOM 3122 O O . TRP B 1 158 ? 1.274 -7.242 -5.637 1 97.25 158 TRP B O 1
ATOM 3132 N N . LEU B 1 159 ? 1.642 -6.969 -3.488 1 98 159 LEU B N 1
ATOM 3133 C CA . LEU B 1 159 ? 2.371 -5.719 -3.656 1 98 159 LEU B CA 1
ATOM 3134 C C . LEU B 1 159 ? 3.842 -5.98 -3.961 1 98 159 LEU B C 1
ATOM 3136 O O . LEU B 1 159 ? 4.535 -5.113 -4.492 1 98 159 LEU B O 1
ATOM 3140 N N . GLY B 1 160 ? 4.328 -7.039 -3.59 1 95.44 160 GLY B N 1
ATOM 3141 C CA . GLY B 1 160 ? 5.664 -7.488 -3.953 1 95.44 160 GLY B CA 1
ATOM 3142 C C . GLY B 1 160 ? 6.762 -6.578 -3.438 1 95.44 160 GLY B C 1
ATOM 3143 O O . GLY B 1 160 ? 7.523 -6.012 -4.223 1 95.44 160 GLY B O 1
ATOM 3144 N N . PRO B 1 161 ? 6.895 -6.52 -2.121 1 95.62 161 PRO B N 1
ATOM 3145 C CA . PRO B 1 161 ? 7.93 -5.645 -1.562 1 95.62 161 PRO B CA 1
ATOM 3146 C C . PRO B 1 161 ? 9.344 -6.094 -1.929 1 95.62 161 PRO B C 1
ATOM 3148 O O . PRO B 1 161 ? 10.289 -5.301 -1.861 1 95.62 161 PRO B O 1
ATOM 3151 N N . GLU B 1 162 ? 9.57 -7.273 -2.377 1 89.31 162 GLU B N 1
ATOM 3152 C CA . GLU B 1 162 ? 10.875 -7.793 -2.77 1 89.31 162 GLU B CA 1
ATOM 3153 C C . GLU B 1 162 ? 11.234 -7.367 -4.188 1 89.31 162 GLU B C 1
ATOM 3155 O O . GLU B 1 162 ? 12.406 -7.379 -4.566 1 89.31 162 GLU B O 1
ATOM 3160 N N . ARG B 1 163 ? 10.312 -7.016 -4.895 1 90.31 163 ARG B N 1
ATOM 3161 C CA . ARG B 1 163 ? 10.531 -6.746 -6.312 1 90.31 163 ARG B CA 1
ATOM 3162 C C . ARG B 1 163 ? 10.242 -5.285 -6.645 1 90.31 163 ARG B C 1
ATOM 3164 O O . ARG B 1 163 ? 10.711 -4.773 -7.664 1 90.31 163 ARG B O 1
ATOM 3171 N N . ASN B 1 164 ? 9.469 -4.684 -5.809 1 94.25 164 ASN B N 1
ATOM 3172 C CA . ASN B 1 164 ? 9.008 -3.334 -6.117 1 94.25 164 ASN B CA 1
ATOM 3173 C C . ASN B 1 164 ? 9.555 -2.311 -5.125 1 94.25 164 ASN B C 1
ATOM 3175 O O . ASN B 1 164 ? 9.719 -2.613 -3.941 1 94.25 164 ASN B O 1
ATOM 3179 N N . THR B 1 165 ? 9.797 -1.173 -5.688 1 96 165 THR B N 1
ATOM 3180 C CA . THR B 1 165 ? 10.203 -0.056 -4.844 1 96 165 THR B CA 1
ATOM 3181 C C . THR B 1 165 ? 9.016 0.498 -4.062 1 96 165 THR B C 1
ATOM 3183 O O . THR B 1 165 ? 7.867 0.214 -4.391 1 96 165 THR B O 1
ATOM 3186 N N . PRO B 1 166 ? 9.273 1.26 -3.066 1 97.31 166 PRO B N 1
ATOM 3187 C CA . PRO B 1 166 ? 8.18 1.887 -2.318 1 97.31 166 PRO B CA 1
ATOM 3188 C C . PRO B 1 166 ? 7.238 2.688 -3.211 1 97.31 166 PRO B C 1
ATOM 3190 O O . PRO B 1 166 ? 6.016 2.586 -3.07 1 97.31 166 PRO B O 1
ATOM 3193 N N . ASP B 1 167 ? 7.832 3.42 -4.172 1 97.44 167 ASP B N 1
ATOM 3194 C CA . ASP B 1 167 ? 7.012 4.227 -5.074 1 97.44 167 ASP B CA 1
ATOM 3195 C C . ASP B 1 167 ? 6.113 3.342 -5.938 1 97.44 167 ASP B C 1
ATOM 3197 O O . ASP B 1 167 ? 4.957 3.689 -6.195 1 97.44 167 ASP B O 1
ATOM 3201 N N . GLU B 1 168 ? 6.633 2.287 -6.312 1 97.06 168 GLU B N 1
ATOM 3202 C CA . GLU B 1 168 ? 5.871 1.367 -7.152 1 97.06 168 GLU B CA 1
ATOM 3203 C C . GLU B 1 168 ? 4.719 0.737 -6.375 1 97.06 168 GLU B C 1
ATOM 3205 O O . GLU B 1 168 ? 3.635 0.524 -6.922 1 97.06 168 GLU B O 1
ATOM 3210 N N . ILE B 1 169 ? 4.965 0.439 -5.164 1 98.5 169 ILE B N 1
ATOM 3211 C CA . ILE B 1 169 ? 3.92 -0.134 -4.324 1 98.5 169 ILE B CA 1
ATOM 3212 C C . ILE B 1 169 ? 2.809 0.891 -4.109 1 98.5 169 ILE B C 1
ATOM 3214 O O . ILE B 1 169 ? 1.625 0.562 -4.207 1 98.5 169 ILE B O 1
ATOM 3218 N N . VAL B 1 170 ? 3.188 2.09 -3.848 1 98.56 170 VAL B N 1
ATOM 3219 C CA . VAL B 1 170 ? 2.217 3.166 -3.672 1 98.56 170 VAL B CA 1
ATOM 3220 C C . VAL B 1 170 ? 1.351 3.289 -4.922 1 98.56 170 VAL B C 1
ATOM 3222 O O . VAL B 1 170 ? 0.134 3.467 -4.828 1 98.56 170 VAL B O 1
ATOM 3225 N N . GLU B 1 171 ? 1.975 3.16 -6.031 1 98.06 171 GLU B N 1
ATOM 3226 C CA . GLU B 1 171 ? 1.254 3.26 -7.293 1 98.06 171 GLU B CA 1
ATOM 3227 C C . GLU B 1 171 ? 0.249 2.123 -7.449 1 98.06 171 GLU B C 1
ATOM 3229 O O . GLU B 1 171 ? -0.84 2.318 -7.992 1 98.06 171 GLU B O 1
ATOM 3234 N N . GLN B 1 172 ? 0.605 0.979 -7.012 1 98.12 172 GLN B N 1
ATOM 3235 C CA . GLN B 1 172 ? -0.303 -0.16 -7.082 1 98.12 172 GLN B CA 1
ATOM 3236 C C . GLN B 1 172 ? -1.527 0.057 -6.195 1 98.12 172 GLN B C 1
ATOM 3238 O O . GLN B 1 172 ? -2.648 -0.271 -6.59 1 98.12 172 GLN B O 1
ATOM 3243 N N . VAL B 1 173 ? -1.317 0.622 -5.078 1 98.75 173 VAL B N 1
ATOM 3244 C CA . VAL B 1 173 ? -2.414 0.924 -4.164 1 98.75 173 VAL B CA 1
ATOM 3245 C C . VAL B 1 173 ? -3.314 1.995 -4.773 1 98.75 173 VAL B C 1
ATOM 3247 O O . VAL B 1 173 ? -4.543 1.887 -4.723 1 98.75 173 VAL B O 1
ATOM 3250 N N . ALA B 1 174 ? -2.684 3.006 -5.348 1 98.75 174 ALA B N 1
ATOM 3251 C CA . ALA B 1 174 ? -3.432 4.062 -6.02 1 98.75 174 ALA B CA 1
ATOM 3252 C C . ALA B 1 174 ? -4.23 3.51 -7.195 1 98.75 174 ALA B C 1
ATOM 3254 O O . ALA B 1 174 ? -5.355 3.939 -7.449 1 98.75 174 ALA B O 1
ATOM 3255 N N . LEU B 1 175 ? -3.621 2.588 -7.887 1 98.62 175 LEU B N 1
ATOM 3256 C CA . LEU B 1 175 ? -4.281 1.949 -9.023 1 98.62 175 LEU B CA 1
ATOM 3257 C C . LEU B 1 175 ? -5.562 1.251 -8.578 1 98.62 175 LEU B C 1
ATOM 3259 O O . LEU B 1 175 ? -6.609 1.406 -9.219 1 98.62 175 LEU B O 1
ATOM 3263 N N . GLU B 1 176 ? -5.453 0.493 -7.539 1 98.44 176 GLU B N 1
ATOM 3264 C CA . GLU B 1 176 ? -6.637 -0.187 -7.023 1 98.44 176 GLU B CA 1
ATOM 3265 C C . GLU B 1 176 ? -7.75 0.807 -6.703 1 98.44 176 GLU B C 1
ATOM 3267 O O . GLU B 1 176 ? -8.898 0.62 -7.121 1 98.44 176 GLU B O 1
ATOM 3272 N N . ARG B 1 177 ? -7.387 1.858 -5.945 1 98.56 177 ARG B N 1
ATOM 3273 C CA . ARG B 1 177 ? -8.375 2.848 -5.535 1 98.56 177 ARG B CA 1
ATOM 3274 C C . ARG B 1 177 ? -8.938 3.594 -6.742 1 98.56 177 ARG B C 1
ATOM 3276 O O . ARG B 1 177 ? -10.117 3.945 -6.766 1 98.56 177 ARG B O 1
ATOM 3283 N N . PHE B 1 178 ? -8.148 3.885 -7.742 1 98.75 178 PHE B N 1
ATOM 3284 C CA . PHE B 1 178 ? -8.578 4.551 -8.969 1 98.75 178 PHE B CA 1
ATOM 3285 C C . PHE B 1 178 ? -9.68 3.75 -9.664 1 98.75 178 PHE B C 1
ATOM 3287 O O . PHE B 1 178 ? -10.734 4.293 -9.992 1 98.75 178 PHE B O 1
ATOM 3294 N N . ILE B 1 179 ? -9.43 2.516 -9.781 1 98.5 179 ILE B N 1
ATOM 3295 C CA . ILE B 1 179 ? -10.375 1.647 -10.469 1 98.5 179 ILE B CA 1
ATOM 3296 C C . ILE B 1 179 ? -11.672 1.559 -9.664 1 98.5 179 ILE B C 1
ATOM 3298 O O . ILE B 1 179 ? -12.766 1.637 -10.227 1 98.5 179 ILE B O 1
ATOM 3302 N N . GLU B 1 180 ? -11.586 1.469 -8.391 1 97.75 180 GLU B N 1
ATOM 3303 C CA . GLU B 1 180 ? -12.734 1.364 -7.496 1 97.75 180 GLU B CA 1
ATOM 3304 C C . GLU B 1 180 ? -13.57 2.643 -7.52 1 97.75 180 GLU B C 1
ATOM 3306 O O . GLU B 1 180 ? -14.781 2.602 -7.316 1 97.75 180 GLU B O 1
ATOM 3311 N N . GLY B 1 181 ? -12.938 3.74 -7.719 1 97.88 181 GLY B N 1
ATOM 3312 C CA . GLY B 1 181 ? -13.609 5.027 -7.594 1 97.88 181 GLY B CA 1
ATOM 3313 C C . GLY B 1 181 ? -14.281 5.473 -8.875 1 97.88 181 GLY B C 1
ATOM 3314 O O . GLY B 1 181 ? -15.055 6.434 -8.875 1 97.88 181 GLY B O 1
ATOM 3315 N N . LEU B 1 182 ? -14.047 4.805 -9.891 1 97.56 182 LEU B N 1
ATOM 3316 C CA . LEU B 1 182 ? -14.641 5.137 -11.18 1 97.56 182 LEU B CA 1
ATOM 3317 C C . LEU B 1 182 ? -16.109 4.727 -11.219 1 97.56 182 LEU B C 1
ATOM 3319 O O . LEU B 1 182 ? -16.547 3.857 -10.453 1 97.56 182 LEU B O 1
ATOM 3323 N N . PRO B 1 183 ? -16.875 5.406 -12.117 1 96.06 183 PRO B N 1
ATOM 3324 C CA . PRO B 1 183 ? -18.234 4.918 -12.328 1 96.06 183 PRO B CA 1
ATOM 3325 C C . PRO B 1 183 ? -18.281 3.432 -12.68 1 96.06 183 PRO B C 1
ATOM 3327 O O . PRO B 1 183 ? -17.375 2.92 -13.344 1 96.06 183 PRO B O 1
ATOM 3330 N N . ALA B 1 184 ? -19.328 2.764 -12.406 1 96.19 184 ALA B N 1
ATOM 3331 C CA . ALA B 1 184 ? -19.438 1.308 -12.438 1 96.19 184 ALA B CA 1
ATOM 3332 C C . ALA B 1 184 ? -19.078 0.761 -13.82 1 96.19 184 ALA B C 1
ATOM 3334 O O . ALA B 1 184 ? -18.297 -0.184 -13.938 1 96.19 184 ALA B O 1
ATOM 3335 N N . ARG B 1 185 ? -19.641 1.322 -14.82 1 95.62 185 ARG B N 1
ATOM 3336 C CA . ARG B 1 185 ? -19.406 0.839 -16.172 1 95.62 185 ARG B CA 1
ATOM 3337 C C . ARG B 1 185 ? -17.938 0.995 -16.578 1 95.62 185 ARG B C 1
ATOM 3339 O O . ARG B 1 185 ? -17.359 0.091 -17.172 1 95.62 185 ARG B O 1
ATOM 3346 N N . THR B 1 186 ? -17.391 2.141 -16.281 1 96.88 186 THR B N 1
ATOM 3347 C CA . THR B 1 186 ? -16 2.408 -16.609 1 96.88 186 THR B CA 1
ATOM 3348 C C . THR B 1 186 ? -15.07 1.527 -15.789 1 96.88 186 THR B C 1
ATOM 3350 O O . THR B 1 186 ? -14.062 1.032 -16.297 1 96.88 186 THR B O 1
ATOM 3353 N N . SER B 1 187 ? -15.367 1.445 -1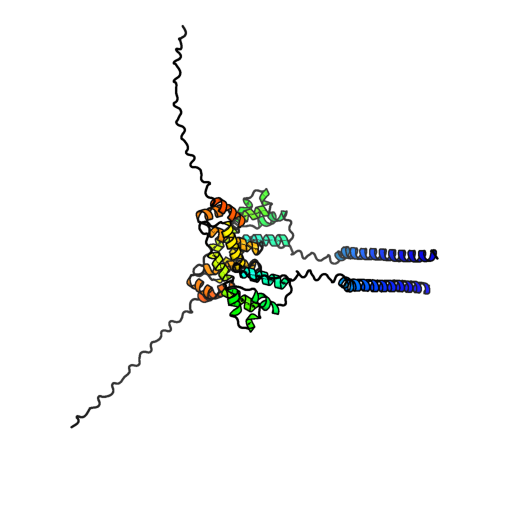4.531 1 97.75 187 SER B N 1
ATOM 3354 C CA . SER B 1 187 ? -14.578 0.573 -13.664 1 97.75 187 SER B CA 1
ATOM 3355 C C . SER B 1 187 ? -14.516 -0.845 -14.219 1 97.75 187 SER B C 1
ATOM 3357 O O . SER B 1 187 ? -13.438 -1.44 -14.289 1 97.75 187 SER B O 1
ATOM 3359 N N . THR B 1 188 ? -15.625 -1.43 -14.578 1 97.75 188 THR B N 1
ATOM 3360 C CA . THR B 1 188 ? -15.688 -2.766 -15.164 1 97.75 188 THR B CA 1
ATOM 3361 C C . THR B 1 188 ? -14.852 -2.838 -16.438 1 97.75 188 THR B C 1
ATOM 3363 O O . THR B 1 188 ? -14.125 -3.814 -16.656 1 97.75 188 THR B O 1
ATOM 3366 N N . TRP B 1 189 ? -14.961 -1.826 -17.234 1 97.38 189 TRP B N 1
ATOM 3367 C CA . TRP B 1 189 ? -14.211 -1.736 -18.469 1 97.38 189 TRP B CA 1
ATOM 3368 C C . TRP B 1 189 ? -12.711 -1.753 -18.203 1 97.38 189 TRP B C 1
ATOM 3370 O O . TRP B 1 189 ? -11.969 -2.488 -18.859 1 97.38 189 TRP B O 1
ATOM 3380 N N . VAL B 1 190 ? -12.289 -1.001 -17.312 1 98 190 VAL B N 1
ATOM 3381 C CA . VAL B 1 190 ? -10.867 -0.909 -16.984 1 98 190 VAL B CA 1
ATOM 3382 C C . VAL B 1 190 ? -10.375 -2.244 -16.438 1 98 190 VAL B C 1
ATOM 3384 O O . VAL B 1 190 ? -9.297 -2.717 -16.797 1 98 190 VAL B O 1
ATOM 3387 N N . ARG B 1 191 ? -11.156 -2.824 -15.562 1 96.94 191 ARG B N 1
ATOM 3388 C CA . ARG B 1 191 ? -10.797 -4.125 -15.008 1 96.94 191 ARG B CA 1
ATOM 3389 C C . ARG B 1 191 ? -10.641 -5.168 -16.109 1 96.94 191 ARG B C 1
ATOM 3391 O O . ARG B 1 191 ? -9.727 -5.988 -16.078 1 96.94 191 ARG B O 1
ATOM 3398 N N . TYR B 1 192 ? -11.57 -5.105 -17.016 1 95.81 192 TYR B N 1
ATOM 3399 C CA . TYR B 1 192 ? -11.555 -6.043 -18.141 1 95.81 192 TYR B CA 1
ATOM 3400 C C . TYR B 1 192 ? -10.258 -5.938 -18.922 1 95.81 192 TYR B C 1
ATOM 3402 O O . TYR B 1 192 ? -9.727 -6.941 -19.406 1 95.81 192 TYR B O 1
ATOM 3410 N N . HIS B 1 193 ? -9.664 -4.824 -19.062 1 96.56 193 HIS B N 1
ATOM 3411 C CA . HIS B 1 193 ? -8.469 -4.594 -19.859 1 96.56 193 HIS B CA 1
ATOM 3412 C C . HIS B 1 193 ? -7.199 -4.805 -19.031 1 96.56 193 HIS B C 1
ATOM 3414 O O . HIS B 1 193 ? -6.09 -4.723 -19.562 1 96.56 193 HIS B O 1
ATOM 3420 N N . ARG B 1 194 ? -7.281 -5.02 -17.766 1 93.69 194 ARG B N 1
ATOM 3421 C CA . ARG B 1 194 ? -6.195 -5.406 -16.859 1 93.69 194 ARG B CA 1
ATOM 3422 C C . ARG B 1 194 ? -4.996 -4.477 -17.031 1 93.69 194 ARG B C 1
ATOM 3424 O O . ARG B 1 194 ? -3.906 -4.922 -17.406 1 93.69 194 ARG B O 1
ATOM 3431 N N . PRO B 1 195 ? -5.148 -3.262 -16.641 1 96.5 195 PRO B N 1
ATOM 3432 C CA . PRO B 1 195 ? -4.027 -2.33 -16.781 1 96.5 195 PRO B CA 1
ATOM 3433 C C . PRO B 1 195 ? -2.818 -2.74 -15.938 1 96.5 195 PRO B C 1
ATOM 3435 O O . PRO B 1 195 ? -2.977 -3.236 -14.82 1 96.5 195 PRO B O 1
ATOM 3438 N N . GLU B 1 196 ? -1.64 -2.498 -16.469 1 92.19 196 GLU B N 1
ATOM 3439 C CA . GLU B 1 196 ? -0.402 -2.893 -15.805 1 92.19 196 GLU B CA 1
ATOM 3440 C C . GLU B 1 196 ? 0.022 -1.854 -14.766 1 92.19 196 GLU B C 1
ATOM 3442 O O . GLU B 1 196 ? 0.849 -2.137 -13.898 1 92.19 196 GLU B O 1
ATOM 3447 N N . ASN B 1 197 ? -0.396 -0.683 -14.93 1 94.94 197 ASN B N 1
ATOM 3448 C CA . ASN B 1 197 ? -0.062 0.409 -14.023 1 94.94 197 ASN B CA 1
ATOM 3449 C C . ASN B 1 197 ? -1.136 1.493 -14.031 1 94.94 197 ASN B C 1
ATOM 3451 O O . ASN B 1 197 ? -2.109 1.402 -14.781 1 94.94 197 ASN B O 1
ATOM 3455 N N . LEU B 1 198 ? -0.94 2.447 -13.281 1 97.69 198 LEU B N 1
ATOM 3456 C CA . LEU B 1 198 ? -1.932 3.502 -13.094 1 97.69 198 LEU B CA 1
ATOM 3457 C C . LEU B 1 198 ? -2.123 4.301 -14.383 1 97.69 198 LEU B C 1
ATOM 3459 O O . LEU B 1 198 ? -3.252 4.629 -14.75 1 97.69 198 LEU B O 1
ATOM 3463 N N . GLN B 1 199 ? -1.007 4.645 -15.062 1 97.44 199 GLN B N 1
ATOM 3464 C CA . GLN B 1 199 ? -1.091 5.414 -16.297 1 97.44 199 GLN B CA 1
ATOM 3465 C C . GLN B 1 199 ? -1.904 4.668 -17.359 1 97.44 199 GLN B C 1
ATOM 3467 O O . GLN B 1 199 ? -2.727 5.27 -18.047 1 97.44 199 GLN B O 1
ATOM 3472 N N . ALA B 1 200 ? -1.738 3.434 -17.469 1 97.81 200 ALA B N 1
ATOM 3473 C CA . ALA B 1 200 ? -2.508 2.621 -18.406 1 97.81 200 ALA B CA 1
ATOM 3474 C C . ALA B 1 200 ? -3.994 2.641 -18.047 1 97.81 200 ALA B C 1
ATOM 3476 O O . ALA B 1 200 ? -4.848 2.736 -18.938 1 97.81 200 ALA B O 1
ATOM 3477 N N . ALA B 1 201 ? -4.285 2.545 -16.781 1 98.5 201 ALA B N 1
ATOM 3478 C CA . ALA B 1 201 ? -5.672 2.598 -16.328 1 98.5 201 ALA B CA 1
ATOM 3479 C C . ALA B 1 201 ? -6.32 3.932 -16.703 1 98.5 201 ALA B C 1
ATOM 3481 O O . ALA B 1 201 ? -7.473 3.973 -17.125 1 98.5 201 ALA B O 1
ATOM 3482 N N . VAL B 1 202 ? -5.586 4.977 -16.5 1 98.12 202 VAL B N 1
ATOM 3483 C CA . VAL B 1 202 ? -6.062 6.312 -16.844 1 98.12 202 VAL B CA 1
ATOM 3484 C C . VAL B 1 202 ? -6.398 6.379 -18.328 1 98.12 202 VAL B C 1
ATOM 3486 O O . VAL B 1 202 ? -7.473 6.855 -18.703 1 98.12 202 VAL B O 1
ATOM 3489 N N . ASN B 1 203 ? -5.48 5.891 -19.125 1 97.69 203 ASN B N 1
ATOM 3490 C CA . ASN B 1 203 ? -5.684 5.914 -20.578 1 97.69 203 ASN B CA 1
ATOM 3491 C C . ASN B 1 203 ? -6.938 5.141 -20.969 1 97.69 203 ASN B C 1
ATOM 3493 O O . ASN B 1 203 ? -7.719 5.605 -21.797 1 97.69 203 ASN B O 1
ATOM 3497 N N . ILE B 1 204 ? -7.133 4.016 -20.422 1 97.88 204 ILE B N 1
ATOM 3498 C CA . ILE B 1 204 ? -8.297 3.18 -20.719 1 97.88 204 ILE B CA 1
ATOM 3499 C C . ILE B 1 204 ? -9.57 3.895 -20.281 1 97.88 204 ILE B C 1
ATOM 3501 O O . ILE B 1 204 ? -10.547 3.939 -21.031 1 97.88 204 ILE B O 1
ATOM 3505 N N . ALA B 1 205 ? -9.562 4.445 -19.125 1 97.69 205 ALA B N 1
ATOM 3506 C CA . ALA B 1 205 ? -10.727 5.152 -18.594 1 97.69 205 ALA B CA 1
ATOM 3507 C C . ALA B 1 205 ? -11.07 6.363 -19.453 1 97.69 205 ALA B C 1
ATOM 3509 O O . ALA B 1 205 ? -12.242 6.609 -19.734 1 97.69 205 ALA B O 1
ATOM 3510 N N . GLU B 1 206 ? -10.055 7.137 -19.75 1 96.38 206 GLU B N 1
ATOM 3511 C CA . GLU B 1 206 ? -10.281 8.32 -20.578 1 96.38 206 GLU B CA 1
ATOM 3512 C C . GLU B 1 206 ? -10.891 7.949 -21.922 1 96.38 206 GLU B C 1
ATOM 3514 O O . GLU B 1 206 ? -11.773 8.648 -22.422 1 96.38 206 GLU B O 1
ATOM 3519 N N . GLY B 1 207 ? -10.445 6.914 -22.5 1 94.5 207 GLY B N 1
ATOM 3520 C CA . GLY B 1 207 ? -11.016 6.434 -23.75 1 94.5 207 GLY B CA 1
ATOM 3521 C C . GLY B 1 207 ? -12.469 6.02 -23.625 1 94.5 207 GLY B C 1
ATOM 3522 O O . GLY B 1 207 ? -13.25 6.191 -24.562 1 94.5 207 GLY B O 1
ATOM 3523 N N . HIS B 1 208 ? -12.742 5.488 -22.547 1 94.81 208 HIS B N 1
ATOM 3524 C CA . HIS B 1 208 ? -14.102 5.008 -22.312 1 94.81 208 HIS B CA 1
ATOM 3525 C C . HIS B 1 208 ? -15.047 6.156 -22 1 94.81 208 HIS B C 1
ATOM 3527 O O . HIS B 1 208 ? -16.219 6.117 -22.359 1 94.81 208 HIS B O 1
ATOM 3533 N N . LEU B 1 209 ? -14.555 7.121 -21.266 1 92 209 LEU B N 1
ATOM 3534 C CA . LEU B 1 209 ? -15.383 8.242 -20.828 1 92 209 LEU B CA 1
ATOM 3535 C C . LEU B 1 209 ? -15.539 9.273 -21.938 1 92 209 LEU B C 1
ATOM 3537 O O . LEU B 1 209 ? -16.359 10.188 -21.828 1 92 209 LEU B O 1
ATOM 3541 N N . VAL B 1 210 ? -14.734 9.266 -23.031 1 77.44 210 VAL B N 1
ATOM 3542 C CA . VAL B 1 210 ? -14.883 10.18 -24.156 1 77.44 210 VAL B CA 1
ATOM 3543 C C . VAL B 1 210 ? -16.25 9.977 -24.812 1 77.44 210 VAL B C 1
ATOM 3545 O O . VAL B 1 210 ? -16.625 8.852 -25.141 1 77.44 210 VAL B O 1
ATOM 3548 N N . PRO B 1 211 ? -17.109 10.961 -24.578 1 66.62 211 PRO B N 1
ATOM 3549 C CA . PRO B 1 211 ? -18.422 10.875 -25.25 1 66.62 211 PRO B CA 1
ATOM 3550 C C . PRO B 1 211 ? -18.281 10.547 -26.75 1 66.62 211 PRO B C 1
ATOM 3552 O O . PRO B 1 211 ? -17.297 10.922 -27.375 1 66.62 211 PRO B O 1
ATOM 3555 N N . PRO B 1 212 ? -18.938 9.445 -27.172 1 58.38 212 PRO B N 1
ATOM 3556 C CA . PRO B 1 212 ? -18.906 9.156 -28.609 1 58.38 212 PRO B CA 1
ATOM 3557 C C . PRO B 1 212 ? -19 10.414 -29.469 1 58.38 212 PRO B C 1
ATOM 3559 O O . PRO B 1 212 ? -19.594 11.414 -29.047 1 58.38 212 PRO B O 1
ATOM 3562 N N . PRO B 1 213 ? -18.016 10.586 -30.281 1 54.12 213 PRO B N 1
ATOM 3563 C CA . PRO B 1 213 ? -18.219 11.75 -31.156 1 54.12 213 PRO B CA 1
ATOM 3564 C C . PRO B 1 213 ? -19.703 12 -31.453 1 54.12 213 PRO B C 1
ATOM 3566 O O . PRO B 1 213 ? -20.516 11.07 -31.422 1 54.12 213 PRO B O 1
ATOM 3569 N N . ASP B 1 214 ? -20.203 13.031 -31.141 1 49.78 214 ASP B N 1
ATOM 3570 C CA . ASP B 1 214 ? -21.547 13.344 -31.641 1 49.78 214 ASP B CA 1
ATOM 3571 C C . ASP B 1 214 ? -21.828 12.586 -32.938 1 49.78 214 ASP B C 1
ATOM 3573 O O . ASP B 1 214 ? -21.188 12.828 -33.969 1 49.78 214 ASP B O 1
ATOM 3577 N N . GLY B 1 215 ? -21.891 11.367 -33 1 42.78 215 GLY B N 1
ATOM 3578 C CA . GLY B 1 215 ? -22.484 10.914 -34.219 1 42.78 215 GLY B CA 1
ATOM 3579 C C . GLY B 1 215 ? -23.5 11.891 -34.781 1 42.78 215 GLY B C 1
ATOM 3580 O O . GLY B 1 215 ? -24.375 12.367 -34.062 1 42.78 215 GLY B O 1
ATOM 3581 N N . GLN B 1 216 ? -23.141 12.773 -35.656 1 43.66 216 GLN B N 1
ATOM 3582 C CA . GLN B 1 216 ? -24.078 13.406 -36.594 1 43.66 216 GLN B CA 1
ATOM 3583 C C . GLN B 1 216 ? -25.266 12.477 -36.875 1 43.66 216 GLN B C 1
ATOM 3585 O O . GLN B 1 216 ? -25.078 11.289 -37.156 1 43.66 216 GLN B O 1
ATOM 3590 N N . THR B 1 217 ? -26.422 12.586 -36.156 1 43 217 THR B N 1
ATOM 3591 C CA . THR B 1 217 ? -27.703 12.164 -36.688 1 43 217 THR B CA 1
ATOM 3592 C C . THR B 1 217 ? -27.656 12.172 -38.219 1 43 217 THR B C 1
ATOM 3594 O O . THR B 1 217 ? -27.609 13.234 -38.844 1 43 217 THR B O 1
ATOM 3597 N N . THR B 1 218 ? -26.766 11.406 -38.812 1 41.12 218 THR B N 1
ATOM 3598 C CA . THR B 1 218 ? -27.047 11.227 -40.25 1 41.12 218 THR B CA 1
ATOM 3599 C C . THR B 1 218 ? -28.531 11.047 -40.5 1 41.12 218 THR B C 1
ATOM 3601 O O . THR B 1 218 ? -29.141 10.086 -40 1 41.12 218 THR B O 1
ATOM 3604 N N . THR B 1 219 ? -29.297 12.164 -40.438 1 40.19 219 THR B N 1
ATOM 3605 C CA . THR B 1 219 ? -30.625 12.18 -41.062 1 40.19 219 THR B CA 1
ATOM 3606 C C . THR B 1 219 ? -30.656 11.258 -42.281 1 40.19 219 THR B C 1
ATOM 3608 O O . THR B 1 219 ? -29.984 11.516 -43.281 1 40.19 219 THR B O 1
ATOM 3611 N N . SER B 1 220 ? -30.547 9.961 -42.031 1 39 220 SER B N 1
ATOM 3612 C CA . SER B 1 220 ? -30.906 9.047 -43.094 1 39 220 SER B CA 1
ATOM 3613 C C . SER B 1 220 ? -32.094 9.57 -43.906 1 39 220 SER B C 1
ATOM 3615 O O . SER B 1 220 ? -33.219 9.641 -43.406 1 39 220 SER B O 1
ATOM 3617 N N . THR B 1 221 ? -31.812 10.625 -44.719 1 37.78 221 THR B N 1
ATOM 3618 C CA . THR B 1 221 ? -32.812 10.945 -45.719 1 37.78 221 THR B CA 1
ATOM 3619 C C . THR B 1 221 ? -33.312 9.68 -46.375 1 37.78 221 THR B C 1
ATOM 3621 O O . THR B 1 221 ? -32.562 8.969 -47.062 1 37.78 221 THR B O 1
ATOM 3624 N N . ASN B 1 222 ? -34.125 8.906 -45.656 1 37.84 222 ASN B N 1
ATOM 3625 C CA . ASN B 1 222 ? -34.875 7.812 -46.281 1 37.84 222 ASN B CA 1
ATOM 3626 C C . ASN B 1 222 ? -35.219 8.133 -47.719 1 37.84 222 ASN B C 1
ATOM 3628 O O . ASN B 1 222 ? -35.906 9.117 -48 1 37.84 222 ASN B O 1
ATOM 3632 N N . PRO B 1 223 ? -34.375 7.742 -48.656 1 38.94 223 PRO B N 1
ATOM 3633 C CA . PRO B 1 223 ? -34.781 8.07 -50.031 1 38.94 223 PRO B CA 1
ATOM 3634 C C . PRO B 1 223 ? -36.25 7.746 -50.281 1 38.94 223 PRO B C 1
ATOM 3636 O O . PRO B 1 223 ? -36.781 6.785 -49.719 1 38.94 223 PRO B O 1
ATOM 3639 N N . GLU B 1 224 ? -37.156 8.711 -50.5 1 38.25 224 GLU B N 1
ATOM 3640 C CA . GLU B 1 224 ? -38.562 8.562 -50.875 1 38.25 224 GLU B CA 1
ATOM 3641 C C . GLU B 1 224 ? -38.719 7.469 -51.906 1 38.25 224 GLU B C 1
ATOM 3643 O O . GLU B 1 224 ? -38.031 7.445 -52.938 1 38.25 224 GLU B O 1
ATOM 3648 N N . PRO B 1 225 ? -39.125 6.238 -51.469 1 37.75 225 PRO B N 1
ATOM 3649 C CA . PRO B 1 225 ? -39.312 5.184 -52.469 1 37.75 225 PRO B CA 1
ATOM 3650 C C . PRO B 1 225 ? -39.906 5.715 -53.781 1 37.75 225 PRO B C 1
ATOM 3652 O O . PRO B 1 225 ? -40.688 6.672 -53.781 1 37.75 225 PRO B O 1
ATOM 3655 N N . ALA B 1 226 ? -39.125 5.684 -54.875 1 33.78 226 ALA B N 1
ATOM 3656 C CA . ALA B 1 226 ? -39.562 6.094 -56.219 1 33.78 226 ALA B CA 1
ATOM 3657 C C . ALA B 1 226 ? -40.938 5.555 -56.531 1 33.78 226 ALA B C 1
ATOM 3659 O O . ALA B 1 226 ? -41.281 4.426 -56.156 1 33.78 226 ALA B O 1
ATOM 3660 N N . ASP B 1 227 ? -41.969 6.348 -56.656 1 32.25 227 ASP B N 1
ATOM 3661 C CA . ASP B 1 227 ? -43.344 6.051 -57.062 1 32.25 227 ASP B CA 1
ATOM 3662 C C . ASP B 1 227 ? -43.375 5.129 -58.281 1 32.25 227 ASP B C 1
ATOM 3664 O O . ASP B 1 227 ? -42.875 5.492 -59.344 1 32.25 227 ASP B O 1
ATOM 3668 N N . ARG B 1 228 ? -43.031 3.826 -58.094 1 33 228 ARG B N 1
ATOM 3669 C CA . ARG B 1 228 ? -43.156 2.902 -59.219 1 33 228 ARG B CA 1
ATOM 3670 C C . ARG B 1 228 ? -44.438 3.209 -60.031 1 33 228 ARG B C 1
ATOM 3672 O O . ARG B 1 228 ? -45.531 3.096 -59.5 1 33 228 ARG B O 1
ATOM 3679 N N . ARG B 1 229 ? -44.25 4.047 -61.031 1 27.19 229 ARG B N 1
ATOM 3680 C CA . ARG B 1 229 ? -45.312 4.488 -61.938 1 27.19 229 ARG B CA 1
ATOM 3681 C C . ARG B 1 229 ? -46.188 3.312 -62.375 1 27.19 229 ARG B C 1
ATOM 3683 O O . ARG B 1 229 ? -47.406 3.332 -62.188 1 27.19 229 ARG B O 1
ATOM 3690 N N . GLY B 1 230 ? -46.188 3.125 -63.75 1 29.53 230 GLY B N 1
ATOM 3691 C CA . GLY B 1 230 ? -47.312 3.051 -64.688 1 29.53 230 GLY B CA 1
ATOM 3692 C C . GLY B 1 230 ? -47.812 1.64 -64.875 1 29.53 230 GLY B C 1
ATOM 3693 O O . GLY B 1 230 ? -47.062 0.676 -64.812 1 29.53 230 GLY B O 1
ATOM 3694 N N . GLY B 1 231 ? -48.969 1.304 -64.312 1 30.38 231 GLY B N 1
ATOM 3695 C CA . GLY B 1 231 ? -49.875 0.167 -64.438 1 30.38 231 GLY B CA 1
ATOM 3696 C C . GLY B 1 231 ? -50.062 -0.375 -65.812 1 30.38 231 GLY B C 1
ATOM 3697 O O . GLY B 1 231 ? -50.469 0.354 -66.75 1 30.38 231 GLY B O 1
ATOM 3698 N N . PRO B 1 232 ? -49 -1.235 -66.312 1 32.91 232 PRO B N 1
ATOM 3699 C CA . PRO B 1 232 ? -49.219 -1.682 -67.688 1 32.91 232 PRO B CA 1
ATOM 3700 C C . PRO B 1 232 ? -50.656 -2.082 -68 1 32.91 232 PRO B C 1
ATOM 3702 O O . PRO B 1 232 ? -51.406 -2.408 -67.062 1 32.91 232 PRO B O 1
ATOM 3705 N N . ALA B 1 233 ? -51.156 -1.787 -69.25 1 30.89 233 ALA B N 1
ATOM 3706 C CA . ALA B 1 233 ? -52.406 -1.859 -70 1 30.89 233 ALA B CA 1
ATOM 3707 C C . ALA B 1 233 ? -52.938 -3.289 -70.062 1 30.89 233 ALA B C 1
ATOM 3709 O O . ALA B 1 233 ? -52.156 -4.246 -70 1 30.89 233 ALA B O 1
ATOM 3710 N N . GLY B 1 234 ? -54.156 -3.48 -69.688 1 30.03 234 GLY B N 1
ATOM 3711 C CA . GLY B 1 234 ? -55.156 -4.523 -69.562 1 30.03 234 GLY B CA 1
ATOM 3712 C C . GLY B 1 234 ? -55.281 -5.387 -70.812 1 30.03 234 GLY B C 1
ATOM 3713 O O . GLY B 1 234 ? -55.812 -4.941 -71.812 1 30.03 234 GLY B O 1
ATOM 3714 N N . LEU B 1 235 ? -54.094 -5.996 -71.312 1 32.66 235 LEU B N 1
ATOM 3715 C CA . LEU B 1 235 ? -54.281 -6.695 -72.562 1 32.66 235 LEU B CA 1
ATOM 3716 C C . LEU B 1 235 ? -55.531 -7.59 -72.5 1 32.66 235 LEU B C 1
ATOM 3718 O O . LEU B 1 235 ? -55.781 -8.219 -71.5 1 32.66 235 LEU B O 1
ATOM 3722 N N . GLN B 1 236 ? -56.469 -7.402 -73.5 1 30.84 236 GLN B N 1
ATOM 3723 C CA . GLN B 1 236 ? -57.781 -7.855 -73.938 1 30.84 236 GLN B CA 1
ATOM 3724 C C . GLN B 1 236 ? -57.781 -9.344 -74.25 1 30.84 236 GLN B C 1
ATOM 3726 O O . GLN B 1 236 ? -57.062 -9.781 -75.188 1 30.84 236 GLN B O 1
ATOM 3731 N N . THR B 1 237 ? -57.812 -10.195 -73.25 1 31.09 237 THR B N 1
ATOM 3732 C CA . THR B 1 237 ? -57.875 -11.641 -73.375 1 31.09 237 THR B CA 1
ATOM 3733 C C . THR B 1 237 ? -59.062 -12.039 -74.312 1 31.09 237 THR B C 1
ATOM 3735 O O . THR B 1 237 ? -60.219 -11.742 -74 1 31.09 237 THR B O 1
ATOM 3738 N N . HIS B 1 238 ? -58.875 -11.922 -75.625 1 36.28 238 HIS B N 1
ATOM 3739 C CA . HIS B 1 238 ? -59.875 -12.359 -76.625 1 36.28 238 HIS B CA 1
ATOM 3740 C C . HIS B 1 238 ? -60.406 -13.758 -76.25 1 36.28 238 HIS B C 1
ATOM 3742 O O . HIS B 1 238 ? -59.656 -14.586 -75.75 1 36.28 238 HIS B O 1
ATOM 3748 N N . PRO B 1 239 ? -61.719 -13.922 -76.312 1 35.25 239 PRO B N 1
ATOM 3749 C CA . PRO B 1 239 ? -62.625 -15.023 -76 1 35.25 239 PRO B CA 1
ATOM 3750 C C . PRO B 1 239 ? -62.375 -16.281 -76.875 1 35.25 239 PRO B C 1
ATOM 3752 O O . PRO B 1 239 ? -62.219 -16.188 -78.062 1 35.25 239 PRO B O 1
ATOM 3755 N N . ALA B 1 240 ? -61.531 -17.141 -76.5 1 30.09 240 ALA B N 1
ATOM 3756 C CA . ALA B 1 240 ? -61.344 -18.406 -77.188 1 30.09 240 ALA B CA 1
ATOM 3757 C C . ALA B 1 240 ? -62.688 -19.031 -77.562 1 30.09 240 ALA B C 1
ATOM 3759 O O . ALA B 1 240 ? -63.5 -19.312 -76.688 1 30.09 240 ALA B O 1
ATOM 3760 N N . THR B 1 241 ? -63.125 -18.922 -78.812 1 28.7 241 THR B N 1
ATOM 3761 C CA . THR B 1 241 ? -64.062 -19.766 -79.562 1 28.7 241 THR B CA 1
ATOM 3762 C C . THR B 1 241 ? -63.594 -21.219 -79.562 1 28.7 241 THR B C 1
ATOM 3764 O O . THR B 1 241 ? -62.406 -21.5 -79.75 1 28.7 241 THR B O 1
#

Radius of gyration: 42.53 Å; Cα contacts (8 Å, |Δi|>4): 372; chains: 2; bounding box: 150×68×174 Å